Protein 2A2C (pdb70)

B-factor: mean 30.24, std 18.58, range [9.44, 100.0]

Organism: Homo sapiens (NCBI:txid9606)

Solvent-accessible surface area: 18376 Å² total; per-residue (Å²): 112,120,107,37,17,52,79,126,154,16,92,5,82,99,63,111,62,8,57,129,0,44,108,56,0,57,100,99,44,64,42,89,8,141,9,4,0,33,0,2,0,7,0,0,0,0,0,3,8,0,16,9,1,18,16,21,0,0,0,0,0,1,145,30,12,8,9,0,0,0,33,40,41,194,86,119,25,0,75,3,2,18,35,64,126,122,55,92,80,57,74,29,74,55,90,174,64,71,106,109,107,47,85,23,17,3,25,0,29,0,0,6,48,8,0,10,88,89,50,67,52,84,77,8,11,6,0,11,0,0,4,22,43,66,9,30,55,24,3,6,1,11,26,36,3,1,18,0,0,0,0,0,4,0,0,10,44,32,47,68,112,114,4,8,30,30,64,0,0,76,22,0,10,146,3,13,65,77,7,19,19,53,14,14,10,10,30,7,2,0,1,1,22,4,89,116,57,16,0,11,9,0,34,35,103,90,19,96,35,52,80,4,149,22,9,104,44,11,40,8,0,0,0,9,5,72,42,115,31,52,46,22,58,47,46,63,24,5,36,21,3,4,2,4,37,0,0,0,10,12,0,0,82,112,79,101,40,134,43,112,154,0,73,86,0,56,39,0,29,62,91,45,68,43,43,13,106,84,0,43,118,10,0,91,94,19,3,51,80,96,65,10,60,10,83,32,0,9,179,52,4,66,28,48,50,135,70,0,90,98,143,30,11,11,104,72,1,70,111,26,116,109,0,54,0,32,30,8,0,36,0,0,0,27,0,3,23,30,0,86,78,0,45,102,10,9,111,113,55,46,176,59,23,31,100,44,0,0,97,24,0,31,86,0,2,71,14,0,88,76,57,0,68,0,17,20,104,66,0,35,95,0,1,91,23,0,70,154,37,15,9,66,0,0,0,0,0,1,12,2,22,1,2,0,0,0,1,0,0,24,55,127,83,33,95,46,0,51,54,42,0,101,135,49,44,49,132,216,160,28,16,22,48,16,130,19,9,25,11,3,20,13,12,54,59,75

InterPro domains:
  IPR000705 Galactokinase [PR00473] (42-60)
  IPR000705 Galactokinase [PR00473] (107-118)
  IPR000705 Galactokinase [PR00473] (129-147)
  IPR000705 Galactokinase [PR00473] (330-344)
  IPR000705 Galactokinase [TIGR00131] (21-433)
  IPR006203 GHMP kinase, ATP-binding, conserved site [PS00627] (138-149)
  IPR006204 GHMP kinase N-terminal domain [PF00288] (109-196)
  IPR006206 Mevalonate/galactokinase [PIRSF000530] (10-454)
  IPR013750 GHMP kinase, C-terminal domain [PF08544] (357-429)
  IPR014721 Small ribosomal subunit protein uS5 domain 2-type fold, subgroup [G3DSA:3.30.230.10] (24-215)
  IPR019539 Galactokinase, N-terminal domain [PF10509] (25-73)
  IPR019741 Galactokinase, conserved site [PS00106] (42-53)
  IPR020568 Ribosomal protein uS5 domain 2-type superfamily [SSF54211] (16-218)
  IPR036554 GHMP kinase, C-terminal domain superfamily [SSF55060] (221-454)

CATH classification: 3.30.230.10 (+2 more: 3.30.70.3170, 1.20.1440.340)

Structure (mmCIF, N/CA/C/O backbone):
data_2A2C
#
_entry.id   2A2C
#
_cell.length_a   123.800
_cell.length_b   123.800
_cell.length_c   60.100
_cell.angle_alpha   90.00
_cell.angle_beta   90.00
_cell.angle_gamma   120.00
#
_symmetry.space_group_name_H-M   'P 65'
#
loop_
_entity.id
_entity.type
_entity.pdbx_description
1 polymer 'N-acetylgalactosamine kinase'
2 non-polymer 2-acetamido-2-deoxy-1-O-phosphono-alpha-D-galactopyranose
3 non-polymer 'MAGNESIUM ION'
4 non-polymer 'CHLORIDE ION'
5 non-polymer 'SODIUM ION'
6 non-polymer "ADENOSINE-5'-DIPHOSPHATE"
7 water water
#
loop_
_atom_site.group_PDB
_atom_site.id
_atom_site.type_symbol
_atom_site.label_atom_id
_atom_site.label_alt_id
_atom_site.label_comp_id
_atom_site.label_asym_id
_atom_site.label_entity_id
_atom_site.label_seq_id
_atom_site.pdbx_PDB_ins_code
_atom_site.Cartn_x
_atom_site.Cartn_y
_atom_site.Cartn_z
_atom_site.occupancy
_atom_site.B_iso_or_equiv
_atom_site.auth_seq_id
_atom_site.auth_comp_id
_atom_site.auth_asym_id
_atom_site.auth_atom_id
_atom_site.pdbx_PDB_model_num
ATOM 1 N N . ALA A 1 22 ? 38.888 2.181 -7.496 1.00 76.30 2 ALA A N 1
ATOM 2 C CA . ALA A 1 22 ? 38.946 0.754 -7.426 1.00 67.23 2 ALA A CA 1
ATOM 3 C C . ALA A 1 22 ? 39.629 0.397 -6.142 1.00 56.10 2 ALA A C 1
ATOM 4 O O . ALA A 1 22 ? 39.500 0.978 -5.074 1.00 55.32 2 ALA A O 1
ATOM 6 N N . THR A 1 23 ? 40.482 -0.576 -6.310 1.00 42.30 3 THR A N 1
ATOM 7 C CA . THR A 1 23 ? 41.305 -1.013 -5.228 1.00 34.81 3 THR A CA 1
ATOM 8 C C . THR A 1 23 ? 42.744 -0.637 -5.538 1.00 35.23 3 THR A C 1
ATOM 9 O O . THR A 1 23 ? 43.648 -0.973 -4.769 1.00 35.68 3 THR A O 1
ATOM 13 N N . GLU A 1 24 ? 42.961 -0.005 -6.693 1.00 30.72 4 GLU A N 1
ATOM 14 C CA . GLU A 1 24 ? 44.310 0.362 -7.065 1.00 32.26 4 GLU A CA 1
ATOM 15 C C . GLU A 1 24 ? 44.995 1.258 -6.021 1.00 25.22 4 GLU A C 1
ATOM 16 O O . GLU A 1 24 ? 44.353 2.126 -5.430 1.00 22.61 4 GLU A O 1
ATOM 22 N N . SER A 1 25 ? 46.284 0.950 -5.801 1.00 22.13 5 SER A N 1
ATOM 23 C CA . SER A 1 25 ? 47.187 1.588 -4.865 1.00 22.98 5 SER A CA 1
ATOM 24 C C . SER A 1 25 ? 48.077 2.534 -5.609 1.00 27.00 5 SER A C 1
ATOM 25 O O . SER A 1 25 ? 48.160 2.455 -6.835 1.00 23.61 5 SER A O 1
ATOM 28 N N . PRO A 1 26 ? 48.739 3.407 -4.846 1.00 21.01 6 PRO A N 1
ATOM 29 C CA . PRO A 1 26 ? 49.635 4.344 -5.468 1.00 17.59 6 PRO A CA 1
ATOM 30 C C . PRO A 1 26 ? 50.772 3.586 -6.068 1.00 27.07 6 PRO A C 1
ATOM 31 O O . PRO A 1 26 ? 51.308 2.641 -5.486 1.00 26.73 6 PRO A O 1
ATOM 35 N N . ALA A 1 27 ? 51.100 4.010 -7.273 1.00 24.09 7 ALA A N 1
ATOM 36 C CA . ALA A 1 27 ? 52.169 3.389 -8.012 1.00 23.04 7 ALA A CA 1
ATOM 37 C C . ALA A 1 27 ? 53.536 3.682 -7.420 1.00 30.06 7 ALA A C 1
ATOM 38 O O . ALA A 1 27 ? 53.751 4.662 -6.687 1.00 25.02 7 ALA A O 1
ATOM 40 N N . THR A 1 28 ? 54.474 2.796 -7.766 1.00 32.58 8 THR A N 1
ATOM 41 C CA . THR A 1 28 ? 55.853 2.936 -7.372 1.00 35.32 8 THR A CA 1
ATOM 42 C C . THR A 1 28 ? 56.616 3.091 -8.651 1.00 41.09 8 THR A C 1
ATOM 43 O O . THR A 1 28 ? 56.488 2.212 -9.482 1.00 42.66 8 THR A O 1
ATOM 47 N N . ARG A 1 29 ? 57.333 4.205 -8.832 1.00 37.41 9 ARG A N 1
ATOM 48 C CA . ARG A 1 29 ? 58.085 4.480 -10.054 1.00 34.40 9 ARG A CA 1
ATOM 49 C C . ARG A 1 29 ? 59.606 4.721 -9.835 1.00 40.57 9 ARG A C 1
ATOM 50 O O . ARG A 1 29 ? 59.977 5.284 -8.818 1.00 33.28 9 ARG A O 1
ATOM 58 N N . ARG A 1 30 ? 60.460 4.274 -10.797 1.00 41.84 10 ARG A N 1
ATOM 59 C CA . ARG A 1 30 ? 61.940 4.359 -10.854 1.00 39.42 10 ARG A CA 1
ATOM 60 C C . ARG A 1 30 ? 62.340 5.712 -11.436 1.00 49.08 10 ARG A C 1
ATOM 61 O O . ARG A 1 30 ? 61.876 6.094 -12.501 1.00 58.37 10 ARG A O 1
ATOM 69 N N . VAL A 1 31 ? 63.190 6.491 -10.804 1.00 38.05 11 VAL A N 1
ATOM 70 C CA . VAL A 1 31 ? 63.536 7.744 -11.453 1.00 39.28 11 VAL A CA 1
ATOM 71 C C . VAL A 1 31 ? 65.042 7.926 -11.447 1.00 39.41 11 VAL A C 1
ATOM 72 O O . VAL A 1 31 ? 65.784 7.268 -10.723 1.00 37.78 11 VAL A O 1
ATOM 76 N N . GLN A 1 32 ? 65.525 8.817 -12.275 1.00 43.08 12 GLN A N 1
ATOM 77 C CA . GLN A 1 32 ? 66.954 8.991 -12.223 1.00 48.28 12 GLN A CA 1
ATOM 78 C C . GLN A 1 32 ? 67.119 10.325 -11.545 1.00 45.88 12 GLN A C 1
ATOM 79 O O . GLN A 1 32 ? 66.825 11.383 -12.109 1.00 35.78 12 GLN A O 1
ATOM 85 N N . VAL A 1 33 ? 67.523 10.218 -10.287 1.00 45.92 13 VAL A N 1
ATOM 86 C CA . VAL A 1 33 ? 67.714 11.338 -9.391 1.00 45.12 13 VAL A CA 1
ATOM 87 C C . VAL A 1 33 ? 68.398 12.516 -10.074 1.00 43.08 13 VAL A C 1
ATOM 88 O O . VAL A 1 33 ? 67.976 13.694 -9.938 1.00 33.12 13 VAL A O 1
ATOM 92 N N . ALA A 1 34 ? 69.438 12.132 -10.837 1.00 47.06 14 ALA A N 1
ATOM 93 C CA . ALA A 1 34 ? 70.277 13.040 -11.606 1.00 45.56 14 ALA A CA 1
ATOM 94 C C . ALA A 1 34 ? 69.444 13.947 -12.500 1.00 54.99 14 ALA A C 1
ATOM 95 O O . ALA A 1 34 ? 69.828 15.125 -12.665 1.00 44.92 14 ALA A O 1
ATOM 97 N N . GLU A 1 35 ? 68.339 13.384 -13.060 1.00 43.70 15 GLU A N 1
ATOM 98 C CA . GLU A 1 35 ? 67.495 14.155 -13.945 1.00 49.86 15 GLU A CA 1
ATOM 99 C C . GLU A 1 35 ? 66.534 15.075 -13.208 1.00 55.00 15 GLU A C 1
ATOM 100 O O . GLU A 1 35 ? 65.826 15.917 -13.790 1.00 47.40 15 GLU A O 1
ATOM 106 N N . HIS A 1 36 ? 66.507 14.933 -11.905 1.00 39.66 16 HIS A N 1
ATOM 107 C CA . HIS A 1 36 ? 65.586 15.768 -11.244 1.00 38.23 16 HIS A CA 1
ATOM 108 C C . HIS A 1 36 ? 66.257 16.561 -10.219 1.00 39.91 16 HIS A C 1
ATOM 109 O O . HIS A 1 36 ? 66.493 16.134 -9.104 1.00 35.78 16 HIS A O 1
ATOM 116 N N . PRO A 1 37 ? 66.544 17.754 -10.620 1.00 50.12 17 PRO A N 1
ATOM 117 C CA . PRO A 1 37 ? 67.210 18.648 -9.715 1.00 51.39 17 PRO A CA 1
ATOM 118 C C . PRO A 1 37 ? 66.670 18.542 -8.305 1.00 53.58 17 PRO A C 1
ATOM 119 O O . PRO A 1 37 ? 67.421 18.627 -7.319 1.00 46.14 17 PRO A O 1
ATOM 123 N N . ARG A 1 38 ? 65.358 18.366 -8.205 1.00 39.44 18 ARG A N 1
ATOM 124 C CA . ARG A 1 38 ? 64.783 18.332 -6.903 1.00 36.18 18 ARG A CA 1
ATOM 125 C C . ARG A 1 38 ? 65.135 17.153 -6.054 1.00 35.73 18 ARG A C 1
ATOM 126 O O . ARG A 1 38 ? 65.392 17.324 -4.866 1.00 36.96 18 ARG A O 1
ATOM 134 N N . LEU A 1 39 ? 65.122 15.979 -6.643 1.00 29.13 19 LEU A N 1
ATOM 135 C CA . LEU A 1 39 ? 65.418 14.800 -5.871 1.00 26.50 19 LEU A CA 1
ATOM 136 C C . LEU A 1 39 ? 66.865 14.747 -5.569 1.00 33.83 19 LEU A C 1
ATOM 137 O O . LEU A 1 39 ? 67.237 14.219 -4.530 1.00 30.49 19 LEU A O 1
ATOM 142 N N . LEU A 1 40 ? 67.673 15.263 -6.521 1.00 34.31 20 LEU A N 1
ATOM 143 C CA . LEU A 1 40 ? 69.116 15.217 -6.331 1.00 35.72 20 LEU A CA 1
ATOM 144 C C . LEU A 1 40 ? 69.470 15.972 -5.103 1.00 31.88 20 LEU A C 1
ATOM 145 O O . LEU A 1 40 ? 70.163 15.551 -4.192 1.00 37.27 20 LEU A O 1
ATOM 150 N N . LYS A 1 41 ? 68.909 17.146 -5.114 1.00 28.12 21 LYS A N 1
ATOM 151 C CA . LYS A 1 41 ? 69.047 18.071 -4.042 1.00 28.20 21 LYS A CA 1
ATOM 152 C C . LYS A 1 41 ? 68.565 17.441 -2.744 1.00 34.58 21 LYS A C 1
ATOM 153 O O . LYS A 1 41 ? 69.231 17.487 -1.698 1.00 32.96 21 LYS A O 1
ATOM 159 N N . LEU A 1 42 ? 67.383 16.829 -2.820 1.00 26.97 22 LEU A N 1
ATOM 160 C CA . LEU A 1 42 ? 66.822 16.160 -1.659 1.00 26.93 22 LEU A CA 1
ATOM 161 C C . LEU A 1 42 ? 67.811 15.095 -1.136 1.00 25.93 22 LEU A C 1
ATOM 162 O O . LEU A 1 42 ? 68.133 14.991 0.057 1.00 20.81 22 LEU A O 1
ATOM 167 N N . LYS A 1 43 ? 68.307 14.296 -2.081 1.00 22.87 23 LYS A N 1
ATOM 168 C CA . LYS A 1 43 ? 69.236 13.218 -1.802 1.00 25.50 23 LYS A CA 1
ATOM 169 C C . LYS A 1 43 ? 70.484 13.688 -1.071 1.00 31.68 23 LYS A C 1
ATOM 170 O O . LYS A 1 43 ? 70.896 13.209 0.004 1.00 27.60 23 LYS A O 1
ATOM 176 N N . GLU A 1 44 ? 71.081 14.686 -1.655 1.00 25.27 24 GLU A N 1
ATOM 177 C CA . GLU A 1 44 ? 72.271 15.227 -1.065 1.00 25.20 24 GLU A CA 1
ATOM 178 C C . GLU A 1 44 ? 72.052 15.890 0.262 1.00 26.19 24 GLU A C 1
ATOM 179 O O . GLU A 1 44 ? 72.818 15.649 1.173 1.00 26.63 24 GLU A O 1
ATOM 185 N N . MET A 1 45 ? 70.993 16.687 0.394 1.00 21.24 25 MET A N 1
ATOM 186 C CA . MET A 1 45 ? 70.711 17.315 1.678 1.00 20.63 25 MET A CA 1
ATOM 187 C C . MET A 1 45 ? 70.355 16.285 2.744 1.00 24.98 25 MET A C 1
ATOM 188 O O . MET A 1 45 ? 70.639 16.458 3.918 1.00 26.37 25 MET A O 1
ATOM 197 N N . PHE A 1 46 ? 69.696 15.189 2.349 1.00 24.92 26 PHE A N 1
ATOM 198 C CA . PHE A 1 46 ? 69.318 14.139 3.286 1.00 22.39 26 PHE A CA 1
ATOM 199 C C . PHE A 1 46 ? 70.533 13.435 3.862 1.00 26.20 26 PHE A C 1
ATOM 200 O O . PHE A 1 46 ? 70.670 13.141 5.051 1.00 25.49 26 PHE A O 1
ATOM 208 N N . ASN A 1 47 ? 71.447 13.161 2.980 1.00 25.40 27 ASN A N 1
ATOM 209 C CA . ASN A 1 47 ? 72.644 12.507 3.410 1.00 31.27 27 ASN A CA 1
ATOM 210 C C . ASN A 1 47 ? 73.415 13.378 4.388 1.00 34.31 27 ASN A C 1
ATOM 211 O O . ASN A 1 47 ? 73.921 12.935 5.434 1.00 31.40 27 ASN A O 1
ATOM 216 N N . SER A 1 48 ? 73.507 14.645 4.046 1.00 26.65 28 SER A N 1
ATOM 217 C CA . SER A 1 48 ? 74.211 15.559 4.933 1.00 31.14 28 SER A CA 1
ATOM 218 C C . SER A 1 48 ? 73.517 15.739 6.292 1.00 42.95 28 SER A C 1
ATOM 219 O O . SER A 1 48 ? 74.117 16.007 7.347 1.00 41.59 28 SER A O 1
ATOM 222 N N . LYS A 1 49 ? 72.196 15.635 6.231 1.00 38.29 29 LYS A N 1
ATOM 223 C CA . LYS A 1 49 ? 71.360 15.801 7.384 1.00 33.95 29 LYS A CA 1
ATOM 224 C C . LYS A 1 49 ? 71.318 14.540 8.207 1.00 34.81 29 LYS A C 1
ATOM 225 O O . LYS A 1 49 ? 71.351 14.613 9.421 1.00 38.72 29 LYS A O 1
ATOM 231 N N . PHE A 1 50 ? 71.249 13.380 7.573 1.00 24.16 30 PHE A N 1
ATOM 232 C CA . PHE A 1 50 ? 71.163 12.196 8.359 1.00 27.01 30 PHE A CA 1
ATOM 233 C C . PHE A 1 50 ? 72.363 11.289 8.225 1.00 46.21 30 PHE A C 1
ATOM 234 O O . PHE A 1 50 ? 72.443 10.287 8.924 1.00 53.08 30 PHE A O 1
ATOM 242 N N . GLY A 1 51 ? 73.287 11.565 7.327 1.00 35.71 31 GLY A N 1
ATOM 243 C CA . GLY A 1 51 ? 74.406 10.632 7.274 1.00 33.62 31 GLY A CA 1
ATOM 244 C C . GLY A 1 51 ? 74.181 9.400 6.434 1.00 38.15 31 GLY A C 1
ATOM 245 O O . GLY A 1 51 ? 75.038 8.536 6.310 1.00 41.89 31 GLY A O 1
ATOM 246 N N . SER A 1 52 ? 73.019 9.312 5.826 1.00 34.28 32 SER A N 1
ATOM 247 C CA . SER A 1 52 ? 72.778 8.179 4.986 1.00 32.05 32 SER A CA 1
ATOM 248 C C . SER A 1 52 ? 71.894 8.591 3.844 1.00 38.11 32 SER A C 1
ATOM 249 O O . SER A 1 52 ? 71.179 9.598 3.960 1.00 33.75 32 SER A O 1
ATOM 252 N N . ILE A 1 53 ? 71.956 7.846 2.734 1.00 32.74 33 ILE A N 1
ATOM 253 C CA . ILE A 1 53 ? 71.082 8.247 1.642 1.00 35.42 33 ILE A CA 1
ATOM 254 C C . ILE A 1 53 ? 69.644 7.748 1.877 1.00 32.29 33 ILE A C 1
ATOM 255 O O . ILE A 1 53 ? 69.407 6.778 2.583 1.00 27.29 33 ILE A O 1
ATOM 260 N N . PRO A 1 54 ? 68.652 8.417 1.293 1.00 30.02 34 PRO A N 1
ATOM 261 C CA . PRO A 1 54 ? 67.269 7.967 1.501 1.00 26.74 34 PRO A CA 1
ATOM 262 C C . PRO A 1 54 ? 67.023 6.602 0.858 1.00 28.71 34 PRO A C 1
ATOM 263 O O . PRO A 1 54 ? 67.619 6.221 -0.151 1.00 30.90 34 PRO A O 1
ATOM 267 N N . LYS A 1 55 ? 66.100 5.870 1.404 1.00 24.17 35 LYS A N 1
ATOM 268 C CA . LYS A 1 55 ? 65.775 4.566 0.863 1.00 24.33 35 LYS A CA 1
ATOM 269 C C . LYS A 1 55 ? 64.748 4.749 -0.256 1.00 27.95 35 LYS A C 1
ATOM 270 O O . LYS A 1 55 ? 64.710 4.054 -1.287 1.00 23.32 35 LYS A O 1
ATOM 276 N N . PHE A 1 56 ? 63.910 5.766 -0.091 1.00 20.33 36 PHE A N 1
ATOM 277 C CA . PHE A 1 56 ? 62.880 6.008 -1.097 1.00 23.60 36 PHE A CA 1
ATOM 278 C C . PHE A 1 56 ? 62.329 7.408 -0.890 1.00 19.96 36 PHE A C 1
ATOM 279 O O . PHE A 1 56 ? 62.635 8.052 0.121 1.00 18.25 36 PHE A O 1
ATOM 287 N N . TYR A 1 57 ? 61.506 7.809 -1.848 1.00 19.10 37 TYR A N 1
ATOM 288 C CA . TYR A 1 57 ? 60.883 9.117 -1.812 1.00 18.22 37 TYR A CA 1
ATOM 289 C C . TYR A 1 57 ? 59.418 8.967 -2.118 1.00 24.76 37 TYR A C 1
ATOM 290 O O . TYR A 1 57 ? 58.977 7.972 -2.740 1.00 18.91 37 TYR A O 1
ATOM 299 N N . VAL A 1 58 ? 58.660 9.991 -1.698 1.00 19.89 38 VAL A N 1
ATOM 300 C CA . VAL A 1 58 ? 57.224 10.002 -1.951 1.00 16.22 38 VAL A CA 1
ATOM 301 C C . VAL A 1 58 ? 56.846 11.399 -2.400 1.00 17.92 38 VAL A C 1
ATOM 302 O O . VAL A 1 58 ? 57.389 12.367 -1.865 1.00 14.38 38 VAL A O 1
ATOM 306 N N . ARG A 1 59 ? 55.946 11.468 -3.383 1.00 18.83 39 ARG A N 1
ATOM 307 C CA . ARG A 1 59 ? 55.447 12.752 -3.848 1.00 17.93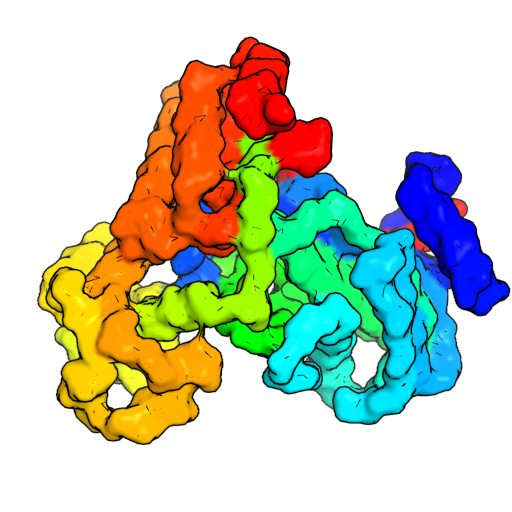 39 ARG A CA 1
ATOM 308 C C . ARG A 1 59 ? 53.904 12.778 -3.780 1.00 23.78 39 ARG A C 1
ATOM 309 O O . ARG A 1 59 ? 53.250 11.773 -4.079 1.00 18.04 39 ARG A O 1
ATOM 317 N N . ALA A 1 60 ? 53.315 13.913 -3.366 1.00 15.98 40 ALA A N 1
ATOM 318 C CA . ALA A 1 60 ? 51.866 14.071 -3.338 1.00 16.45 40 ALA A CA 1
ATOM 319 C C . ALA A 1 60 ? 51.626 15.492 -3.866 1.00 18.96 40 ALA A C 1
ATOM 320 O O . ALA A 1 60 ? 52.164 16.424 -3.302 1.00 15.30 40 ALA A O 1
ATOM 322 N N . PRO A 1 61 ? 50.854 15.660 -4.957 1.00 17.07 41 PRO A N 1
ATOM 323 C CA . PRO A 1 61 ? 50.679 17.004 -5.508 1.00 18.32 41 PRO A CA 1
ATOM 324 C C . PRO A 1 61 ? 49.610 17.845 -4.817 1.00 16.14 41 PRO A C 1
ATOM 325 O O . PRO A 1 61 ? 48.717 17.364 -4.086 1.00 13.49 41 PRO A O 1
ATOM 329 N N . GLY A 1 62 ? 49.718 19.141 -5.090 1.00 12.71 42 GLY A N 1
ATOM 330 C CA . GLY A 1 62 ? 48.712 20.112 -4.666 1.00 12.66 42 GLY A CA 1
ATOM 331 C C . GLY A 1 62 ? 47.663 20.115 -5.823 1.00 16.14 42 GLY A C 1
ATOM 332 O O . GLY A 1 62 ? 47.700 19.279 -6.730 1.00 13.08 42 GLY A O 1
ATOM 333 N N . ARG A 1 63 ? 46.729 21.033 -5.841 1.00 12.89 43 ARG A N 1
ATOM 334 C CA . ARG A 1 63 ? 45.699 20.998 -6.859 1.00 12.32 43 ARG A CA 1
ATOM 335 C C . ARG A 1 63 ? 45.016 22.357 -7.029 1.00 15.28 43 ARG A C 1
ATOM 336 O O . ARG A 1 63 ? 45.052 23.239 -6.154 1.00 13.09 43 ARG A O 1
ATOM 344 N N . VAL A 1 64 ? 44.379 22.519 -8.184 1.00 12.28 44 VAL A N 1
ATOM 345 C CA . VAL A 1 64 ? 43.601 23.702 -8.447 1.00 9.97 44 VAL A CA 1
ATOM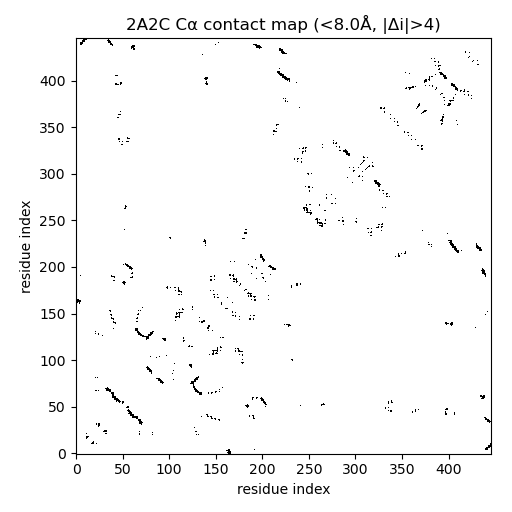 346 C C . VAL A 1 64 ? 42.139 23.218 -8.627 1.00 16.40 44 VAL A C 1
ATOM 347 O O . VAL A 1 64 ? 41.873 22.215 -9.326 1.00 17.64 44 VAL A O 1
ATOM 351 N N . ASN A 1 65 ? 41.196 23.868 -7.937 1.00 12.61 45 ASN A N 1
ATOM 352 C CA . ASN A 1 65 ? 39.825 23.477 -8.060 1.00 15.61 45 ASN A CA 1
ATOM 353 C C . ASN A 1 65 ? 39.256 24.304 -9.213 1.00 15.59 45 ASN A C 1
ATOM 354 O O . ASN A 1 65 ? 39.210 25.516 -9.121 1.00 14.67 45 ASN A O 1
ATOM 359 N N . ILE A 1 66 ? 38.830 23.661 -10.287 1.00 13.60 46 ILE A N 1
ATOM 360 C CA . ILE A 1 66 ? 38.288 24.405 -11.414 1.00 14.99 46 ILE A CA 1
ATOM 361 C C . ILE A 1 66 ? 36.972 25.107 -11.056 1.00 19.52 46 ILE A C 1
ATOM 362 O O . ILE A 1 66 ? 36.749 26.290 -11.366 1.00 18.91 46 ILE A O 1
ATOM 371 N N . ILE A 1 67 ? 36.092 24.381 -10.392 1.00 14.13 47 ILE A N 1
ATOM 372 C CA . ILE A 1 67 ? 34.825 24.956 -9.991 1.00 14.10 47 ILE A CA 1
ATOM 373 C C . ILE A 1 67 ? 34.202 24.037 -8.948 1.00 13.15 47 ILE A C 1
ATOM 374 O O . ILE A 1 67 ? 34.474 22.837 -8.964 1.00 15.49 47 ILE A O 1
ATOM 379 N N . GLY A 1 68 ? 33.428 24.623 -8.021 1.00 13.50 48 GLY A N 1
ATOM 380 C CA . GLY A 1 68 ? 32.788 23.841 -6.973 1.00 13.86 48 GLY A CA 1
ATOM 381 C C . GLY A 1 68 ? 33.405 24.157 -5.640 1.00 14.14 48 GLY A C 1
ATOM 382 O O . GLY A 1 68 ? 33.913 23.269 -4.958 1.00 15.49 48 GLY A O 1
ATOM 383 N N . GLU A 1 69 ? 33.356 25.439 -5.292 1.00 15.47 49 GLU A N 1
ATOM 384 C CA . GLU A 1 69 ? 33.976 25.886 -4.065 1.00 11.57 49 GLU A CA 1
ATOM 385 C C . GLU A 1 69 ? 33.116 25.823 -2.842 1.00 16.09 49 GLU A C 1
ATOM 386 O O . GLU A 1 69 ? 31.991 26.240 -2.902 1.00 18.53 49 GLU A O 1
ATOM 392 N N . HIS A 1 70 ? 33.700 25.351 -1.726 1.00 13.89 50 HIS A N 1
ATOM 393 C CA . HIS A 1 70 ? 33.053 25.292 -0.417 1.00 11.98 50 HIS A CA 1
ATOM 394 C C . HIS A 1 70 ? 31.846 24.359 -0.400 1.00 17.41 50 HIS A C 1
ATOM 395 O O . HIS A 1 70 ? 30.863 24.591 0.292 1.00 16.97 50 HIS A O 1
ATOM 402 N N . ILE A 1 71 ? 31.914 23.308 -1.186 1.00 13.64 51 ILE A N 1
ATOM 403 C CA . ILE A 1 71 ? 30.787 22.368 -1.214 1.00 15.19 51 ILE A CA 1
ATOM 404 C C . ILE A 1 71 ? 31.172 20.911 -0.895 1.00 18.75 51 ILE A C 1
ATOM 405 O O . ILE A 1 71 ? 30.298 20.057 -0.622 1.00 17.47 51 ILE A O 1
ATOM 410 N N . ASP A 1 72 ? 32.464 20.589 -0.962 1.00 13.83 52 ASP A N 1
ATOM 411 C CA . ASP A 1 72 ? 32.817 19.215 -0.670 1.00 13.12 52 ASP A CA 1
ATOM 412 C C . ASP A 1 72 ? 32.359 18.827 0.730 1.00 18.65 52 ASP A C 1
ATOM 413 O O . ASP A 1 72 ? 31.787 17.749 0.904 1.00 18.89 52 ASP A O 1
ATOM 418 N N . TYR A 1 73 ? 32.618 19.684 1.736 1.00 13.18 53 TYR A N 1
ATOM 419 C CA . TYR A 1 73 ? 32.203 19.381 3.088 1.00 12.09 53 TYR A CA 1
ATOM 420 C C . TYR A 1 73 ? 30.687 19.367 3.242 1.00 21.80 53 TYR A C 1
ATOM 421 O O . TYR A 1 73 ? 30.152 18.891 4.267 1.00 18.25 53 TYR A O 1
ATOM 430 N N . CYS A 1 74 ? 29.991 19.866 2.187 1.00 20.18 54 CYS A N 1
ATOM 431 C CA . CYS A 1 74 ? 28.511 19.874 2.176 1.00 17.70 54 CYS A CA 1
ATOM 432 C C . CYS A 1 74 ? 27.993 18.598 1.543 1.00 22.42 54 CYS A C 1
ATOM 433 O O . CYS A 1 74 ? 26.777 18.367 1.486 1.00 24.30 54 CYS A O 1
ATOM 436 N N . GLY A 1 75 ? 28.958 17.808 1.066 1.00 15.04 55 GLY A N 1
ATOM 437 C CA . GLY A 1 75 ? 28.720 16.544 0.422 1.00 17.33 55 GLY A CA 1
ATOM 438 C C . GLY A 1 75 ? 28.583 16.640 -1.099 1.00 22.12 55 GLY A C 1
ATOM 439 O O . GLY A 1 75 ? 28.235 15.665 -1.752 1.00 24.38 55 GLY A O 1
ATOM 440 N N . TYR A 1 76 ? 28.850 17.777 -1.699 1.00 18.55 56 TYR A N 1
ATOM 441 C CA . TYR A 1 76 ? 28.674 17.841 -3.144 1.00 17.55 56 TYR A CA 1
ATOM 442 C C . TYR A 1 76 ? 29.953 17.615 -3.964 1.00 20.67 56 TYR A C 1
ATOM 443 O O . TYR A 1 76 ? 31.070 17.850 -3.486 1.00 17.47 56 TYR A O 1
ATOM 452 N N . SER A 1 77 ? 29.752 17.162 -5.211 1.00 15.52 57 SER A N 1
ATOM 453 C CA . SER A 1 77 ? 30.811 16.877 -6.156 1.00 18.12 57 SER A CA 1
ATOM 454 C C . SER A 1 77 ? 31.520 18.144 -6.591 1.00 19.97 57 SER A C 1
ATOM 455 O O . SER A 1 77 ? 30.899 19.204 -6.736 1.00 18.68 57 SER A O 1
ATOM 458 N N . VAL A 1 78 ? 32.828 18.002 -6.780 1.00 17.45 58 VAL A N 1
ATOM 459 C CA . VAL A 1 78 ? 33.739 19.077 -7.146 1.00 15.26 58 VAL A CA 1
ATOM 460 C C . VAL A 1 78 ? 34.582 18.695 -8.362 1.00 17.58 58 VAL A C 1
ATOM 461 O O . VAL A 1 78 ? 34.664 17.527 -8.769 1.00 16.46 58 VAL A O 1
ATOM 465 N N . LEU A 1 79 ? 35.232 19.712 -8.922 1.00 14.95 59 LEU A N 1
ATOM 466 C CA . LEU A 1 79 ? 35.984 19.512 -10.123 1.00 15.46 59 LEU A CA 1
ATOM 467 C C . LEU A 1 79 ? 37.406 20.095 -10.145 1.00 17.13 59 LEU A C 1
ATOM 468 O O . LEU A 1 79 ? 37.707 21.093 -10.789 1.00 16.93 59 LEU A O 1
ATOM 477 N N . PRO A 1 80 ? 38.298 19.445 -9.427 1.00 18.52 60 PRO A N 1
ATOM 478 C CA . PRO A 1 80 ? 39.701 19.874 -9.359 1.00 16.04 60 PRO A CA 1
ATOM 479 C C . PRO A 1 80 ? 40.593 19.060 -10.312 1.00 18.57 60 PRO A C 1
ATOM 480 O O . PRO A 1 80 ? 40.217 18.043 -10.944 1.00 15.41 60 PRO A O 1
ATOM 484 N N . MET A 1 81 ? 41.838 19.488 -10.375 1.00 14.64 61 MET A N 1
ATOM 485 C CA . MET A 1 81 ? 42.851 18.743 -11.105 1.00 14.28 61 MET A CA 1
ATOM 486 C C . MET A 1 81 ? 44.177 18.942 -10.352 1.00 18.04 61 MET A C 1
ATOM 487 O O . MET A 1 81 ? 44.375 20.011 -9.719 1.00 15.86 61 MET A O 1
ATOM 492 N N . ALA A 1 82 ? 45.068 17.933 -10.402 1.00 14.32 62 ALA A N 1
ATOM 493 C CA . ALA A 1 82 ? 46.310 18.115 -9.694 1.00 12.58 62 ALA A CA 1
ATOM 494 C C . ALA A 1 82 ? 47.193 19.065 -10.468 1.00 18.57 62 ALA A C 1
ATOM 495 O O . ALA A 1 82 ? 47.173 19.136 -11.699 1.00 17.93 62 ALA A O 1
ATOM 497 N N . VAL A 1 83 ? 47.983 19.818 -9.735 1.00 16.30 63 VAL A N 1
ATOM 498 C CA . VAL A 1 83 ? 48.938 20.707 -10.376 1.00 19.92 63 VAL A CA 1
ATOM 499 C C . VAL A 1 83 ? 50.277 19.995 -10.315 1.00 23.17 63 VAL A C 1
ATOM 500 O O . VAL A 1 83 ? 50.383 18.940 -9.667 1.00 17.73 63 VAL A O 1
ATOM 504 N N . GLU A 1 84 ? 51.283 20.583 -10.961 1.00 16.74 64 GLU A N 1
ATOM 505 C CA . GLU A 1 84 ? 52.615 19.953 -10.967 1.00 20.79 64 GLU A CA 1
ATOM 506 C C . GLU A 1 84 ? 53.361 20.071 -9.624 1.00 22.89 64 GLU A C 1
ATOM 507 O O . GLU A 1 84 ? 54.155 19.216 -9.190 1.00 21.42 64 GLU A O 1
ATOM 513 N N . GLN A 1 85 ? 53.116 21.183 -8.975 1.00 16.74 65 GLN A N 1
ATOM 514 C CA . GLN A 1 85 ? 53.760 21.463 -7.689 1.00 19.72 65 GLN A CA 1
ATOM 515 C C . GLN A 1 85 ? 53.295 20.409 -6.667 1.00 20.06 65 GLN A C 1
ATOM 516 O O . GLN A 1 85 ? 52.126 19.967 -6.689 1.00 17.21 65 GLN A O 1
ATOM 522 N N . ASP A 1 86 ? 54.226 20.025 -5.786 1.00 16.15 66 ASP A N 1
ATOM 523 C CA . ASP A 1 86 ? 53.891 19.006 -4.851 1.00 15.49 66 ASP A CA 1
ATOM 524 C C . ASP A 1 86 ? 54.743 19.078 -3.593 1.00 15.47 66 ASP A C 1
ATOM 525 O O . ASP A 1 86 ? 55.620 19.950 -3.437 1.00 18.82 66 ASP A O 1
ATOM 530 N N . VAL A 1 87 ? 54.506 18.076 -2.752 1.00 14.17 67 VAL A N 1
ATOM 531 C CA . VAL A 1 87 ? 55.307 17.877 -1.549 1.00 15.16 67 VAL A CA 1
ATOM 532 C C . VAL A 1 87 ? 56.105 16.604 -1.824 1.00 17.54 67 VAL A C 1
ATOM 533 O O . VAL A 1 87 ? 55.545 15.540 -2.143 1.00 15.44 67 VAL A O 1
ATOM 537 N N . LEU A 1 88 ? 57.425 16.732 -1.759 1.00 16.32 68 LEU A N 1
ATOM 538 C CA . LEU A 1 88 ? 58.281 15.592 -1.997 1.00 15.93 68 LEU A CA 1
ATOM 539 C C . LEU A 1 88 ? 58.997 15.255 -0.690 1.00 17.84 68 LEU A C 1
ATOM 540 O O . LEU A 1 88 ? 59.487 16.160 -0.047 1.00 17.82 68 LEU A O 1
ATOM 545 N N . ILE A 1 89 ? 59.004 13.982 -0.253 1.00 14.72 69 ILE A N 1
ATOM 546 C CA . ILE A 1 89 ? 59.659 13.577 0.998 1.00 16.37 69 ILE A CA 1
ATOM 547 C C . ILE A 1 89 ? 60.666 12.415 0.771 1.00 17.26 69 ILE A C 1
ATOM 548 O O . ILE A 1 89 ? 60.328 11.366 0.214 1.00 16.94 69 ILE A O 1
ATOM 553 N N . ALA A 1 90 ? 61.921 12.645 1.184 1.00 16.48 70 ALA A N 1
ATOM 554 C CA . ALA A 1 90 ? 62.980 11.634 1.133 1.00 15.89 70 ALA A CA 1
ATOM 555 C C . ALA A 1 90 ? 62.878 10.864 2.464 1.00 18.55 70 ALA A C 1
ATOM 556 O O . ALA A 1 90 ? 62.754 11.486 3.535 1.00 19.42 70 ALA A O 1
ATOM 558 N N . VAL A 1 91 ? 62.890 9.524 2.406 1.00 15.62 71 VAL A N 1
ATOM 559 C CA . VAL A 1 91 ? 62.701 8.745 3.612 1.00 14.17 71 VAL A CA 1
ATOM 560 C C . VAL A 1 91 ? 63.717 7.625 3.800 1.00 17.09 71 VAL A C 1
ATOM 561 O O . VAL A 1 91 ? 64.231 7.036 2.848 1.00 20.83 71 VAL A O 1
ATOM 565 N N . GLU A 1 92 ? 63.953 7.351 5.059 1.00 17.77 72 GLU A N 1
ATOM 566 C CA . GLU A 1 92 ? 64.832 6.276 5.515 1.00 21.65 72 GLU A CA 1
ATOM 567 C C . GLU A 1 92 ? 64.221 5.699 6.798 1.00 24.64 72 GLU A C 1
ATOM 568 O O . GLU A 1 92 ? 64.087 6.374 7.836 1.00 23.46 72 GLU A O 1
ATOM 574 N N . PRO A 1 93 ? 63.790 4.452 6.705 1.00 22.19 73 PRO A N 1
ATOM 575 C CA . PRO A 1 93 ? 63.203 3.790 7.859 1.00 23.32 73 PRO A CA 1
ATOM 576 C C . PRO A 1 93 ? 64.278 3.570 8.878 1.00 27.56 73 PRO A C 1
ATOM 577 O O . PRO A 1 93 ? 65.426 3.429 8.530 1.00 28.24 73 PRO A O 1
ATOM 581 N N . VAL A 1 94 ? 63.935 3.582 10.131 1.00 27.01 74 VAL A N 1
ATOM 582 C CA . VAL A 1 94 ? 64.933 3.355 11.156 1.00 30.02 74 VAL A CA 1
ATOM 583 C C . VAL A 1 94 ? 64.316 2.398 12.150 1.00 37.09 74 VAL A C 1
ATOM 584 O O . VAL A 1 94 ? 63.077 2.278 12.219 1.00 33.27 74 VAL A O 1
ATOM 588 N N . LYS A 1 95 ? 65.189 1.750 12.915 1.00 38.91 75 LYS A N 1
ATOM 589 C CA . LYS A 1 95 ? 64.821 0.775 13.956 1.00 46.64 75 LYS A CA 1
ATOM 590 C C . LYS A 1 95 ? 64.281 1.363 15.267 1.00 46.77 75 LYS A C 1
ATOM 591 O O . LYS A 1 95 ? 63.486 0.743 15.967 1.00 47.23 75 LYS A O 1
ATOM 597 N N . THR A 1 96 ? 64.743 2.560 15.614 1.00 44.26 76 THR A N 1
ATOM 598 C CA . THR A 1 96 ? 64.281 3.232 16.810 1.00 42.23 76 THR A CA 1
ATOM 599 C C . THR A 1 96 ? 62.845 3.575 16.566 1.00 44.51 76 THR A C 1
ATOM 600 O O . THR A 1 96 ? 62.322 3.479 15.457 1.00 56.66 76 THR A O 1
ATOM 604 N N . TYR A 1 97 ? 62.200 4.020 17.585 1.00 37.14 77 TYR A N 1
ATOM 605 C CA . TYR A 1 97 ? 60.838 4.408 17.347 1.00 37.20 77 TYR A CA 1
ATOM 606 C C . TYR A 1 97 ? 60.829 5.884 17.418 1.00 32.20 77 TYR A C 1
ATOM 607 O O . TYR A 1 97 ? 60.094 6.446 18.212 1.00 41.17 77 TYR A O 1
ATOM 616 N N . ALA A 1 98 ? 61.717 6.464 16.646 1.00 25.88 78 ALA A N 1
ATOM 617 C CA . ALA A 1 98 ? 61.841 7.873 16.675 1.00 21.08 78 ALA A CA 1
ATOM 618 C C . ALA A 1 98 ? 61.591 8.378 15.294 1.00 27.38 78 ALA A C 1
ATOM 619 O O . ALA A 1 98 ? 61.958 7.735 14.317 1.00 22.55 78 ALA A O 1
ATOM 621 N N . LEU A 1 99 ? 60.952 9.533 15.265 1.00 25.71 79 LEU A N 1
ATOM 622 C CA . LEU A 1 99 ? 60.668 10.214 14.023 1.00 20.97 79 LEU A CA 1
ATOM 623 C C . LEU A 1 99 ? 61.488 11.504 14.028 1.00 19.00 79 LEU A C 1
ATOM 624 O O . LEU A 1 99 ? 61.358 12.343 14.920 1.00 22.39 79 LEU A O 1
ATOM 629 N N . GLN A 1 100 ? 62.356 11.634 13.044 1.00 16.57 80 GLN A N 1
ATOM 630 C CA . GLN A 1 100 ? 63.117 12.842 12.860 1.00 17.50 80 GLN A CA 1
ATOM 631 C C . GLN A 1 100 ? 62.681 13.450 11.518 1.00 18.89 80 GLN A C 1
ATOM 632 O O . GLN A 1 100 ? 62.785 12.801 10.457 1.00 18.78 80 GLN A O 1
ATOM 638 N N . LEU A 1 101 ? 62.185 14.687 11.597 1.00 18.34 81 LEU A N 1
ATOM 639 C CA . LEU A 1 101 ? 61.690 15.422 10.444 1.00 16.72 81 LEU A CA 1
ATOM 640 C C . LEU A 1 101 ? 62.510 16.648 10.171 1.00 20.99 81 LEU A C 1
ATOM 641 O O . LEU A 1 101 ? 62.858 17.397 11.075 1.00 23.00 81 LEU A O 1
ATOM 646 N N . ALA A 1 102 ? 62.794 16.883 8.917 1.00 17.75 82 ALA A N 1
ATOM 647 C CA . ALA A 1 102 ? 63.509 18.094 8.536 1.00 16.38 82 ALA A CA 1
ATOM 648 C C . ALA A 1 102 ? 62.876 18.646 7.264 1.00 19.80 82 ALA A C 1
ATOM 649 O O . ALA A 1 102 ? 62.141 17.935 6.565 1.00 16.16 82 ALA A O 1
ATOM 651 N N . ASN A 1 103 ? 63.205 19.896 6.941 1.00 18.70 83 ASN A N 1
ATOM 652 C CA . ASN A 1 103 ? 62.678 20.567 5.749 1.00 17.98 83 ASN A CA 1
ATOM 653 C C . ASN A 1 103 ? 63.790 21.246 4.973 1.00 23.45 83 ASN A C 1
ATOM 654 O O . ASN A 1 103 ? 64.768 21.726 5.564 1.00 20.48 83 ASN A O 1
ATOM 659 N N . THR A 1 104 ? 63.672 21.302 3.653 1.00 16.45 84 THR A N 1
ATOM 660 C CA . THR A 1 104 ? 64.699 21.977 2.889 1.00 19.52 84 THR A CA 1
ATOM 661 C C . THR A 1 104 ? 64.616 23.490 3.077 1.00 24.92 84 THR A C 1
ATOM 662 O O . THR A 1 104 ? 65.559 24.208 2.757 1.00 26.05 84 THR A O 1
ATOM 666 N N . ASN A 1 105 ? 63.475 23.975 3.566 1.00 19.22 85 ASN A N 1
ATOM 667 C CA . ASN A 1 105 ? 63.226 25.388 3.788 1.00 17.30 85 ASN A CA 1
ATOM 668 C C . ASN A 1 105 ? 63.331 25.692 5.275 1.00 19.33 85 ASN A C 1
ATOM 669 O O . ASN A 1 105 ? 62.547 25.252 6.072 1.00 22.63 85 ASN A O 1
ATOM 674 N N . PRO A 1 106 ? 64.319 26.482 5.625 1.00 27.19 86 PRO A N 1
ATOM 675 C CA . PRO A 1 106 ? 64.621 26.841 6.992 1.00 27.07 86 PRO A CA 1
ATOM 676 C C . PRO A 1 106 ? 63.478 27.481 7.708 1.00 26.92 86 PRO A C 1
ATOM 677 O O . PRO A 1 106 ? 63.434 27.527 8.926 1.00 26.99 86 PRO A O 1
ATOM 681 N N . LEU A 1 107 ? 62.522 27.956 6.942 1.00 24.20 87 LEU A N 1
ATOM 682 C CA . LEU A 1 107 ? 61.347 28.544 7.546 1.00 19.90 87 LEU A CA 1
ATOM 683 C C . LEU A 1 107 ? 60.631 27.520 8.423 1.00 20.04 87 LEU A C 1
ATOM 684 O O . LEU A 1 107 ? 59.888 27.879 9.338 1.00 18.25 87 LEU A O 1
ATOM 689 N N . TYR A 1 108 ? 60.883 26.228 8.116 1.00 17.37 88 TYR A N 1
ATOM 690 C CA . TYR A 1 108 ? 60.236 25.121 8.808 1.00 19.19 88 TYR A CA 1
ATOM 691 C C . TYR A 1 108 ? 61.243 24.309 9.624 1.00 20.96 88 TYR A C 1
ATOM 692 O O . TYR A 1 108 ? 61.949 23.459 9.085 1.00 24.56 88 TYR A O 1
ATOM 701 N N . PRO A 1 109 ? 61.305 24.605 10.922 1.00 22.77 89 PRO A N 1
ATOM 702 C CA . PRO A 1 109 ? 62.259 23.965 11.825 1.00 23.69 89 PRO A CA 1
ATOM 703 C C . PRO A 1 109 ? 62.173 22.461 11.988 1.00 23.08 89 PRO A C 1
ATOM 704 O O . PRO A 1 109 ? 61.110 21.853 11.953 1.00 20.51 89 PRO A O 1
ATOM 708 N N . ASP A 1 110 ? 63.348 21.886 12.217 1.00 19.23 90 ASP A N 1
ATOM 709 C CA . ASP A 1 110 ? 63.444 20.482 12.436 1.00 17.39 90 ASP A CA 1
ATOM 710 C C . ASP A 1 110 ? 62.614 20.142 13.647 1.00 19.70 90 ASP A C 1
ATOM 711 O O . ASP A 1 110 ? 62.434 20.932 14.538 1.00 22.81 90 ASP A O 1
ATOM 716 N N . PHE A 1 111 ? 62.170 18.925 13.692 1.00 17.43 91 PHE A N 1
ATOM 717 C CA . PHE A 1 111 ? 61.390 18.443 14.777 1.00 20.09 91 PHE A CA 1
ATOM 718 C C . PHE A 1 111 ? 61.623 16.931 14.927 1.00 21.90 91 PHE A C 1
ATOM 719 O O . PHE A 1 111 ? 61.863 16.193 13.961 1.00 20.79 91 PHE A O 1
ATOM 727 N N . SER A 1 112 ? 61.546 16.460 16.181 1.00 22.27 92 SER A N 1
ATOM 728 C CA . SER A 1 112 ? 61.727 15.051 16.537 1.00 20.22 92 SER A CA 1
ATOM 729 C C . SER A 1 112 ? 60.725 14.669 17.580 1.00 18.80 92 SER A C 1
ATOM 730 O O . SER A 1 112 ? 60.388 15.445 18.442 1.00 23.55 92 SER A O 1
ATOM 733 N N . THR A 1 113 ? 60.300 13.448 17.501 1.00 19.64 93 THR A N 1
ATOM 734 C CA . THR A 1 113 ? 59.387 12.894 18.454 1.00 22.44 93 THR A CA 1
ATOM 735 C C . THR A 1 113 ? 59.572 11.354 18.507 1.00 29.82 93 THR A C 1
ATOM 736 O O . THR A 1 113 ? 60.045 10.686 17.562 1.00 24.79 93 THR A O 1
ATOM 740 N N . SER A 1 114 ? 59.187 10.806 19.657 1.00 29.44 94 SER A N 1
ATOM 741 C CA . SER A 1 114 ? 59.247 9.390 19.955 1.00 31.88 94 SER A CA 1
ATOM 742 C C . SER A 1 114 ? 57.929 9.007 20.581 1.00 35.44 94 SER A C 1
ATOM 743 O O . SER A 1 114 ? 57.747 7.918 21.080 1.00 34.46 94 SER A O 1
ATOM 746 N N . ALA A 1 115 ? 56.998 9.928 20.560 1.00 32.72 95 ALA A N 1
ATOM 747 C CA . ALA A 1 115 ? 55.673 9.742 21.167 1.00 39.93 95 ALA A CA 1
ATOM 748 C C . ALA A 1 115 ? 54.871 8.519 20.747 1.00 46.77 95 ALA A C 1
ATOM 749 O O . ALA A 1 115 ? 54.736 8.205 19.576 1.00 51.86 95 ALA A O 1
ATOM 751 N N . ASN A 1 116 ? 54.283 7.840 21.722 1.00 41.79 96 ASN A N 1
ATOM 752 C CA . ASN A 1 116 ? 53.495 6.647 21.464 1.00 36.95 96 ASN A CA 1
ATOM 753 C C . ASN A 1 116 ? 52.127 6.982 20.977 1.00 53.21 96 ASN A C 1
ATOM 754 O O . ASN A 1 116 ? 51.586 6.291 20.109 1.00 62.37 96 ASN A O 1
ATOM 759 N N . ASN A 1 117 ? 51.552 8.024 21.555 1.00 43.72 97 ASN A N 1
ATOM 760 C CA . ASN A 1 117 ? 50.212 8.381 21.137 1.00 86.26 97 ASN A CA 1
ATOM 761 C C . ASN A 1 117 ? 50.189 8.922 19.717 1.00 73.73 97 ASN A C 1
ATOM 762 O O . ASN A 1 117 ? 50.652 10.035 19.440 1.00 100.00 97 ASN A O 1
ATOM 767 N N . ILE A 1 120 ? 47.747 15.778 18.296 1.00 54.61 100 ILE A N 1
ATOM 768 C CA . ILE A 1 120 ? 48.008 17.070 17.686 1.00 47.85 100 ILE A CA 1
ATOM 769 C C . ILE A 1 120 ? 47.560 18.220 18.580 1.00 57.01 100 ILE A C 1
ATOM 770 O O . ILE A 1 120 ? 46.372 18.348 18.952 1.00 52.75 100 ILE A O 1
ATOM 775 N N . ASP A 1 121 ? 48.557 19.055 18.909 1.00 62.39 101 ASP A N 1
ATOM 776 C CA . ASP A 1 121 ? 48.402 20.221 19.772 1.00 70.51 101 ASP A CA 1
ATOM 777 C C . ASP A 1 121 ? 47.150 21.000 19.535 1.00 80.74 101 ASP A C 1
ATOM 778 O O . ASP A 1 121 ? 46.348 21.188 20.458 1.00 89.25 101 ASP A O 1
ATOM 783 N N . LYS A 1 122 ? 47.022 21.463 18.291 1.00 70.41 102 LYS A N 1
ATOM 784 C CA . LYS A 1 122 ? 45.864 22.224 17.921 1.00 65.10 102 LYS A CA 1
ATOM 785 C C . LYS A 1 122 ? 45.521 23.105 19.090 1.00 93.04 102 LYS A C 1
ATOM 786 O O . LYS A 1 122 ? 44.512 22.953 19.803 1.00 100.00 102 LYS A O 1
ATOM 792 N N . THR A 1 123 ? 46.481 24.000 19.229 1.00 91.70 103 THR A N 1
ATOM 793 C CA . THR A 1 123 ? 46.558 25.081 20.176 1.00 95.10 103 THR A CA 1
ATOM 794 C C . THR A 1 123 ? 47.283 26.149 19.328 1.00 97.01 103 THR A C 1
ATOM 795 O O . THR A 1 123 ? 47.076 27.361 19.466 1.00 100.00 103 THR A O 1
ATOM 799 N N . LYS A 1 124 ? 48.096 25.608 18.372 1.00 77.52 104 LYS A N 1
ATOM 800 C CA . LYS A 1 124 ? 48.985 26.312 17.422 1.00 68.52 104 LYS A CA 1
ATOM 801 C C . LYS A 1 124 ? 49.406 25.462 16.196 1.00 51.35 104 LYS A C 1
ATOM 802 O O . LYS A 1 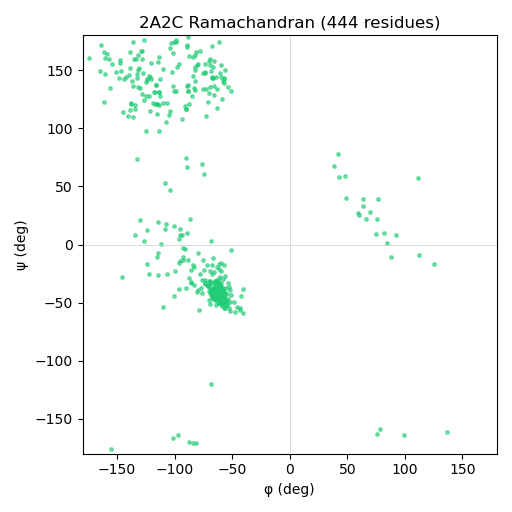124 ? 50.017 24.400 16.396 1.00 35.17 104 LYS A O 1
ATOM 808 N N . PRO A 1 125 ? 49.147 25.904 14.925 1.00 48.61 105 PRO A N 1
ATOM 809 C CA . PRO A 1 125 ? 49.494 25.077 13.739 1.00 51.91 105 PRO A CA 1
ATOM 810 C C . PRO A 1 125 ? 50.930 24.951 13.235 1.00 52.02 105 PRO A C 1
ATOM 811 O O . PRO A 1 125 ? 51.177 25.438 12.124 1.00 61.03 105 PRO A O 1
ATOM 815 N N . LEU A 1 126 ? 51.840 24.277 13.979 1.00 27.23 106 LEU A N 1
ATOM 816 C CA . LEU A 1 126 ? 53.228 24.089 13.521 1.00 23.23 106 LEU A CA 1
ATOM 817 C C . LEU A 1 126 ? 53.286 23.189 12.293 1.00 20.86 106 LEU A C 1
ATOM 818 O O . LEU A 1 126 ? 52.508 22.236 12.186 1.00 21.61 106 LEU A O 1
ATOM 823 N N . TRP A 1 127 ? 54.193 23.474 11.355 1.00 17.52 107 TRP A N 1
ATOM 824 C CA . TRP A 1 127 ? 54.235 22.646 10.157 1.00 16.11 107 TRP A CA 1
ATOM 825 C C . TRP A 1 127 ? 54.309 21.137 10.379 1.00 18.22 107 TRP A C 1
ATOM 826 O O . TRP A 1 127 ? 53.628 20.385 9.693 1.00 15.86 107 TRP A O 1
ATOM 837 N N . HIS A 1 128 ? 55.133 20.659 11.316 1.00 14.33 108 HIS A N 1
ATOM 838 C CA . HIS A 1 128 ? 55.233 19.226 11.467 1.00 12.34 108 HIS A CA 1
ATOM 839 C C . HIS A 1 128 ? 53.960 18.562 11.892 1.00 17.13 108 HIS A C 1
ATOM 840 O O . HIS A 1 128 ? 53.817 17.358 11.738 1.00 18.53 108 HIS A O 1
ATOM 847 N N . ASN A 1 129 ? 53.010 19.302 12.452 1.00 16.45 109 ASN A N 1
ATOM 848 C CA . ASN A 1 129 ? 51.766 18.636 12.866 1.00 16.86 109 ASN A CA 1
ATOM 849 C C . ASN A 1 129 ? 50.984 18.153 11.644 1.00 18.15 109 ASN A C 1
ATOM 850 O O . ASN A 1 129 ? 50.174 17.238 11.747 1.00 18.91 109 ASN A O 1
ATOM 855 N N . TYR A 1 130 ? 51.184 18.787 10.487 1.00 12.30 110 TYR A N 1
ATOM 856 C CA . TYR A 1 130 ? 50.468 18.290 9.319 1.00 12.93 110 TYR A CA 1
ATOM 857 C C . TYR A 1 130 ? 51.044 16.922 8.955 1.00 14.70 110 TYR A C 1
ATOM 858 O O . TYR A 1 130 ? 50.328 15.986 8.567 1.00 16.47 110 TYR A O 1
ATOM 867 N N . PHE A 1 131 ? 52.366 16.792 9.093 1.00 12.80 111 PHE A N 1
ATOM 868 C CA . PHE A 1 131 ? 53.032 15.509 8.816 1.00 13.22 111 PHE A CA 1
ATOM 869 C C . PHE A 1 131 ? 52.484 14.462 9.785 1.00 19.32 111 PHE A C 1
ATOM 870 O O . PHE A 1 131 ? 52.135 13.343 9.368 1.00 18.03 111 PHE A O 1
ATOM 878 N N . LEU A 1 132 ? 52.365 14.850 11.074 1.00 15.58 112 LEU A N 1
ATOM 879 C CA . LEU A 1 132 ? 51.835 13.971 12.113 1.00 12.84 112 LEU A CA 1
ATOM 880 C C . LEU A 1 132 ? 50.398 13.608 11.857 1.00 17.75 112 LEU A C 1
ATOM 881 O O . LEU A 1 132 ? 50.005 12.493 12.153 1.00 20.23 112 LEU A O 1
ATOM 886 N N . CYS A 1 133 ? 49.590 14.512 11.294 1.00 15.02 113 CYS A N 1
ATOM 887 C CA . CYS A 1 133 ? 48.217 14.120 11.014 1.00 14.29 113 CYS A CA 1
ATOM 888 C C . CYS A 1 133 ? 48.234 12.943 10.072 1.00 15.64 113 CYS A C 1
ATOM 889 O O . CYS A 1 133 ? 47.502 11.950 10.256 1.00 20.53 113 CYS A O 1
ATOM 892 N N . GLY A 1 134 ? 49.050 13.068 9.048 1.00 14.12 114 GLY A N 1
ATOM 893 C CA . GLY A 1 134 ? 49.147 12.021 8.035 1.00 15.98 114 GLY A CA 1
ATOM 894 C C . GLY A 1 134 ? 49.629 10.684 8.640 1.00 19.46 114 GLY A C 1
ATOM 895 O O . GLY A 1 134 ? 49.047 9.605 8.398 1.00 19.30 114 GLY A O 1
ATOM 896 N N . LEU A 1 135 ? 50.705 10.763 9.425 1.00 16.54 115 LEU A N 1
ATOM 897 C CA . LEU A 1 135 ? 51.255 9.561 10.084 1.00 16.92 115 LEU A CA 1
ATOM 898 C C . LEU A 1 135 ? 50.214 8.935 11.021 1.00 19.49 115 LEU A C 1
ATOM 899 O O . LEU A 1 135 ? 49.971 7.743 11.030 1.00 18.64 115 LEU A O 1
ATOM 904 N N . LYS A 1 136 ? 49.558 9.776 11.787 1.00 13.90 116 LYS A N 1
ATOM 905 C CA . LYS A 1 136 ? 48.566 9.344 12.754 1.00 13.91 116 LYS A CA 1
ATOM 906 C C . LYS A 1 136 ? 47.394 8.605 12.121 1.00 21.19 116 LYS A C 1
ATOM 907 O O . LYS A 1 136 ? 46.949 7.554 12.621 1.00 20.10 116 LYS A O 1
ATOM 913 N N . GLY A 1 137 ? 46.902 9.133 10.995 1.00 18.20 117 GLY A N 1
ATOM 914 C CA . GLY A 1 137 ? 45.783 8.504 10.302 1.00 16.58 117 GLY A CA 1
ATOM 915 C C . GLY A 1 137 ? 46.090 7.065 9.901 1.00 17.38 117 GLY A C 1
ATOM 916 O O . GLY A 1 137 ? 45.279 6.160 10.022 1.00 17.41 117 GLY A O 1
ATOM 917 N N . ILE A 1 138 ? 47.285 6.888 9.402 1.00 13.56 118 ILE A N 1
ATOM 918 C CA . ILE A 1 138 ? 47.710 5.590 8.950 1.00 14.25 118 ILE A CA 1
ATOM 919 C C . ILE A 1 138 ? 47.899 4.622 10.107 1.00 17.75 118 ILE A C 1
ATOM 920 O O . ILE A 1 138 ? 47.364 3.508 10.090 1.00 16.65 118 ILE A O 1
ATOM 925 N N . GLN A 1 139 ? 48.678 5.062 11.118 1.00 18.49 119 GLN A N 1
ATOM 926 C CA . GLN A 1 139 ? 48.922 4.199 12.276 1.00 18.45 119 GLN A CA 1
ATOM 927 C C . GLN A 1 139 ? 47.604 3.787 12.904 1.00 24.28 119 GLN A C 1
ATOM 928 O O . GLN A 1 139 ? 47.377 2.611 13.169 1.00 22.27 119 GLN A O 1
ATOM 934 N N . GLU A 1 140 ? 46.704 4.752 13.140 1.00 18.89 120 GLU A N 1
ATOM 935 C CA . GLU A 1 140 ? 45.420 4.414 13.732 1.00 15.67 120 GLU A CA 1
ATOM 936 C C . GLU A 1 140 ? 44.563 3.497 12.906 1.00 18.19 120 GLU A C 1
ATOM 937 O O . GLU A 1 140 ? 43.836 2.670 13.460 1.00 19.96 120 GLU A O 1
ATOM 943 N N . HIS A 1 141 ? 44.651 3.659 11.590 1.00 16.94 121 HIS A N 1
ATOM 944 C CA . HIS A 1 141 ? 43.869 2.842 10.672 1.00 17.43 121 HIS A CA 1
ATOM 945 C C . HIS A 1 141 ? 44.217 1.394 10.922 1.00 21.83 121 HIS A C 1
ATOM 946 O O . HIS A 1 141 ? 43.361 0.541 10.845 1.00 18.53 121 HIS A O 1
ATOM 953 N N . PHE A 1 142 ? 45.484 1.145 11.207 1.00 18.79 122 PHE A N 1
ATOM 954 C CA . PHE A 1 142 ? 45.909 -0.217 11.469 1.00 17.67 122 PHE A CA 1
ATOM 955 C C . PHE A 1 142 ? 45.931 -0.537 12.970 1.00 24.16 122 PHE A C 1
ATOM 956 O O . PHE A 1 142 ? 46.458 -1.575 13.385 1.00 25.17 122 PHE A O 1
ATOM 964 N N . GLY A 1 143 ? 45.330 0.319 13.805 1.00 18.50 123 GLY A N 1
ATOM 965 C CA . GLY A 1 143 ? 45.296 0.069 15.248 1.00 15.94 123 GLY A CA 1
ATOM 966 C C . GLY A 1 143 ? 46.682 -0.030 15.918 1.00 21.60 123 GLY A C 1
ATOM 967 O O . GLY A 1 143 ? 46.842 -0.663 16.990 1.00 20.09 123 GLY A O 1
ATOM 968 N N . LEU A 1 144 ? 47.698 0.607 15.306 1.00 18.58 124 LEU A N 1
ATOM 969 C CA . LEU A 1 144 ? 49.067 0.620 15.799 1.00 17.18 124 LEU A CA 1
ATOM 970 C C . LEU A 1 144 ? 49.233 1.693 16.862 1.00 28.37 124 LEU A C 1
ATOM 971 O O . LEU A 1 144 ? 48.751 2.832 16.683 1.00 24.78 124 LEU A O 1
ATOM 976 N N . SER A 1 145 ? 49.909 1.328 17.969 1.00 24.79 125 SER A N 1
ATOM 977 C CA . SER A 1 145 ? 50.130 2.282 19.057 1.00 29.51 125 SER A CA 1
ATOM 978 C C . SER A 1 145 ? 51.485 2.961 18.984 1.00 39.60 125 SER A C 1
ATOM 979 O O . SER A 1 145 ? 51.588 4.163 19.256 1.00 47.41 125 SER A O 1
ATOM 984 N N . ASN A 1 146 ? 52.490 2.173 18.586 1.00 22.44 126 ASN A N 1
ATOM 985 C CA . ASN A 1 146 ? 53.863 2.592 18.486 1.00 23.83 126 ASN A CA 1
ATOM 986 C C . ASN A 1 146 ? 54.178 3.507 17.310 1.00 26.05 126 ASN A C 1
ATOM 987 O O . ASN A 1 146 ? 53.588 3.353 16.261 1.00 29.26 126 ASN A O 1
ATOM 992 N N . LEU A 1 147 ? 55.141 4.411 17.489 1.00 22.71 127 LEU A N 1
ATOM 993 C CA . LEU A 1 147 ? 55.565 5.332 16.447 1.00 22.88 127 LEU A CA 1
ATOM 994 C C . LEU A 1 147 ? 56.371 4.612 15.381 1.00 32.94 127 LEU A C 1
ATOM 995 O O . LEU A 1 147 ? 57.274 3.826 15.702 1.00 28.10 127 LEU A O 1
ATOM 1000 N N . THR A 1 148 ? 56.041 4.892 14.102 1.00 24.34 128 THR A N 1
ATOM 1001 C CA . THR A 1 148 ? 56.730 4.343 12.930 1.00 24.99 128 THR A CA 1
ATOM 1002 C C . THR A 1 148 ? 58.079 5.040 12.841 1.00 26.52 128 THR A C 1
ATOM 1003 O O . THR A 1 148 ? 58.122 6.249 12.604 1.00 24.67 128 THR A O 1
ATOM 1007 N N . GLY A 1 149 ? 59.164 4.335 13.089 1.00 19.93 129 GLY A N 1
ATOM 1008 C CA . GLY A 1 149 ? 60.465 4.982 13.078 1.00 22.40 129 GLY A CA 1
ATOM 1009 C C . GLY A 1 149 ? 60.991 5.302 11.678 1.00 24.17 129 GLY A C 1
ATOM 1010 O O . GLY A 1 149 ? 60.947 4.484 10.751 1.00 21.57 129 GLY A O 1
ATOM 1011 N N . MET A 1 150 ? 61.487 6.540 11.535 1.00 19.87 130 MET A N 1
ATOM 1012 C CA . MET A 1 150 ? 62.010 6.989 10.254 1.00 19.65 130 MET A CA 1
ATOM 1013 C C . MET A 1 150 ? 62.657 8.356 10.286 1.00 20.25 130 MET A C 1
ATOM 1014 O O . MET A 1 150 ? 62.417 9.166 11.186 1.00 21.01 130 MET A O 1
ATOM 1019 N N . ASN A 1 151 ? 63.489 8.629 9.261 1.00 19.63 131 ASN A N 1
ATOM 1020 C CA . ASN A 1 151 ? 64.091 9.940 9.076 1.00 19.02 131 ASN A CA 1
ATOM 1021 C C . ASN A 1 151 ? 63.465 10.495 7.777 1.00 19.85 131 ASN A C 1
ATOM 1022 O O . ASN A 1 151 ? 63.386 9.753 6.775 1.00 21.81 131 ASN A O 1
ATOM 1027 N N . CYS A 1 152 ? 62.981 11.742 7.813 1.00 15.59 132 CYS A N 1
ATOM 1028 C CA . CYS A 1 152 ? 62.343 12.320 6.650 1.00 15.28 132 CYS A CA 1
ATOM 1029 C C . CYS A 1 152 ? 62.784 13.734 6.391 1.00 15.27 132 CYS A C 1
ATOM 1030 O O . CYS A 1 152 ? 62.865 14.545 7.305 1.00 18.03 132 CYS A O 1
ATOM 1033 N N . LEU A 1 153 ? 63.037 14.020 5.113 1.00 16.25 133 LEU A N 1
ATOM 1034 C CA . LEU A 1 153 ? 63.408 15.380 4.678 1.00 16.58 133 LEU A CA 1
ATOM 1035 C C . LEU A 1 153 ? 62.314 15.840 3.696 1.00 16.40 133 LEU A C 1
ATOM 1036 O O . LEU A 1 153 ? 62.027 15.172 2.671 1.00 16.42 133 LEU A O 1
ATOM 1041 N N . VAL A 1 154 ? 61.689 16.948 4.058 1.00 16.71 134 VAL A N 1
ATOM 1042 C CA . VAL A 1 154 ? 60.556 17.510 3.329 1.00 20.21 134 VAL A CA 1
ATOM 1043 C C . VAL A 1 154 ? 60.897 18.681 2.398 1.00 22.28 134 VAL A C 1
ATOM 1044 O O . VAL A 1 154 ? 61.574 19.626 2.791 1.00 20.64 134 VAL A O 1
ATOM 1048 N N . ASP A 1 155 ? 60.389 18.600 1.159 1.00 17.16 135 ASP A N 1
ATOM 1049 C CA . ASP A 1 155 ? 60.561 19.662 0.190 1.00 15.40 135 ASP A CA 1
ATOM 1050 C C . ASP A 1 155 ? 59.243 19.897 -0.522 1.00 14.88 135 ASP A C 1
ATOM 1051 O O . ASP A 1 155 ? 58.824 19.052 -1.291 1.00 16.16 135 ASP A O 1
ATOM 1056 N N . GLY A 1 156 ? 58.576 21.030 -0.267 1.00 12.76 136 GLY A N 1
ATOM 1057 C CA . GLY A 1 156 ? 57.311 21.262 -0.978 1.00 12.31 136 GLY A CA 1
ATOM 1058 C C . GLY A 1 156 ? 57.489 22.481 -1.852 1.00 24.36 136 GLY A C 1
ATOM 1059 O O . GLY A 1 156 ? 58.106 23.456 -1.421 1.00 23.05 136 GLY A O 1
ATOM 1060 N N . ASN A 1 157 ? 57.012 22.474 -3.085 1.00 17.98 137 ASN A N 1
ATOM 1061 C CA . ASN A 1 157 ? 57.153 23.675 -3.900 1.00 15.57 137 ASN A CA 1
ATOM 1062 C C . ASN A 1 157 ? 55.779 24.310 -4.231 1.00 22.11 137 ASN A C 1
ATOM 1063 O O . ASN A 1 157 ? 55.649 25.091 -5.154 1.00 19.72 137 ASN A O 1
ATOM 1068 N N . ILE A 1 158 ? 54.720 23.989 -3.474 1.00 16.03 138 ILE A N 1
ATOM 1069 C CA . ILE A 1 158 ? 53.411 24.606 -3.700 1.00 12.83 138 ILE A CA 1
ATOM 1070 C C . ILE A 1 158 ? 53.405 25.868 -2.862 1.00 17.66 138 ILE A C 1
ATOM 1071 O O . ILE A 1 158 ? 53.766 25.811 -1.690 1.00 18.24 138 ILE A O 1
ATOM 1076 N N . PRO A 1 159 ? 53.022 27.024 -3.368 1.00 16.92 139 PRO A N 1
ATOM 1077 C CA . PRO A 1 159 ? 53.015 28.234 -2.525 1.00 14.27 139 PRO A CA 1
ATOM 1078 C C . PRO A 1 159 ? 52.106 27.971 -1.348 1.00 17.80 139 PRO A C 1
ATOM 1079 O O . PRO A 1 159 ? 50.956 27.591 -1.549 1.00 19.20 139 PRO A O 1
ATOM 1083 N N . PRO A 1 160 ? 52.580 28.137 -0.112 1.00 15.94 140 PRO A N 1
ATOM 1084 C CA . PRO A 1 160 ? 51.740 27.799 1.049 1.00 15.58 140 PRO A CA 1
ATOM 1085 C C . PRO A 1 160 ? 50.622 28.801 1.315 1.00 16.02 140 PRO A C 1
ATOM 1086 O O . PRO A 1 160 ? 50.753 29.980 0.919 1.00 15.79 140 PRO A O 1
ATOM 1090 N N . SER A 1 161 ? 49.551 28.307 1.997 1.00 13.57 141 SER A N 1
ATOM 1091 C CA . SER A 1 161 ? 48.399 29.110 2.411 1.00 14.68 141 SER A CA 1
ATOM 1092 C C . SER A 1 161 ? 47.851 29.947 1.263 1.00 18.93 141 SER A C 1
ATOM 1093 O O . SER A 1 161 ? 47.504 31.136 1.457 1.00 16.94 141 SER A O 1
ATOM 1096 N N . SER A 1 162 ? 47.815 29.332 0.065 1.00 16.80 142 SER A N 1
ATOM 1097 C CA . SER A 1 162 ? 47.384 30.018 -1.157 1.00 15.11 142 SER A CA 1
ATOM 1098 C C . SER A 1 162 ? 46.225 29.350 -1.928 1.00 15.74 142 SER A C 1
ATOM 1099 O O . SER A 1 162 ? 45.940 29.712 -3.064 1.00 15.67 142 SER A O 1
ATOM 1102 N N . GLY A 1 163 ? 45.561 28.375 -1.286 1.00 15.29 143 GLY A N 1
ATOM 1103 C CA . GLY A 1 163 ? 44.396 27.719 -1.843 1.00 14.61 143 GLY A CA 1
ATOM 1104 C C . GLY A 1 163 ? 44.723 26.616 -2.817 1.00 13.79 143 GLY A C 1
ATOM 1105 O O . GLY A 1 163 ? 43.817 26.126 -3.500 1.00 13.65 143 GLY A O 1
ATOM 1106 N N . LEU A 1 164 ? 46.020 26.254 -2.882 1.00 13.33 144 LEU A N 1
ATOM 1107 C CA . LEU A 1 164 ? 46.441 25.170 -3.762 1.00 12.62 144 LEU A CA 1
ATOM 1108 C C . LEU A 1 164 ? 46.648 23.868 -2.992 1.00 13.17 144 LEU A C 1
ATOM 1109 O O . LEU A 1 164 ? 47.287 22.959 -3.534 1.00 13.44 144 LEU A O 1
ATOM 1114 N N . SER A 1 165 ? 46.129 23.783 -1.751 1.00 13.87 145 SER A N 1
ATOM 1115 C CA . SER A 1 165 ? 46.189 22.571 -0.908 1.00 14.12 145 SER A CA 1
ATOM 1116 C C . SER A 1 165 ? 47.584 22.097 -0.489 1.00 17.06 145 SER A C 1
ATOM 1117 O O . SER A 1 165 ? 47.862 20.891 -0.463 1.00 16.17 145 SER A O 1
ATOM 1120 N N . SER A 1 166 ? 48.475 23.043 -0.171 1.00 12.70 146 SER A N 1
ATOM 1121 C CA . SER A 1 166 ? 49.779 22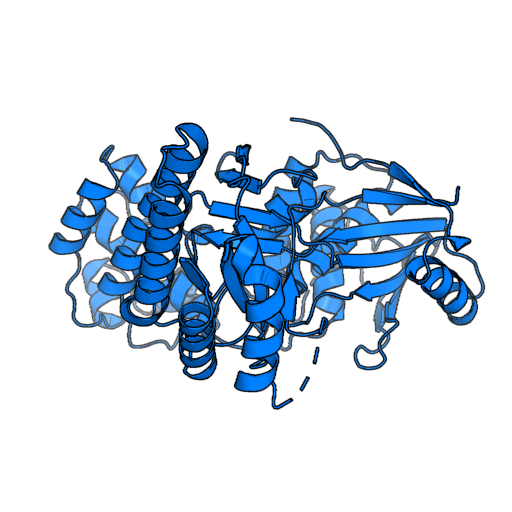.653 0.300 1.00 13.61 146 SER A CA 1
ATOM 1122 C C . SER A 1 166 ? 49.631 21.836 1.605 1.00 17.05 146 SER A C 1
ATOM 1123 O O . SER A 1 166 ? 50.391 20.889 1.880 1.00 15.69 146 SER A O 1
ATOM 1126 N N . SER A 1 167 ? 48.658 22.191 2.444 1.00 14.98 147 SER A N 1
ATOM 1127 C CA . SER A 1 167 ? 48.478 21.457 3.674 1.00 12.62 147 SER A CA 1
ATOM 1128 C C . SER A 1 167 ? 48.136 19.989 3.373 1.00 17.86 147 SER A C 1
ATOM 1129 O O . SER A 1 167 ? 48.660 19.045 4.017 1.00 16.57 147 SER A O 1
ATOM 1132 N N . SER A 1 168 ? 47.259 19.766 2.391 1.00 14.22 148 SER A N 1
ATOM 1133 C CA . SER A 1 168 ? 46.834 18.390 2.062 1.00 14.34 148 SER A CA 1
ATOM 1134 C C . SER A 1 168 ? 47.919 17.589 1.372 1.00 16.82 148 SER A C 1
ATOM 1135 O O . SER A 1 168 ? 48.085 16.373 1.567 1.00 16.59 148 SER A O 1
ATOM 1138 N N . ALA A 1 169 ? 48.692 18.279 0.563 1.00 14.19 149 ALA A N 1
ATOM 1139 C CA . ALA A 1 169 ? 49.771 17.599 -0.107 1.00 13.89 149 ALA A CA 1
ATOM 1140 C C . ALA A 1 169 ? 50.695 17.048 0.964 1.00 17.22 149 ALA A C 1
ATOM 1141 O O . ALA A 1 169 ? 51.214 15.942 0.805 1.00 14.96 149 ALA A O 1
ATOM 1143 N N . LEU A 1 170 ? 50.903 17.829 2.037 1.00 12.53 150 LEU A N 1
ATOM 1144 C CA . LEU A 1 170 ? 51.798 17.399 3.106 1.00 13.01 150 LEU A CA 1
ATOM 1145 C C . LEU A 1 170 ? 51.179 16.258 3.879 1.00 14.18 150 LEU A C 1
ATOM 1146 O O . LEU A 1 170 ? 51.836 15.253 4.134 1.00 14.27 150 LEU A O 1
ATOM 1151 N N . VAL A 1 171 ? 49.916 16.409 4.257 1.00 12.73 151 VAL A N 1
ATOM 1152 C CA . VAL A 1 171 ? 49.245 15.327 4.988 1.00 12.36 151 VAL A CA 1
ATOM 1153 C C . VAL A 1 171 ? 49.273 14.050 4.173 1.00 15.87 151 VAL A C 1
ATOM 1154 O O . VAL A 1 171 ? 49.614 12.992 4.676 1.00 16.57 151 VAL A O 1
ATOM 1158 N N . CYS A 1 172 ? 48.903 14.152 2.889 1.00 14.12 152 CYS A N 1
ATOM 1159 C CA . CYS A 1 172 ? 48.840 12.971 2.032 1.00 14.51 152 CYS A CA 1
ATOM 1160 C C . CYS A 1 172 ? 50.190 12.346 1.825 1.00 14.89 152 CYS A C 1
ATOM 1161 O O . CYS A 1 172 ? 50.311 11.137 1.857 1.00 15.99 152 CYS A O 1
ATOM 1164 N N . CYS A 1 173 ? 51.205 13.163 1.570 1.00 13.32 153 CYS A N 1
ATOM 1165 C CA . CYS A 1 173 ? 52.549 12.640 1.365 1.00 13.00 153 CYS A CA 1
ATOM 1166 C C . CYS A 1 173 ? 53.019 11.920 2.619 1.00 19.99 153 CYS A C 1
ATOM 1167 O O . CYS A 1 173 ? 53.591 10.826 2.536 1.00 17.75 153 CYS A O 1
ATOM 1170 N N . ALA A 1 174 ? 52.751 12.516 3.784 1.00 14.14 154 ALA A N 1
ATOM 1171 C CA . ALA A 1 174 ? 53.124 11.910 5.082 1.00 14.29 154 ALA A CA 1
ATOM 1172 C C . ALA A 1 174 ? 52.419 10.570 5.297 1.00 18.84 154 ALA A C 1
ATOM 1173 O O . ALA A 1 174 ? 53.005 9.622 5.807 1.00 15.82 154 ALA A O 1
ATOM 1175 N N . GLY A 1 175 ? 51.127 10.500 4.915 1.00 15.22 155 GLY A N 1
ATOM 1176 C CA . GLY A 1 175 ? 50.364 9.258 5.075 1.00 16.41 155 GLY A CA 1
ATOM 1177 C C . GLY A 1 175 ? 50.996 8.161 4.181 1.00 20.22 155 GLY A C 1
ATOM 1178 O O . GLY A 1 175 ? 51.223 7.042 4.607 1.00 17.01 155 GLY A O 1
ATOM 1179 N N . LEU A 1 176 ? 51.292 8.490 2.925 1.00 14.10 156 LEU A N 1
ATOM 1180 C CA . LEU A 1 176 ? 51.866 7.555 1.976 1.00 17.45 156 LEU A CA 1
ATOM 1181 C C . LEU A 1 176 ? 53.227 7.054 2.438 1.00 17.38 156 LEU A C 1
ATOM 1182 O O . LEU A 1 176 ? 53.563 5.880 2.269 1.00 17.59 156 LEU A O 1
ATOM 1187 N N . VAL A 1 177 ? 53.997 7.990 2.983 1.00 15.43 157 VAL A N 1
ATOM 1188 C CA . VAL A 1 177 ? 55.329 7.698 3.526 1.00 15.10 157 VAL A CA 1
ATOM 1189 C C . VAL A 1 177 ? 55.142 6.647 4.632 1.00 16.95 157 VAL A C 1
ATOM 1190 O O . VAL A 1 177 ? 55.791 5.597 4.679 1.00 17.45 157 VAL A O 1
ATOM 1194 N N . THR A 1 178 ? 54.251 6.966 5.564 1.00 15.85 158 THR A N 1
ATOM 1195 C CA . THR A 1 178 ? 54.020 6.077 6.691 1.00 14.34 158 THR A CA 1
ATOM 1196 C C . THR A 1 178 ? 53.629 4.680 6.239 1.00 21.38 158 THR A C 1
ATOM 1197 O O . THR A 1 178 ? 54.156 3.679 6.741 1.00 19.70 158 THR A O 1
ATOM 1201 N N . LEU A 1 179 ? 52.684 4.619 5.298 1.00 15.79 159 LEU A N 1
ATOM 1202 C CA . LEU A 1 179 ? 52.180 3.339 4.771 1.00 16.96 159 LEU A CA 1
ATOM 1203 C C . LEU A 1 179 ? 53.298 2.526 4.197 1.00 21.39 159 LEU A C 1
ATOM 1204 O O . LEU A 1 179 ? 53.433 1.310 4.433 1.00 19.18 159 LEU A O 1
ATOM 1209 N N . THR A 1 180 ? 54.085 3.230 3.411 1.00 16.32 160 THR A N 1
ATOM 1210 C CA . THR A 1 180 ? 55.181 2.576 2.748 1.00 15.78 160 THR A CA 1
ATOM 1211 C C . THR A 1 180 ? 56.216 2.066 3.739 1.00 26.60 160 THR A C 1
ATOM 1212 O O . THR A 1 180 ? 56.723 0.957 3.568 1.00 22.21 160 THR A O 1
ATOM 1216 N N . VAL A 1 181 ? 56.555 2.879 4.764 1.00 18.63 161 VAL A N 1
ATOM 1217 C CA . VAL A 1 181 ? 57.493 2.450 5.796 1.00 16.95 161 VAL A CA 1
ATOM 1218 C C . VAL A 1 181 ? 56.897 1.215 6.534 1.00 19.98 161 VAL A C 1
ATOM 1219 O O . VAL A 1 181 ? 57.589 0.238 6.802 1.00 20.19 161 VAL A O 1
ATOM 1223 N N . LEU A 1 182 ? 55.594 1.220 6.830 1.00 17.79 162 LEU A N 1
ATOM 1224 C CA . LEU A 1 182 ? 54.932 0.093 7.482 1.00 18.53 162 LEU A CA 1
ATOM 1225 C C . LEU A 1 182 ? 54.889 -1.166 6.615 1.00 24.57 162 LEU A C 1
ATOM 1226 O O . LEU A 1 182 ? 54.757 -2.269 7.117 1.00 24.94 162 LEU A O 1
ATOM 1231 N N . GLY A 1 183 ? 54.972 -1.019 5.300 1.00 19.77 163 GLY A N 1
ATOM 1232 C CA . GLY A 1 183 ? 54.930 -2.187 4.453 1.00 20.65 163 GLY A CA 1
ATOM 1233 C C . GLY A 1 183 ? 53.507 -2.717 4.344 1.00 25.67 163 GLY A C 1
ATOM 1234 O O . GLY A 1 183 ? 53.300 -3.879 4.009 1.00 24.47 163 GLY A O 1
ATOM 1235 N N . ARG A 1 184 ? 52.508 -1.866 4.615 1.00 18.44 164 ARG A N 1
ATOM 1236 C CA . ARG A 1 184 ? 51.128 -2.320 4.497 1.00 20.04 164 ARG A CA 1
ATOM 1237 C C . ARG A 1 184 ? 50.472 -1.797 3.236 1.00 20.83 164 ARG A C 1
ATOM 1238 O O . ARG A 1 184 ? 51.037 -0.926 2.578 1.00 19.20 164 ARG A O 1
ATOM 1246 N N . ASN A 1 185 ? 49.302 -2.329 2.911 1.00 19.64 165 ASN A N 1
ATOM 1247 C CA . ASN A 1 185 ? 48.611 -1.905 1.709 1.00 22.01 165 ASN A CA 1
ATOM 1248 C C . ASN A 1 185 ? 47.319 -1.145 1.944 1.00 18.91 165 ASN A C 1
ATOM 1249 O O . ASN A 1 185 ? 46.533 -1.469 2.841 1.00 17.68 165 ASN A O 1
ATOM 1254 N N . LEU A 1 186 ? 47.105 -0.143 1.081 1.00 16.90 166 LEU A N 1
ATOM 1255 C CA . LEU A 1 186 ? 45.868 0.655 1.056 1.00 15.73 166 LEU A CA 1
ATOM 1256 C C . LEU A 1 186 ? 45.561 1.115 -0.390 1.00 22.64 166 LEU A C 1
ATOM 1257 O O . LEU A 1 186 ? 46.504 1.427 -1.142 1.00 19.89 166 LEU A O 1
ATOM 1262 N N . SER A 1 187 ? 44.281 1.160 -0.806 1.00 13.80 167 SER A N 1
ATOM 1263 C CA . SER A 1 187 ? 44.019 1.626 -2.141 1.00 13.96 167 SER A CA 1
ATOM 1264 C C . SER A 1 187 ? 44.111 3.155 -2.163 1.00 17.50 167 SER A C 1
ATOM 1265 O O . SER A 1 187 ? 44.103 3.785 -1.105 1.00 17.69 167 SER A O 1
ATOM 1268 N N . LYS A 1 188 ? 44.177 3.741 -3.339 1.00 14.76 168 LYS A N 1
ATOM 1269 C CA . LYS A 1 188 ? 44.222 5.202 -3.417 1.00 15.39 168 LYS A CA 1
ATOM 1270 C C . LYS A 1 188 ? 42.974 5.771 -2.794 1.00 20.56 168 LYS A C 1
ATOM 1271 O O . LYS A 1 188 ? 43.002 6.819 -2.120 1.00 19.34 168 LYS A O 1
ATOM 1277 N N . VAL A 1 189 ? 41.840 5.093 -2.984 1.00 16.51 169 VAL A N 1
ATOM 1278 C CA . VAL A 1 189 ? 40.605 5.574 -2.364 1.00 18.55 169 VAL A CA 1
ATOM 1279 C C . VAL A 1 189 ? 40.656 5.608 -0.810 1.00 22.14 169 VAL A C 1
ATOM 1280 O O . VAL A 1 189 ? 40.287 6.596 -0.138 1.00 17.52 169 VAL A O 1
ATOM 1284 N N . GLU A 1 190 ? 41.105 4.508 -0.212 1.00 15.37 170 GLU A N 1
ATOM 1285 C CA . GLU A 1 190 ? 41.153 4.502 1.243 1.00 17.09 170 GLU A CA 1
ATOM 1286 C C . GLU A 1 190 ? 42.124 5.544 1.772 1.00 18.45 170 GLU A C 1
ATOM 1287 O O . GLU A 1 190 ? 41.878 6.138 2.816 1.00 16.85 170 GLU A O 1
ATOM 1293 N N . LEU A 1 191 ? 43.262 5.718 1.051 1.00 17.08 171 LEU A N 1
ATOM 1294 C CA . LEU A 1 191 ? 44.269 6.714 1.454 1.00 16.45 171 LEU A CA 1
ATOM 1295 C C . LEU A 1 191 ? 43.622 8.088 1.529 1.00 17.06 171 LEU A C 1
ATOM 1296 O O . LEU A 1 191 ? 43.797 8.877 2.476 1.00 16.47 171 LEU A O 1
ATOM 1301 N N . ALA A 1 192 ? 42.856 8.349 0.490 1.00 16.01 172 ALA A N 1
ATOM 1302 C CA . ALA A 1 192 ? 42.121 9.627 0.386 1.00 18.40 172 ALA A CA 1
ATOM 1303 C C . ALA A 1 192 ? 41.137 9.789 1.532 1.00 18.09 172 ALA A C 1
ATOM 1304 O O . ALA A 1 192 ? 41.051 10.856 2.157 1.00 17.41 172 ALA A O 1
ATOM 1306 N N . GLU A 1 193 ? 40.379 8.707 1.774 1.00 16.24 173 GLU A N 1
ATOM 1307 C CA . GLU A 1 193 ? 39.411 8.758 2.841 1.00 17.48 173 GLU A CA 1
ATOM 1308 C C . GLU A 1 193 ? 40.083 8.964 4.196 1.00 24.02 173 GLU A C 1
ATOM 1309 O O . GLU A 1 193 ? 39.663 9.801 5.017 1.00 18.51 173 GLU A O 1
ATOM 1315 N N . ILE A 1 194 ? 41.144 8.196 4.429 1.00 14.21 174 ILE A N 1
ATOM 1316 C CA . ILE A 1 194 ? 41.803 8.342 5.706 1.00 17.07 174 ILE A CA 1
ATOM 1317 C C . ILE A 1 194 ? 42.421 9.733 5.899 1.00 21.19 174 ILE A C 1
ATOM 1318 O O . ILE A 1 194 ? 42.313 10.331 6.958 1.00 16.96 174 ILE A O 1
ATOM 1323 N N . CYS A 1 195 ? 43.098 10.234 4.869 1.00 16.72 175 CYS A N 1
ATOM 1324 C CA . CYS A 1 195 ? 43.741 11.548 4.949 1.00 16.22 175 CYS A CA 1
ATOM 1325 C C . CYS A 1 195 ? 42.750 12.699 5.099 1.00 14.95 175 CYS A C 1
ATOM 1326 O O . CYS A 1 195 ? 42.998 13.687 5.785 1.00 15.67 175 CYS A O 1
ATOM 1329 N N . ALA A 1 196 ? 41.613 12.587 4.460 1.00 14.79 176 ALA A N 1
ATOM 1330 C CA . ALA A 1 196 ? 40.634 13.619 4.604 1.00 15.05 176 ALA A CA 1
ATOM 1331 C C . ALA A 1 196 ? 40.212 13.681 6.090 1.00 18.38 176 ALA A C 1
ATOM 1332 O O . ALA A 1 196 ? 39.984 14.755 6.650 1.00 15.83 176 ALA A O 1
ATOM 1334 N N . LYS A 1 197 ? 40.067 12.528 6.777 1.00 15.82 177 LYS A N 1
ATOM 1335 C CA . LYS A 1 197 ? 39.670 12.617 8.182 1.00 17.04 177 LYS A CA 1
ATOM 1336 C C . LYS A 1 197 ? 40.847 13.035 9.084 1.00 13.17 177 LYS A C 1
ATOM 1337 O O . LYS A 1 197 ? 40.712 13.762 10.062 1.00 15.56 177 LYS A O 1
ATOM 1343 N N . SER A 1 198 ? 42.037 12.552 8.768 1.00 13.78 178 SER A N 1
ATOM 1344 C CA . SER A 1 198 ? 43.156 12.853 9.635 1.00 16.30 178 SER A CA 1
ATOM 1345 C C . SER A 1 198 ? 43.604 14.302 9.618 1.00 20.62 178 SER A C 1
ATOM 1346 O O . SER A 1 198 ? 44.081 14.821 10.622 1.00 15.50 178 SER A O 1
ATOM 1349 N N . GLU A 1 199 ? 43.441 14.949 8.461 1.00 15.62 179 GLU A N 1
ATOM 1350 C CA . GLU A 1 199 ? 43.836 16.349 8.381 1.00 12.85 179 GLU A CA 1
ATOM 1351 C C . GLU A 1 199 ? 43.041 17.172 9.364 1.00 14.68 179 GLU A C 1
ATOM 1352 O O . GLU A 1 199 ? 43.501 18.215 9.849 1.00 15.30 179 GLU A O 1
ATOM 1358 N N . ARG A 1 200 ? 41.836 16.684 9.654 1.00 14.43 180 ARG A N 1
ATOM 1359 C CA . ARG A 1 200 ? 40.972 17.377 10.606 1.00 15.60 180 ARG A CA 1
ATOM 1360 C C . ARG A 1 200 ? 41.588 17.461 12.005 1.00 15.58 180 ARG A C 1
ATOM 1361 O O . ARG A 1 200 ? 41.179 18.252 12.812 1.00 16.51 180 ARG A O 1
ATOM 1369 N N . TYR A 1 201 ? 42.588 16.675 12.326 1.00 15.01 181 TYR A N 1
ATOM 1370 C CA . TYR A 1 201 ? 43.220 16.780 13.633 1.00 14.32 181 TYR A CA 1
ATOM 1371 C C . TYR A 1 201 ? 43.935 18.087 13.743 1.00 19.93 181 TYR A C 1
ATOM 1372 O O . TYR A 1 201 ? 44.268 18.494 14.844 1.00 19.36 181 TYR A O 1
ATOM 1381 N N . ILE A 1 202 ? 44.203 18.749 12.608 1.00 16.78 182 ILE A N 1
ATOM 1382 C CA . ILE A 1 202 ? 44.874 20.070 12.675 1.00 13.72 182 ILE A CA 1
ATOM 1383 C C . ILE A 1 202 ? 43.858 21.132 13.133 1.00 16.60 182 ILE A C 1
ATOM 1384 O O . ILE A 1 202 ? 44.205 22.248 13.500 1.00 17.21 182 ILE A O 1
ATOM 1389 N N . GLY A 1 203 ? 42.575 20.779 13.106 1.00 14.51 183 GLY A N 1
ATOM 1390 C CA . GLY A 1 203 ? 41.517 21.661 13.573 1.00 17.90 183 GLY A CA 1
ATOM 1391 C C . GLY A 1 203 ? 40.562 22.205 12.501 1.00 23.00 183 GLY A C 1
ATOM 1392 O O . GLY A 1 203 ? 39.543 22.830 12.819 1.00 19.06 183 GLY A O 1
ATOM 1393 N N . THR A 1 204 ? 40.887 21.977 11.231 1.00 17.56 184 THR A N 1
ATOM 1394 C CA . THR A 1 204 ? 39.997 22.426 10.156 1.00 16.20 184 THR A CA 1
ATOM 1395 C C . THR A 1 204 ? 38.896 21.378 9.988 1.00 18.28 184 THR A C 1
ATOM 1396 O O . THR A 1 204 ? 39.216 20.196 10.070 1.00 15.49 184 THR A O 1
ATOM 1400 N N . GLU A 1 205 ? 37.636 21.788 9.752 1.00 15.49 185 GLU A N 1
ATOM 1401 C CA . GLU A 1 205 ? 36.555 20.823 9.541 1.00 13.06 185 GLU A CA 1
ATOM 1402 C C . GLU A 1 205 ? 36.212 20.742 8.061 1.00 18.95 185 GLU A C 1
ATOM 1403 O O . GLU A 1 205 ? 35.042 20.820 7.694 1.00 17.69 185 GLU A O 1
ATOM 1409 N N . GLY A 1 206 ? 37.218 20.630 7.193 1.00 15.60 186 GLY A N 1
ATOM 1410 C CA . GLY A 1 206 ? 36.934 20.625 5.756 1.00 14.60 186 GLY A CA 1
ATOM 1411 C C . GLY A 1 206 ? 36.478 19.292 5.186 1.00 15.87 186 GLY A C 1
ATOM 1412 O O . GLY A 1 206 ? 36.188 18.332 5.894 1.00 16.57 186 GLY A O 1
ATOM 1413 N N . GLY A 1 207 ? 36.408 19.261 3.860 1.00 13.79 187 GLY A N 1
ATOM 1414 C CA . GLY A 1 207 ? 35.948 18.107 3.118 1.00 15.62 187 GLY A CA 1
ATOM 1415 C C . GLY A 1 207 ? 37.078 17.247 2.611 1.00 16.40 187 GLY A C 1
ATOM 1416 O O . GLY A 1 207 ? 38.211 17.345 3.077 1.00 16.31 187 GLY A O 1
ATOM 1417 N N . GLY A 1 208 ? 36.765 16.375 1.654 1.00 16.71 188 GLY A N 1
ATOM 1418 C CA . GLY A 1 208 ? 37.798 15.473 1.143 1.00 13.73 188 GLY A CA 1
ATOM 1419 C C . GLY A 1 208 ? 38.258 15.804 -0.253 1.00 14.79 188 GLY A C 1
ATOM 1420 O O . GLY A 1 208 ? 38.897 15.009 -0.912 1.00 16.98 188 GLY A O 1
ATOM 1421 N N . MET A 1 209 ? 37.921 16.967 -0.755 1.00 13.10 189 MET A N 1
ATOM 1422 C CA . MET A 1 209 ? 38.388 17.220 -2.091 1.00 15.95 189 MET A CA 1
ATOM 1423 C C . MET A 1 209 ? 39.897 17.145 -2.305 1.00 17.21 189 MET A C 1
ATOM 1424 O O . MET A 1 209 ? 40.415 16.555 -3.270 1.00 15.47 189 MET A O 1
ATOM 1429 N N . ASP A 1 210 ? 40.605 17.841 -1.438 1.00 14.24 190 ASP A N 1
ATOM 1430 C CA . ASP A 1 210 ? 42.016 17.994 -1.625 1.00 11.18 190 ASP A CA 1
ATOM 1431 C C . ASP A 1 210 ? 42.804 16.728 -1.595 1.00 13.70 190 ASP A C 1
ATOM 1432 O O . ASP A 1 210 ? 43.739 16.559 -2.417 1.00 14.55 190 ASP A O 1
ATOM 1437 N N . GLN A 1 211 ? 42.436 15.910 -0.605 1.00 13.89 191 GLN A N 1
ATOM 1438 C CA . GLN A 1 211 ? 43.094 14.615 -0.415 1.00 15.35 191 GLN A CA 1
ATOM 1439 C C . GLN A 1 211 ? 42.736 13.630 -1.542 1.00 17.78 191 GLN A C 1
ATOM 1440 O O . GLN A 1 211 ? 43.596 12.834 -1.999 1.00 15.71 191 GLN A O 1
ATOM 1446 N N . SER A 1 212 ? 41.463 13.728 -1.980 1.00 14.97 192 SER A N 1
ATOM 1447 C CA . SER A 1 212 ? 40.962 12.847 -3.027 1.00 15.49 192 SER A CA 1
ATOM 1448 C C . SER A 1 212 ? 41.709 13.089 -4.310 1.00 18.38 192 SER A C 1
ATOM 1449 O O . SER A 1 212 ? 42.222 12.176 -4.960 1.00 17.04 192 SER A O 1
ATOM 1452 N N . ILE A 1 213 ? 41.760 14.359 -4.700 1.00 16.74 193 ILE A N 1
ATOM 1453 C CA . ILE A 1 213 ? 42.460 14.636 -5.958 1.00 17.03 193 ILE A CA 1
ATOM 1454 C C . ILE A 1 213 ? 43.944 14.323 -5.815 1.00 17.83 193 ILE A C 1
ATOM 1455 O O . ILE A 1 213 ? 44.614 13.852 -6.755 1.00 15.94 193 ILE A O 1
ATOM 1460 N N . SER A 1 214 ? 44.516 14.602 -4.634 1.00 15.90 194 SER A N 1
ATOM 1461 C CA . SER A 1 214 ? 45.968 14.303 -4.514 1.00 18.08 194 SER A CA 1
ATOM 1462 C C . SER A 1 214 ? 46.280 12.816 -4.822 1.00 16.12 194 SER A C 1
ATOM 1463 O O . SER A 1 214 ? 47.280 12.492 -5.492 1.00 17.24 194 SER A O 1
ATOM 1466 N N . PHE A 1 215 ? 45.430 11.891 -4.304 1.00 16.83 195 PHE A N 1
ATOM 1467 C CA . PHE A 1 215 ? 45.676 10.467 -4.575 1.00 17.53 195 PHE A CA 1
ATOM 1468 C C . PHE A 1 215 ? 45.141 9.959 -5.911 1.00 17.75 195 PHE A C 1
ATOM 1469 O O . PHE A 1 215 ? 45.757 9.067 -6.514 1.00 18.69 195 PHE A O 1
ATOM 1477 N N . LEU A 1 216 ? 43.998 10.518 -6.315 1.00 16.94 196 LEU A N 1
ATOM 1478 C CA . LEU A 1 216 ? 43.284 10.051 -7.488 1.00 17.13 196 LEU A CA 1
ATOM 1479 C C . LEU A 1 216 ? 43.541 10.683 -8.836 1.00 23.31 196 LEU A C 1
ATOM 1480 O O . LEU A 1 216 ? 43.123 10.151 -9.866 1.00 20.15 196 LEU A O 1
ATOM 1485 N N . ALA A 1 217 ? 44.207 11.809 -8.846 1.00 16.57 197 ALA A N 1
ATOM 1486 C CA . ALA A 1 217 ? 44.472 12.483 -10.101 1.00 17.31 197 ALA A CA 1
ATOM 1487 C C . ALA A 1 217 ? 45.204 11.623 -11.110 1.00 22.02 197 ALA A C 1
ATOM 1488 O O . ALA A 1 217 ? 46.019 10.766 -10.722 1.00 21.62 197 ALA A O 1
ATOM 1490 N N . GLU A 1 218 ? 44.924 11.920 -12.391 1.00 22.21 198 GLU A N 1
ATOM 1491 C CA . GLU A 1 218 ? 45.570 11.259 -13.499 1.00 25.40 198 GLU A CA 1
ATOM 1492 C C . GLU A 1 218 ? 46.073 12.285 -14.453 1.00 26.13 198 GLU A C 1
ATOM 1493 O O . GLU A 1 218 ? 45.350 13.210 -14.758 1.00 26.91 198 GLU A O 1
ATOM 1499 N N . GLU A 1 219 ? 47.283 12.145 -14.925 1.00 22.14 199 GLU A N 1
ATOM 1500 C CA . GLU A 1 219 ? 47.706 13.150 -15.847 1.00 22.09 199 GLU A CA 1
ATOM 1501 C C . GLU A 1 219 ? 46.843 13.257 -17.101 1.00 25.86 199 GLU A C 1
ATOM 1502 O O . GLU A 1 219 ? 46.323 12.262 -17.596 1.00 23.78 199 GLU A O 1
ATOM 1508 N N . GLY A 1 220 ? 46.658 14.495 -17.609 1.00 25.73 200 GLY A N 1
ATOM 1509 C CA . GLY A 1 220 ? 45.864 14.779 -18.815 1.00 20.38 200 GLY A CA 1
ATOM 1510 C C . GLY A 1 220 ? 44.378 15.005 -18.611 1.00 27.26 200 GLY A C 1
ATOM 1511 O O . GLY A 1 220 ? 43.697 15.413 -19.518 1.00 26.78 200 GLY A O 1
ATOM 1512 N N . THR A 1 221 ? 43.834 14.735 -17.423 1.00 23.00 201 THR A N 1
ATOM 1513 C CA . THR A 1 221 ? 42.422 14.932 -17.194 1.00 23.80 201 THR A CA 1
ATOM 1514 C C . THR A 1 221 ? 42.095 15.545 -15.821 1.00 25.56 201 THR A C 1
ATOM 1515 O O . THR A 1 221 ? 42.821 15.348 -14.844 1.00 22.71 201 THR A O 1
ATOM 1519 N N . ALA A 1 222 ? 40.970 16.270 -15.749 1.00 20.09 202 ALA A N 1
ATOM 1520 C CA . ALA A 1 222 ? 40.498 16.769 -14.472 1.00 20.32 202 ALA A CA 1
ATOM 1521 C C . ALA A 1 222 ? 39.592 15.635 -13.953 1.00 24.07 202 ALA A C 1
ATOM 1522 O O . ALA A 1 222 ? 39.312 14.664 -14.675 1.00 21.17 202 ALA A O 1
ATOM 1524 N N . LYS A 1 223 ? 39.132 15.728 -12.713 1.00 19.07 203 LYS A N 1
ATOM 1525 C CA . LYS A 1 223 ? 38.247 14.712 -12.201 1.00 18.21 203 LYS A CA 1
ATOM 1526 C C . LYS A 1 223 ? 37.083 15.349 -11.535 1.00 21.30 203 LYS A C 1
ATOM 1527 O O . LYS A 1 223 ? 37.180 16.361 -10.862 1.00 20.54 203 LYS A O 1
ATOM 1533 N N . LEU A 1 224 ? 35.961 14.708 -11.703 1.00 19.87 204 LEU A N 1
ATOM 1534 C CA . LEU A 1 224 ? 34.753 15.112 -11.014 1.00 21.73 204 LEU A CA 1
ATOM 1535 C C . LEU A 1 224 ? 34.897 14.252 -9.778 1.00 25.47 204 LEU A C 1
ATOM 1536 O O . LEU A 1 224 ? 35.018 13.024 -9.907 1.00 23.51 204 LEU A O 1
ATOM 1541 N N . ILE A 1 225 ? 34.973 14.854 -8.613 1.00 20.08 205 ILE A N 1
ATOM 1542 C CA . ILE A 1 225 ? 35.131 14.026 -7.427 1.00 16.70 205 ILE A CA 1
ATOM 1543 C C . ILE A 1 225 ? 33.803 14.024 -6.682 1.00 21.27 205 ILE A C 1
ATOM 1544 O O . ILE A 1 225 ? 33.273 15.078 -6.329 1.00 17.61 205 ILE A O 1
ATOM 1553 N N . GLU A 1 226 ? 33.247 12.821 -6.491 1.00 20.25 206 GLU A N 1
ATOM 1554 C CA . GLU A 1 226 ? 31.957 12.661 -5.786 1.00 20.97 206 GLU A CA 1
ATOM 1555 C C . GLU A 1 226 ? 32.225 12.000 -4.461 1.00 17.77 206 GLU A C 1
ATOM 1556 O O . GLU A 1 226 ? 33.170 11.221 -4.351 1.00 21.10 206 GLU A O 1
ATOM 1562 N N . PHE A 1 227 ? 31.382 12.297 -3.503 1.00 19.23 207 PHE A N 1
ATOM 1563 C CA . PHE A 1 227 ? 31.612 11.761 -2.181 1.00 22.96 207 PHE A CA 1
ATOM 1564 C C . PHE A 1 227 ? 30.549 10.787 -1.723 1.00 25.48 207 PHE A C 1
ATOM 1565 O O . PHE A 1 227 ? 29.412 10.847 -2.163 1.00 24.44 207 PHE A O 1
ATOM 1573 N N . SER A 1 228 ? 30.977 9.956 -0.781 1.00 26.11 208 SER A N 1
ATOM 1574 C CA . SER A 1 228 ? 30.134 9.005 -0.131 1.00 28.03 208 SER A CA 1
ATOM 1575 C C . SER A 1 228 ? 29.162 8.273 -1.059 1.00 29.21 208 SER A C 1
ATOM 1576 O O . SER A 1 228 ? 27.989 8.559 -1.139 1.00 34.41 208 SER A O 1
ATOM 1579 N N . PRO A 1 229 ? 29.661 7.304 -1.789 1.00 22.90 209 PRO A N 1
ATOM 1580 C CA . PRO A 1 229 ? 31.043 6.909 -1.729 1.00 24.53 209 PRO A CA 1
ATOM 1581 C C . PRO A 1 229 ? 31.945 7.755 -2.599 1.00 26.82 209 PRO A C 1
ATOM 1582 O O . PRO A 1 229 ? 31.517 8.398 -3.537 1.00 22.53 209 PRO A O 1
ATOM 1586 N N . LEU A 1 230 ? 33.231 7.694 -2.283 1.00 28.56 210 LEU A N 1
ATOM 1587 C CA . LEU A 1 230 ? 34.253 8.432 -3.016 1.00 25.84 210 LEU A CA 1
ATOM 1588 C C . LEU A 1 230 ? 34.454 7.837 -4.383 1.00 30.91 210 LEU A C 1
ATOM 1589 O O . LEU A 1 230 ? 34.746 6.660 -4.477 1.00 27.18 210 LEU A O 1
ATOM 1594 N N . ARG A 1 231 ? 34.283 8.647 -5.429 1.00 27.75 211 ARG A N 1
ATOM 1595 C CA . ARG A 1 231 ? 34.488 8.233 -6.812 1.00 28.92 211 ARG A CA 1
ATOM 1596 C C . ARG A 1 231 ? 35.113 9.395 -7.552 1.00 29.87 211 ARG A C 1
ATOM 1597 O O . ARG A 1 231 ? 34.739 10.541 -7.243 1.00 28.01 211 ARG A O 1
ATOM 1605 N N . ALA A 1 232 ? 36.015 9.069 -8.491 1.00 21.84 212 ALA A N 1
ATOM 1606 C CA . ALA A 1 232 ? 36.675 10.046 -9.352 1.00 20.13 212 ALA A CA 1
ATOM 1607 C C . ALA A 1 232 ? 36.380 9.689 -10.779 1.00 25.37 212 ALA A C 1
ATOM 1608 O O . ALA A 1 232 ? 36.547 8.551 -11.199 1.00 29.99 212 ALA A O 1
ATOM 1610 N N . THR A 1 233 ? 35.902 10.662 -11.517 1.00 25.85 213 THR A N 1
ATOM 1611 C CA . THR A 1 233 ? 35.532 10.480 -12.926 1.00 26.86 213 THR A CA 1
ATOM 1612 C C . THR A 1 233 ? 36.247 11.473 -13.862 1.00 32.75 213 THR A C 1
ATOM 1613 O O . THR A 1 233 ? 36.242 12.690 -13.647 1.00 25.29 213 THR A O 1
ATOM 1617 N N . ASP A 1 234 ? 36.890 10.960 -14.912 1.00 21.63 214 ASP A N 1
ATOM 1618 C CA . ASP A 1 234 ? 37.600 11.856 -15.811 1.00 25.12 214 ASP A CA 1
ATOM 1619 C C . ASP A 1 234 ? 36.734 12.933 -16.426 1.00 28.73 214 ASP A C 1
ATOM 1620 O O . ASP A 1 234 ? 35.588 12.705 -16.779 1.00 24.31 214 ASP A O 1
ATOM 1625 N N . VAL A 1 235 ? 37.306 14.117 -16.575 1.00 24.56 215 VAL A N 1
ATOM 1626 C CA . VAL A 1 235 ? 36.640 15.213 -17.209 1.00 21.51 215 VAL A CA 1
ATOM 1627 C C . VAL A 1 235 ? 37.652 15.811 -18.152 1.00 26.45 215 VAL A C 1
ATOM 1628 O O . VAL A 1 235 ? 38.723 16.233 -17.785 1.00 25.35 215 VAL A O 1
ATOM 1632 N N . LYS A 1 236 ? 37.304 15.810 -19.409 1.00 25.53 216 LYS A N 1
ATOM 1633 C CA . LYS A 1 236 ? 38.158 16.327 -20.416 1.00 22.41 216 LYS A CA 1
ATOM 1634 C C . LYS A 1 236 ? 37.923 17.816 -20.572 1.00 23.88 216 LYS A C 1
ATOM 1635 O O . LYS A 1 236 ? 36.794 18.267 -20.864 1.00 25.91 216 LYS A O 1
ATOM 1641 N N . LEU A 1 237 ? 39.009 18.560 -20.361 1.00 21.90 217 LEU A N 1
ATOM 1642 C CA . LEU A 1 237 ? 38.984 19.999 -20.452 1.00 20.46 217 LEU A CA 1
ATOM 1643 C C . LEU A 1 237 ? 39.111 20.449 -21.887 1.00 27.74 217 LEU A C 1
ATOM 1644 O O . LEU A 1 237 ? 39.692 19.746 -22.711 1.00 26.01 217 LEU A O 1
ATOM 1649 N N . PRO A 1 238 ? 38.560 21.626 -22.144 1.00 29.78 218 PRO A N 1
ATOM 1650 C CA . PRO A 1 238 ? 38.552 22.221 -23.463 1.00 30.89 218 PRO A CA 1
ATOM 1651 C C . PRO A 1 238 ? 39.915 22.231 -24.037 1.00 37.03 218 PRO A C 1
ATOM 1652 O O . PRO A 1 238 ? 40.872 22.645 -23.387 1.00 33.38 218 PRO A O 1
ATOM 1656 N N . SER A 1 239 ? 39.972 21.787 -25.276 1.00 39.24 219 SER A N 1
ATOM 1657 C CA . SER A 1 239 ? 41.197 21.709 -26.045 1.00 34.36 219 SER A CA 1
ATOM 1658 C C . SER A 1 239 ? 41.745 23.095 -26.434 1.00 31.17 219 SER A C 1
ATOM 1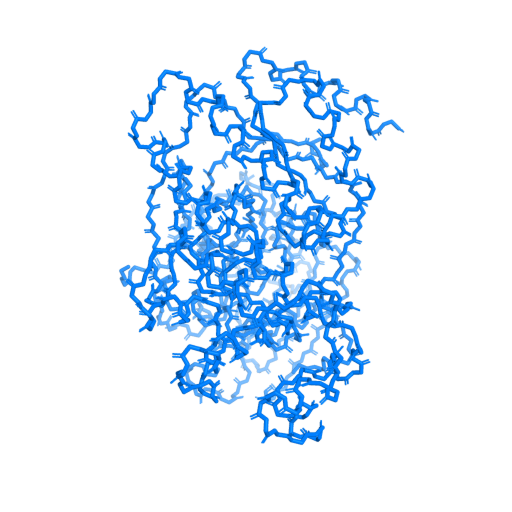659 O O . SER A 1 239 ? 42.956 23.263 -26.558 1.00 34.74 219 SER A O 1
ATOM 1662 N N . GLY A 1 240 ? 40.897 24.099 -26.642 1.00 24.86 220 GLY A N 1
ATOM 1663 C CA . GLY A 1 240 ? 41.497 25.363 -27.057 1.00 35.41 220 GLY A CA 1
ATOM 1664 C C . GLY A 1 240 ? 41.837 26.388 -25.983 1.00 46.15 220 GLY A C 1
ATOM 1665 O O . GLY A 1 240 ? 42.209 27.516 -26.320 1.00 42.62 220 GLY A O 1
ATOM 1666 N N . ALA A 1 241 ? 41.718 26.015 -24.711 1.00 30.73 221 ALA A N 1
ATOM 1667 C CA . ALA A 1 241 ? 41.994 26.992 -23.687 1.00 26.57 221 ALA A CA 1
ATOM 1668 C C . ALA A 1 241 ? 42.965 26.424 -22.716 1.00 27.46 221 ALA A C 1
ATOM 1669 O O . ALA A 1 241 ? 43.082 25.203 -22.626 1.00 25.43 221 ALA A O 1
ATOM 1671 N N . VAL A 1 242 ? 43.614 27.315 -21.996 1.00 22.96 222 VAL A N 1
ATOM 1672 C CA . VAL A 1 242 ? 44.591 26.935 -20.997 1.00 24.16 222 VAL A CA 1
ATOM 1673 C C . VAL A 1 242 ? 44.218 27.520 -19.658 1.00 21.84 222 VAL A C 1
ATOM 1674 O O . VAL A 1 242 ? 43.813 28.675 -19.583 1.00 18.75 222 VAL A O 1
ATOM 1678 N N . PHE A 1 243 ? 44.444 26.711 -18.616 1.00 21.20 223 PHE A N 1
ATOM 1679 C CA . PHE A 1 243 ? 44.226 27.180 -17.247 1.00 20.99 223 PHE A CA 1
ATOM 1680 C C . PHE A 1 243 ? 45.519 27.844 -16.679 1.00 21.38 223 PHE A C 1
ATOM 1681 O O . PHE A 1 243 ? 46.662 27.343 -16.851 1.00 19.34 223 PHE A O 1
ATOM 1689 N N . VAL A 1 244 ? 45.324 29.001 -16.010 1.00 16.67 224 VAL A N 1
ATOM 1690 C CA . VAL A 1 244 ? 46.455 29.714 -15.459 1.00 17.02 224 VAL A CA 1
ATOM 1691 C C . VAL A 1 244 ? 46.141 30.065 -14.043 1.00 18.89 224 VAL A C 1
ATOM 1692 O O . VAL A 1 244 ? 45.046 30.516 -13.702 1.00 17.94 224 VAL A O 1
ATOM 1696 N N . ILE A 1 245 ? 47.121 29.840 -13.205 1.00 17.08 225 ILE A N 1
ATOM 1697 C CA . ILE A 1 245 ? 46.966 30.169 -11.807 1.00 15.15 225 ILE A CA 1
ATOM 1698 C C . ILE A 1 245 ? 47.697 31.486 -11.583 1.00 18.94 225 ILE A C 1
ATOM 1699 O O . ILE A 1 245 ? 48.814 31.730 -12.081 1.00 18.04 225 ILE A O 1
ATOM 1705 N N . ALA A 1 246 ? 47.062 32.363 -10.833 1.00 18.30 226 ALA A N 1
ATOM 1706 C CA . ALA A 1 246 ? 47.655 33.651 -10.495 1.00 18.68 226 ALA A CA 1
ATOM 1707 C C . ALA A 1 246 ? 47.430 33.853 -9.007 1.00 19.38 226 ALA A C 1
ATOM 1708 O O . ALA A 1 246 ? 46.293 33.934 -8.543 1.00 15.83 226 ALA A O 1
ATOM 1710 N N . ASN A 1 247 ? 48.515 33.917 -8.244 1.00 14.74 227 ASN A N 1
ATOM 1711 C CA . ASN A 1 247 ? 48.344 34.083 -6.804 1.00 16.44 227 ASN A CA 1
ATOM 1712 C C . ASN A 1 247 ? 48.125 35.517 -6.396 1.00 17.21 227 ASN A C 1
ATOM 1713 O O . ASN A 1 247 ? 48.872 36.409 -6.834 1.00 19.70 227 ASN A O 1
ATOM 1718 N N . SER A 1 248 ? 47.137 35.757 -5.545 1.00 14.12 228 SER A N 1
ATOM 1719 C CA . SER A 1 248 ? 46.886 37.142 -5.051 1.00 14.84 228 SER A CA 1
ATOM 1720 C C . SER A 1 248 ? 48.030 37.564 -4.124 1.00 21.31 228 SER A C 1
ATOM 1721 O O . SER A 1 248 ? 48.254 38.774 -3.912 1.00 20.81 228 SER A O 1
ATOM 1724 N N . CYS A 1 249 ? 48.722 36.534 -3.566 1.00 19.14 229 CYS A N 1
ATOM 1725 C CA . CYS A 1 249 ? 49.820 36.712 -2.651 1.00 19.05 229 CYS A CA 1
ATOM 1726 C C . CYS A 1 249 ? 49.387 37.130 -1.254 1.00 19.15 229 CYS A C 1
ATOM 1727 O O . CYS A 1 249 ? 50.232 37.473 -0.422 1.00 24.49 229 CYS A O 1
ATOM 1730 N N . VAL A 1 250 ? 48.077 37.097 -0.988 1.00 15.18 230 VAL A N 1
ATOM 1731 C CA . VAL A 1 250 ? 47.539 37.364 0.326 1.00 14.61 230 VAL A CA 1
ATOM 1732 C C . VAL A 1 250 ? 47.535 35.978 0.931 1.00 17.92 230 VAL A C 1
ATOM 1733 O O . VAL A 1 250 ? 46.888 35.085 0.428 1.00 19.03 230 VAL A O 1
ATOM 1737 N N . GLU A 1 251 ? 48.283 35.749 1.973 1.00 17.26 231 GLU A N 1
ATOM 1738 C CA . GLU A 1 251 ? 48.295 34.422 2.541 1.00 23.57 231 GLU A CA 1
ATOM 1739 C C . GLU A 1 251 ? 47.137 34.252 3.491 1.00 19.78 231 GLU A C 1
ATOM 1740 O O . GLU A 1 251 ? 46.731 35.195 4.167 1.00 19.16 231 GLU A O 1
ATOM 1746 N N . MET A 1 252 ? 46.600 33.035 3.514 1.00 14.56 232 MET A N 1
ATOM 1747 C CA . MET A 1 252 ? 45.500 32.718 4.396 1.00 17.65 232 MET A CA 1
ATOM 1748 C C . MET A 1 252 ? 45.734 31.295 4.960 1.00 21.64 232 MET A C 1
ATOM 1749 O O . MET A 1 252 ? 45.666 30.306 4.205 1.00 18.12 232 MET A O 1
ATOM 1758 N N . ASN A 1 253 ? 46.045 31.195 6.281 1.00 14.66 233 ASN A N 1
ATOM 1759 C CA . ASN A 1 253 ? 46.313 29.882 6.881 1.00 17.34 233 ASN A CA 1
ATOM 1760 C C . ASN A 1 253 ? 45.024 29.383 7.471 1.00 17.85 233 ASN A C 1
ATOM 1761 O O . ASN A 1 253 ? 44.558 29.894 8.490 1.00 19.44 233 ASN A O 1
ATOM 1766 N N . LYS A 1 254 ? 44.446 28.380 6.812 1.00 15.56 234 LYS A N 1
ATOM 1767 C CA . LYS A 1 254 ? 43.146 27.881 7.237 1.00 14.47 234 LYS A CA 1
ATOM 1768 C C . LYS A 1 254 ? 43.078 27.424 8.667 1.00 16.67 234 LYS A C 1
ATOM 1769 O O . LYS A 1 254 ? 42.096 27.663 9.353 1.00 19.52 234 LYS A O 1
ATOM 1775 N N . ALA A 1 255 ? 44.108 26.736 9.107 1.00 15.06 235 ALA A N 1
ATOM 1776 C CA . ALA A 1 255 ? 44.123 26.219 10.480 1.00 17.89 235 ALA A CA 1
ATOM 1777 C C . ALA A 1 255 ? 44.367 27.304 11.548 1.00 27.56 235 ALA A C 1
ATOM 1778 O O . ALA A 1 255 ? 4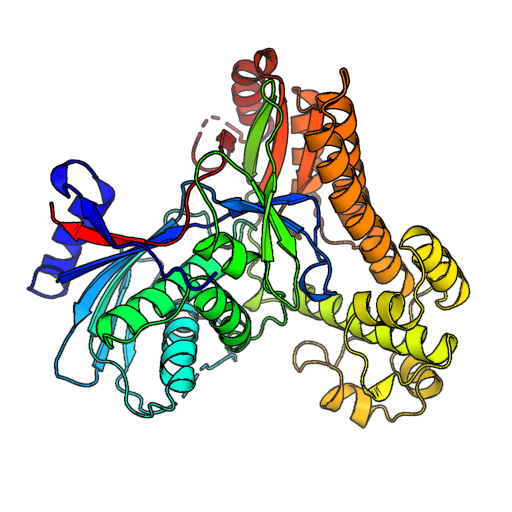4.026 27.144 12.728 1.00 26.72 235 ALA A O 1
ATOM 1780 N N . ALA A 1 256 ? 44.966 28.416 11.158 1.00 19.25 236 ALA A N 1
ATOM 1781 C CA . ALA A 1 256 ? 45.222 29.410 12.162 1.00 19.11 236 ALA A CA 1
ATOM 1782 C C . ALA A 1 256 ? 44.145 30.450 12.319 1.00 27.59 236 ALA A C 1
ATOM 1783 O O . ALA A 1 256 ? 44.262 31.313 13.179 1.00 30.83 236 ALA A O 1
ATOM 1785 N N . THR A 1 257 ? 43.100 30.401 11.505 1.00 21.54 237 THR A N 1
ATOM 1786 C CA . THR A 1 257 ? 42.004 31.363 11.579 1.00 21.39 237 THR A CA 1
ATOM 1787 C C . THR A 1 257 ? 40.636 30.664 11.645 1.00 22.38 237 THR A C 1
ATOM 1788 O O . THR A 1 257 ? 40.452 29.480 11.410 1.00 20.77 237 THR A O 1
ATOM 1792 N N . SER A 1 258 ? 39.634 31.425 11.983 1.00 22.26 238 SER A N 1
ATOM 1793 C CA . SER A 1 258 ? 38.340 30.833 12.141 1.00 21.50 238 SER A CA 1
ATOM 17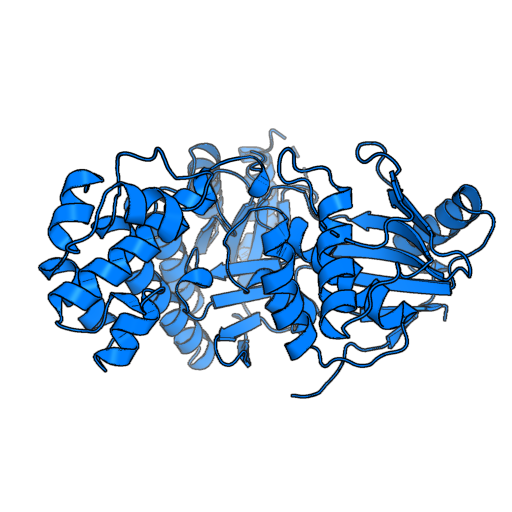94 C C . SER A 1 258 ? 37.440 30.906 10.938 1.00 19.22 238 SER A C 1
ATOM 1795 O O . SER A 1 258 ? 36.395 30.239 10.907 1.00 18.41 238 SER A O 1
ATOM 1798 N N . HIS A 1 259 ? 37.816 31.740 9.977 1.00 18.58 239 HIS A N 1
ATOM 1799 C CA . HIS A 1 259 ? 36.952 31.886 8.825 1.00 18.79 239 HIS A CA 1
ATOM 1800 C C . HIS A 1 259 ? 36.392 30.564 8.283 1.00 21.48 239 HIS A C 1
ATOM 1801 O O . HIS A 1 259 ? 35.201 30.398 8.038 1.00 19.18 239 HIS A O 1
ATOM 1808 N N . PHE A 1 260 ? 37.306 29.642 7.949 1.00 16.56 240 PHE A N 1
ATOM 1809 C CA . PHE A 1 260 ? 36.895 28.412 7.347 1.00 15.02 240 PHE A CA 1
ATOM 1810 C C . PHE A 1 260 ? 35.805 27.687 8.129 1.00 17.01 240 PHE A C 1
ATOM 1811 O O . PHE A 1 260 ? 34.722 27.365 7.609 1.00 16.19 240 PHE A O 1
ATOM 1819 N N . ASN A 1 261 ? 36.110 27.386 9.405 1.00 15.96 241 ASN A N 1
ATOM 1820 C CA . ASN A 1 261 ? 35.136 26.666 10.198 1.00 15.48 241 ASN A CA 1
ATOM 1821 C C . ASN A 1 261 ? 33.826 27.388 10.407 1.00 17.12 241 ASN A C 1
ATOM 1822 O O . ASN A 1 261 ? 32.817 26.738 10.581 1.00 17.48 241 ASN A O 1
ATOM 1827 N N . ILE A 1 262 ? 33.814 28.718 10.421 1.00 16.43 242 ILE A N 1
ATOM 1828 C CA . ILE A 1 262 ? 32.533 29.415 10.590 1.00 15.89 242 ILE A CA 1
ATOM 1829 C C . ILE A 1 262 ? 31.604 29.056 9.401 1.00 18.37 242 ILE A C 1
ATOM 1830 O O . ILE A 1 262 ? 30.402 28.812 9.558 1.00 18.87 242 ILE A O 1
ATOM 1835 N N . ARG A 1 263 ? 32.189 29.011 8.184 1.00 14.56 243 ARG A N 1
ATOM 1836 C CA . ARG A 1 263 ? 31.424 28.666 7.016 1.00 13.84 243 ARG A CA 1
ATOM 1837 C C . ARG A 1 263 ? 30.905 27.231 7.174 1.00 20.17 243 ARG A C 1
ATOM 1838 O O . ARG A 1 263 ? 29.756 26.945 6.848 1.00 15.17 243 ARG A O 1
ATOM 1846 N N . VAL A 1 264 ? 31.753 26.297 7.641 1.00 15.20 244 VAL A N 1
ATOM 1847 C CA . VAL A 1 264 ? 31.305 24.928 7.803 1.00 16.15 244 VAL A CA 1
ATOM 1848 C C . VAL A 1 264 ? 30.061 24.848 8.732 1.00 19.99 244 VAL A C 1
ATOM 1849 O O . VAL A 1 264 ? 29.012 24.170 8.496 1.00 16.69 244 VAL A O 1
ATOM 1853 N N . MET A 1 265 ? 30.194 25.568 9.835 1.00 18.63 245 MET A N 1
ATOM 1854 C CA . MET A 1 265 ? 29.119 25.624 10.833 1.00 20.72 245 MET A CA 1
ATOM 1855 C C . MET A 1 265 ? 27.833 26.256 10.307 1.00 22.93 245 MET A C 1
ATOM 1856 O O . MET A 1 265 ? 26.707 25.802 10.593 1.00 17.96 245 MET A O 1
ATOM 1861 N N . GLU A 1 266 ? 28.013 27.326 9.539 1.00 19.27 246 GLU A N 1
ATOM 1862 C CA . GLU A 1 266 ? 26.836 27.987 8.944 1.00 15.71 246 GLU A CA 1
ATOM 1863 C C . GLU A 1 266 ? 26.098 27.000 8.061 1.00 16.90 246 GLU A C 1
ATOM 1864 O O . GLU A 1 266 ? 24.895 26.929 8.096 1.00 18.36 246 GLU A O 1
ATOM 1870 N N . CYS A 1 267 ? 26.839 26.225 7.289 1.00 14.70 247 CYS A N 1
ATOM 1871 C CA . CYS A 1 267 ? 26.265 25.221 6.432 1.00 17.29 247 CYS A CA 1
ATOM 1872 C C . CYS A 1 267 ? 25.635 24.108 7.256 1.00 26.50 247 CYS A C 1
ATOM 1873 O O . CYS A 1 267 ? 24.566 23.600 6.889 1.00 21.09 247 CYS A O 1
ATOM 1876 N N . ARG A 1 268 ? 26.326 23.707 8.325 1.00 19.16 248 ARG A N 1
ATOM 1877 C CA . ARG A 1 268 ? 25.799 22.638 9.138 1.00 17.12 248 ARG A CA 1
ATOM 1878 C C . ARG A 1 268 ? 24.483 23.056 9.724 1.00 20.39 248 ARG A C 1
ATOM 1879 O O . ARG A 1 268 ? 23.509 22.282 9.720 1.00 22.22 248 ARG A O 1
ATOM 1894 N N . LEU A 1 269 ? 24.466 24.268 10.257 1.00 16.83 249 LEU A N 1
ATOM 1895 C CA . LEU A 1 269 ? 23.255 24.791 10.877 1.00 19.39 249 LEU A CA 1
ATOM 1896 C C . LEU A 1 269 ? 22.143 24.993 9.849 1.00 27.25 249 LEU A C 1
ATOM 1897 O O . LEU A 1 269 ? 20.962 24.710 10.092 1.00 22.46 249 LEU A O 1
ATOM 1902 N N . ALA A 1 270 ? 22.515 25.493 8.672 1.00 19.58 250 ALA A N 1
ATOM 1903 C CA . ALA A 1 270 ? 21.505 25.670 7.619 1.00 17.40 250 ALA A CA 1
ATOM 1904 C C . ALA A 1 270 ? 20.856 24.306 7.308 1.00 21.81 250 ALA A C 1
ATOM 1905 O O . ALA A 1 270 ? 19.633 24.210 7.174 1.00 21.38 250 ALA A O 1
ATOM 1907 N N . ALA A 1 271 ? 21.687 23.249 7.179 1.00 15.78 251 ALA A N 1
ATOM 1908 C CA . ALA A 1 271 ? 21.192 21.936 6.863 1.00 18.62 251 ALA A CA 1
ATOM 1909 C C . ALA A 1 271 ? 20.173 21.449 7.903 1.00 24.97 251 ALA A C 1
ATOM 1910 O O . ALA A 1 271 ? 19.109 20.871 7.576 1.00 20.31 251 ALA A O 1
ATOM 1912 N N . LYS A 1 272 ? 20.539 21.674 9.180 1.00 23.04 252 LYS A N 1
ATOM 1913 C CA . LYS A 1 272 ? 19.689 21.254 10.291 1.00 22.49 252 LYS A CA 1
ATOM 1914 C C . LYS A 1 272 ? 18.340 21.956 10.244 1.00 31.02 252 LYS A C 1
ATOM 1915 O O . LYS A 1 272 ? 17.298 21.295 10.336 1.00 27.04 252 LYS A O 1
ATOM 1921 N N . LEU A 1 273 ? 18.354 23.296 10.075 1.00 25.41 253 LEU A N 1
ATO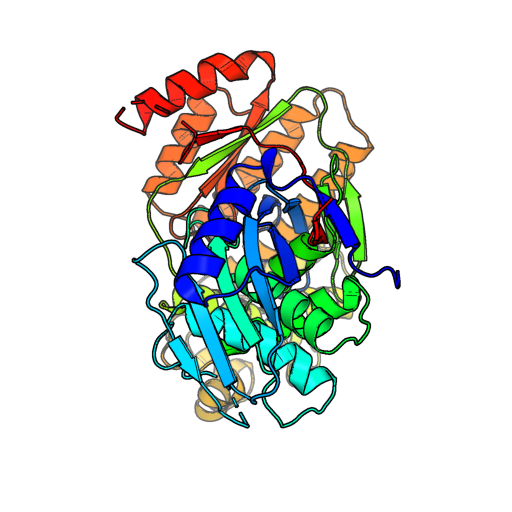M 1922 C CA . LEU A 1 273 ? 17.122 24.091 9.978 1.00 21.46 253 LEU A CA 1
ATOM 1923 C C . LEU A 1 273 ? 16.273 23.700 8.775 1.00 25.79 253 LEU A C 1
ATOM 1924 O O . LEU A 1 273 ? 15.043 23.643 8.854 1.00 26.58 253 LEU A O 1
ATOM 1929 N N . LEU A 1 274 ? 16.926 23.405 7.654 1.00 18.67 254 LEU A N 1
ATOM 1930 C CA . LEU A 1 274 ? 16.213 22.997 6.461 1.00 22.93 254 LEU A CA 1
ATOM 1931 C C . LEU A 1 274 ? 15.468 21.676 6.695 1.00 28.73 254 LEU A C 1
ATOM 1932 O O . LEU A 1 274 ? 14.318 21.480 6.309 1.00 25.01 254 LEU A O 1
ATOM 1937 N N . ALA A 1 275 ? 16.195 20.747 7.309 1.00 28.27 255 ALA A N 1
ATOM 1938 C CA . ALA A 1 275 ? 15.675 19.419 7.609 1.00 30.15 255 ALA A CA 1
ATOM 1939 C C . ALA A 1 275 ? 14.435 19.544 8.479 1.00 34.78 255 ALA A C 1
ATOM 1940 O O . ALA A 1 275 ? 13.388 18.953 8.251 1.00 34.24 255 ALA A O 1
ATOM 1942 N N . LYS A 1 276 ? 14.587 20.341 9.499 1.00 28.43 256 LYS A N 1
ATOM 1943 C CA . LYS A 1 276 ? 13.513 20.572 10.432 1.00 33.54 256 LYS A CA 1
ATOM 1944 C C . LYS A 1 276 ? 12.306 21.153 9.725 1.00 35.42 256 LYS A C 1
ATOM 1945 O O . LYS A 1 276 ? 11.203 20.650 9.866 1.00 33.80 256 LYS A O 1
ATOM 1951 N N . TYR A 1 277 ? 12.528 22.217 8.957 1.00 30.04 257 TYR A N 1
ATOM 1952 C CA . TYR A 1 277 ? 11.450 22.840 8.216 1.00 29.30 257 TYR A CA 1
ATOM 1953 C C . TYR A 1 277 ? 10.764 21.863 7.256 1.00 40.09 257 TYR A C 1
ATOM 1954 O O . TYR A 1 277 ? 9.594 22.037 6.966 1.00 48.10 257 TYR A O 1
ATOM 1963 N N . LYS A 1 278 ? 11.485 20.867 6.737 1.00 33.14 258 LYS A N 1
ATOM 1964 C CA . LYS A 1 278 ? 10.903 19.915 5.786 1.00 35.13 258 LYS A CA 1
ATOM 1965 C C . LYS A 1 278 ? 10.403 18.622 6.484 1.00 45.69 258 LYS A C 1
ATOM 1966 O O . LYS A 1 278 ? 10.003 17.608 5.889 1.00 45.34 258 LYS A O 1
ATOM 1972 N N . SER A 1 279 ? 10.440 18.721 7.806 1.00 37.98 259 SER A N 1
ATOM 1973 C CA . SER A 1 279 ? 10.017 17.709 8.731 1.00 40.37 259 SER A CA 1
ATOM 1974 C C . SER A 1 279 ? 10.872 16.478 8.806 1.00 46.94 259 SER A C 1
ATOM 1975 O O . SER A 1 279 ? 10.378 15.406 9.133 1.00 48.20 259 SER A O 1
ATOM 1978 N N . LEU A 1 280 ? 12.153 16.629 8.510 1.00 40.86 260 LEU A N 1
ATOM 1979 C CA . LEU A 1 280 ? 13.049 15.509 8.564 1.00 34.91 260 LEU A CA 1
ATOM 1980 C C . LEU A 1 280 ? 13.611 15.375 9.965 1.00 32.67 260 LEU A C 1
ATOM 1981 O O . LEU A 1 280 ? 13.360 16.198 10.826 1.00 33.86 260 LEU A O 1
ATOM 1986 N N . GLN A 1 281 ? 14.426 14.347 10.135 1.00 39.14 261 GLN A N 1
ATOM 1987 C CA . GLN A 1 281 ? 15.150 14.041 11.363 1.00 47.30 261 GLN A CA 1
ATOM 1988 C C . GLN A 1 281 ? 16.526 14.730 11.364 1.00 50.12 261 GLN A C 1
ATOM 1989 O O . GLN A 1 281 ? 17.602 14.106 11.188 1.00 51.90 261 GLN A O 1
ATOM 1995 N N . TRP A 1 282 ? 16.422 16.038 11.579 1.00 44.26 262 TRP A N 1
ATOM 1996 C CA . TRP A 1 282 ? 17.502 17.024 11.614 1.00 43.15 262 TRP A CA 1
ATOM 1997 C C . TRP A 1 282 ? 18.627 16.769 12.607 1.00 43.96 262 TRP A C 1
ATOM 1998 O O . TRP A 1 282 ? 19.765 17.212 12.454 1.00 35.27 262 TRP A O 1
ATOM 2009 N N . ASP A 1 283 ? 18.304 16.072 13.673 1.00 46.53 263 ASP A N 1
ATOM 2010 C CA . ASP A 1 283 ? 19.290 15.776 14.680 1.00 45.75 263 ASP A CA 1
ATOM 2011 C C . ASP A 1 283 ? 20.477 14.979 14.124 1.00 46.19 263 ASP A C 1
ATOM 2012 O O . ASP A 1 283 ? 21.603 15.162 14.576 1.00 45.52 263 ASP A O 1
ATOM 2017 N N . LYS A 1 284 ? 20.221 14.117 13.133 1.00 39.88 264 LYS A N 1
ATOM 2018 C CA . LYS A 1 284 ? 21.209 13.279 12.462 1.00 46.23 264 LYS A CA 1
ATOM 2019 C C . LYS A 1 284 ? 21.917 14.034 11.289 1.00 45.49 264 LYS A C 1
ATOM 2020 O O . LYS A 1 284 ? 23.015 13.716 10.827 1.00 44.66 264 LYS A O 1
ATOM 2026 N N . VAL A 1 285 ? 21.269 15.065 10.780 1.00 34.69 265 VAL A N 1
ATOM 2027 C CA . VAL A 1 285 ? 21.772 15.811 9.663 1.00 30.89 265 VAL A CA 1
ATOM 2028 C C . VAL A 1 285 ? 22.990 16.653 9.926 1.00 32.68 265 VAL A C 1
ATOM 2029 O O . VAL A 1 285 ? 23.041 17.478 10.833 1.00 26.71 265 VAL A O 1
ATOM 2033 N N . LEU A 1 286 ? 23.949 16.474 9.051 1.00 22.34 266 LEU A N 1
ATOM 2034 C CA . LEU A 1 286 ? 25.136 17.257 9.160 1.00 27.52 266 LEU A CA 1
ATOM 2035 C C . LEU A 1 286 ? 25.462 18.095 7.919 1.00 26.93 266 LEU A C 1
ATOM 2036 O O . LEU A 1 286 ? 26.158 19.099 7.998 1.00 26.83 266 LEU A O 1
ATOM 2041 N N . ARG A 1 287 ? 24.979 17.656 6.764 1.00 21.98 267 ARG A N 1
ATOM 2042 C CA . ARG A 1 287 ? 25.287 18.270 5.474 1.00 23.62 267 ARG A CA 1
ATOM 2043 C C . ARG A 1 287 ? 24.099 18.663 4.596 1.00 32.60 267 ARG A C 1
ATOM 2044 O O . ARG A 1 287 ? 23.046 18.008 4.571 1.00 28.67 267 ARG A O 1
ATOM 2052 N N . LEU A 1 288 ? 24.338 19.750 3.842 1.00 24.31 268 LEU A N 1
ATOM 2053 C CA . LEU A 1 288 ? 23.361 20.312 2.921 1.00 21.83 268 LEU A CA 1
ATOM 2054 C C . LEU A 1 288 ? 22.917 19.296 1.885 1.00 22.90 268 LEU A C 1
ATOM 2055 O O . LEU A 1 288 ? 21.743 19.269 1.536 1.00 21.13 268 LEU A O 1
ATOM 2060 N N . GLU A 1 289 ? 23.838 18.468 1.390 1.00 18.84 269 GLU A N 1
ATOM 2061 C CA . GLU A 1 289 ? 23.450 17.496 0.393 1.00 18.98 269 GLU A CA 1
ATOM 2062 C C . GLU A 1 289 ? 22.456 16.442 0.943 1.00 23.44 269 GLU A C 1
ATOM 2063 O O . GLU A 1 289 ? 21.609 15.896 0.245 1.00 24.04 269 GLU A O 1
ATOM 2069 N N . GLU A 1 290 ? 22.574 16.128 2.211 1.00 22.44 270 GLU A N 1
ATOM 2070 C CA . GLU A 1 290 ? 21.713 15.132 2.849 1.00 26.83 270 GLU A CA 1
ATOM 2071 C C . GLU A 1 290 ? 20.245 15.536 2.748 1.00 31.88 270 GLU A C 1
ATOM 2072 O O . GLU A 1 290 ? 19.315 14.711 2.589 1.00 29.31 270 GLU A O 1
ATOM 2078 N N . VAL A 1 291 ? 20.044 16.833 2.934 1.00 24.81 271 VAL A N 1
ATOM 2079 C CA . VAL A 1 291 ? 18.688 17.345 2.880 1.00 28.32 271 VAL A CA 1
ATOM 2080 C C . VAL A 1 291 ? 18.093 17.103 1.505 1.00 32.54 271 VAL A C 1
ATOM 2081 O O . VAL A 1 291 ? 16.981 16.575 1.375 1.00 29.14 271 VAL A O 1
ATOM 2085 N N . GLN A 1 292 ? 18.865 17.480 0.488 1.00 21.47 272 GLN A N 1
ATOM 2086 C CA . GLN A 1 292 ? 18.385 17.305 -0.842 1.00 23.40 272 GLN A CA 1
ATOM 2087 C C . GLN A 1 292 ? 18.075 15.845 -1.121 1.00 33.68 272 GLN A C 1
ATOM 2088 O O . GLN A 1 292 ? 17.038 15.540 -1.746 1.00 29.26 272 GLN A O 1
ATOM 2094 N N . ALA A 1 293 ? 19.014 14.975 -0.668 1.00 33.19 273 ALA A N 1
ATOM 2095 C CA . ALA A 1 293 ? 18.945 13.526 -0.849 1.00 28.16 273 ALA A CA 1
ATOM 2096 C C . ALA A 1 293 ? 17.729 12.931 -0.210 1.00 29.56 273 ALA A C 1
ATOM 2097 O O . ALA A 1 293 ? 17.018 12.161 -0.842 1.00 30.44 273 ALA A O 1
ATOM 2099 N N . LYS A 1 294 ? 17.518 13.311 1.025 1.00 26.07 274 LYS A N 1
ATOM 2100 C CA . LYS A 1 294 ? 16.382 12.865 1.770 1.00 26.97 274 LYS A CA 1
ATOM 2101 C C . LYS A 1 294 ? 15.035 13.296 1.166 1.00 37.04 274 LYS A C 1
ATOM 2102 O O . LYS A 1 294 ? 14.046 12.566 1.280 1.00 36.82 274 LYS A O 1
ATOM 2108 N N . LEU A 1 295 ? 14.983 14.483 0.542 1.00 27.97 275 LEU A N 1
ATOM 2109 C CA . LEU A 1 295 ? 13.782 15.030 -0.074 1.00 26.91 275 LEU A CA 1
ATOM 2110 C C . LEU A 1 295 ? 13.546 14.535 -1.483 1.00 37.67 275 LEU A C 1
ATOM 2111 O O . LEU A 1 295 ? 12.450 14.677 -2.008 1.00 41.21 275 LEU A O 1
ATOM 2116 N N . GLY A 1 296 ? 14.571 13.993 -2.102 1.00 32.86 276 GLY A N 1
ATOM 2117 C CA . GLY A 1 296 ? 14.462 13.495 -3.452 1.00 30.29 276 GLY A CA 1
ATOM 2118 C C . GLY A 1 296 ? 14.209 14.556 -4.506 1.00 34.65 276 GLY A C 1
ATOM 2119 O O . GLY A 1 296 ? 13.728 14.284 -5.592 1.00 38.06 276 GLY A O 1
ATOM 2120 N N . ILE A 1 297 ? 14.547 15.782 -4.208 1.00 32.11 277 ILE A N 1
ATOM 2121 C CA . ILE A 1 297 ? 14.349 16.792 -5.202 1.00 29.03 277 ILE A CA 1
ATOM 2122 C C . ILE A 1 297 ? 15.662 17.218 -5.904 1.00 32.61 277 ILE A C 1
ATOM 2123 O O . ILE A 1 297 ? 16.773 16.813 -5.584 1.00 30.24 277 ILE A O 1
ATOM 2128 N N . SER A 1 298 ? 15.525 18.043 -6.921 1.00 26.50 278 SER A N 1
ATOM 2129 C CA . SER A 1 298 ? 16.648 18.558 -7.686 1.00 29.56 278 SER A CA 1
ATOM 2130 C C . SER A 1 298 ? 17.288 19.740 -6.958 1.00 31.51 278 SER A C 1
ATOM 2131 O O . SER A 1 298 ? 16.720 20.377 -6.063 1.00 22.63 278 SER A O 1
ATOM 2134 N N . LEU A 1 299 ? 18.476 20.068 -7.425 1.00 29.77 279 LEU A N 1
ATOM 2135 C CA . LEU A 1 299 ? 19.175 21.199 -6.882 1.00 27.58 279 LEU A CA 1
ATOM 2136 C C . LEU A 1 299 ? 18.352 22.456 -7.122 1.00 28.30 279 LEU A C 1
ATOM 2137 O O . LEU A 1 299 ? 18.228 23.324 -6.264 1.00 28.88 279 LEU A O 1
ATOM 2142 N N . GLU A 1 300 ? 17.759 22.566 -8.304 1.00 24.53 280 GLU A N 1
ATOM 2143 C CA . GLU A 1 300 ? 16.949 23.740 -8.544 1.00 26.55 280 GLU A CA 1
ATOM 2144 C C . GLU A 1 300 ? 15.867 23.855 -7.497 1.00 28.01 280 GLU A C 1
ATOM 2145 O O . GLU A 1 300 ? 15.552 24.930 -6.992 1.00 28.01 280 GLU A O 1
ATOM 2151 N N . GLU A 1 301 ? 15.282 22.706 -7.166 1.00 32.66 281 GLU A N 1
ATOM 2152 C CA . GLU A 1 301 ? 14.233 22.701 -6.166 1.00 32.14 281 GLU A CA 1
ATOM 2153 C C . GLU A 1 301 ? 14.723 23.017 -4.755 1.00 34.97 281 GLU A C 1
ATOM 2154 O O . GLU A 1 301 ? 13.983 23.606 -3.945 1.00 31.31 281 GLU A O 1
ATOM 2160 N N . MET A 1 302 ? 15.962 22.595 -4.462 1.00 28.34 282 MET A N 1
ATOM 2161 C CA . MET A 1 302 ? 16.541 22.840 -3.151 1.00 27.00 282 MET A CA 1
ATOM 2162 C C . MET A 1 302 ? 16.697 24.344 -2.924 1.00 25.96 282 MET A C 1
ATOM 2163 O O . MET A 1 302 ? 16.594 24.839 -1.793 1.00 27.95 282 MET A O 1
ATOM 2168 N N . LEU A 1 303 ? 16.934 25.099 -4.009 1.00 24.07 283 LEU A N 1
ATOM 2169 C CA . LEU A 1 303 ? 17.067 26.565 -3.886 1.00 23.45 283 LEU A CA 1
ATOM 2170 C C . LEU A 1 303 ? 15.752 27.215 -3.431 1.00 25.92 283 LEU A C 1
ATOM 2171 O O . LEU A 1 303 ? 15.710 28.144 -2.603 1.00 22.96 283 LEU A O 1
ATOM 2176 N N . LEU A 1 304 ? 14.641 26.646 -3.938 1.00 24.63 284 LEU A N 1
ATOM 2177 C CA . LEU A 1 304 ? 13.304 27.110 -3.569 1.00 27.18 284 LEU A CA 1
ATOM 2178 C C . LEU A 1 304 ? 12.989 26.764 -2.125 1.00 25.21 284 LEU A C 1
ATOM 2179 O O . LEU A 1 304 ? 12.460 27.572 -1.358 1.00 25.33 284 LEU A O 1
ATOM 2184 N N . VAL A 1 305 ? 13.361 25.543 -1.724 1.00 24.52 285 VAL A N 1
ATOM 2185 C CA . VAL A 1 305 ? 13.156 25.147 -0.337 1.00 21.68 285 VAL A CA 1
ATOM 2186 C C . VAL A 1 305 ? 13.932 26.146 0.501 1.00 28.50 285 VAL A C 1
ATOM 2187 O O . VAL A 1 305 ? 13.448 26.715 1.497 1.00 28.88 285 VAL A O 1
ATOM 2191 N N . THR A 1 306 ? 15.189 26.370 0.081 1.00 21.99 286 THR A N 1
ATOM 2192 C CA . THR A 1 306 ? 16.000 27.283 0.847 1.00 19.14 286 THR A CA 1
ATOM 2193 C C . THR A 1 306 ? 15.315 28.616 0.969 1.00 24.62 286 THR A C 1
ATOM 2194 O O . THR A 1 306 ? 15.220 29.193 2.050 1.00 23.31 286 THR A O 1
ATOM 2198 N N . GLU A 1 307 ? 14.869 29.115 -0.177 1.00 28.06 287 GLU A N 1
ATOM 2199 C CA . GLU A 1 307 ? 14.188 30.393 -0.166 1.00 27.99 287 GLU A CA 1
ATOM 2200 C C . GLU A 1 307 ? 13.016 30.434 0.828 1.00 35.91 287 GLU A C 1
ATOM 2201 O O . GLU A 1 307 ? 12.694 31.490 1.447 1.00 27.49 287 GLU A O 1
ATOM 2207 N N . ASP A 1 308 ? 12.351 29.264 0.989 1.00 30.09 288 ASP A N 1
ATOM 2208 C CA . ASP A 1 308 ? 11.208 29.255 1.901 1.00 31.15 288 ASP A CA 1
ATOM 2209 C C . ASP A 1 308 ? 11.526 29.018 3.339 1.00 33.88 288 ASP A C 1
ATOM 2210 O O . ASP A 1 308 ? 10.832 29.479 4.240 1.00 33.64 288 ASP A O 1
ATOM 2215 N N . ALA A 1 309 ? 12.540 28.225 3.571 1.00 26.84 289 ALA A N 1
ATOM 2216 C CA . ALA A 1 309 ? 12.820 27.861 4.920 1.00 20.22 289 ALA A CA 1
ATOM 2217 C C . ALA A 1 309 ? 13.703 28.745 5.754 1.00 28.98 289 ALA A C 1
ATOM 2218 O O . ALA A 1 309 ? 13.569 28.715 7.001 1.00 25.21 289 ALA A O 1
ATOM 2220 N N . LEU A 1 310 ? 14.638 29.451 5.083 1.00 22.32 290 LEU A N 1
ATOM 2221 C CA . LEU A 1 310 ? 15.615 30.294 5.751 1.00 17.52 290 LEU A CA 1
ATOM 2222 C C . LEU A 1 310 ? 15.476 31.768 5.449 1.00 22.52 290 LEU A C 1
ATOM 2223 O O . LEU A 1 310 ? 15.564 32.199 4.313 1.00 26.00 290 LEU A O 1
ATOM 2228 N N . HIS A 1 311 ? 15.272 32.553 6.495 1.00 20.62 291 HIS A N 1
ATOM 2229 C CA . HIS A 1 311 ? 15.189 34.005 6.342 1.00 23.02 291 HIS A CA 1
ATOM 2230 C C . HIS A 1 311 ? 16.534 34.612 5.941 1.00 24.10 291 HIS A C 1
ATOM 2231 O O . HIS A 1 311 ? 17.587 34.133 6.386 1.00 25.51 291 HIS A O 1
ATOM 2238 N N . PRO A 1 312 ? 16.505 35.650 5.107 1.00 20.55 292 PRO A N 1
ATOM 2239 C CA . PRO A 1 312 ? 17.747 36.224 4.621 1.00 19.15 292 PRO A CA 1
ATOM 2240 C C . PRO A 1 312 ? 18.586 36.953 5.642 1.00 26.60 292 PRO A C 1
ATOM 2241 O O . PRO A 1 312 ? 19.814 36.945 5.548 1.00 25.18 292 PRO A O 1
ATOM 2245 N N . GLU A 1 313 ? 17.931 37.593 6.595 1.00 21.27 293 GLU A N 1
ATOM 2246 C CA . GLU A 1 313 ? 18.642 38.328 7.621 1.00 20.13 293 GLU A CA 1
ATOM 2247 C C . GLU A 1 313 ? 19.320 37.268 8.462 1.00 25.44 293 GLU A C 1
ATOM 2248 O O . GLU A 1 313 ? 18.873 36.132 8.469 1.00 20.60 293 GLU A O 1
ATOM 2254 N N . PRO A 1 314 ? 20.419 37.611 9.122 1.00 26.20 294 PRO A N 1
ATOM 2255 C CA . PRO A 1 314 ? 21.138 36.588 9.881 1.00 22.56 294 PRO A CA 1
ATOM 2256 C C . PRO A 1 314 ? 20.395 35.989 11.084 1.00 24.56 294 PRO A C 1
ATOM 2257 O O . PRO A 1 314 ? 19.438 36.562 11.634 1.00 22.25 294 PRO A O 1
ATOM 2261 N N . TYR A 1 315 ? 20.864 34.782 11.453 1.00 21.48 295 TYR A N 1
ATOM 2262 C CA . TYR A 1 315 ? 20.317 34.064 12.572 1.00 20.00 295 TYR A CA 1
ATOM 2263 C C . TYR A 1 315 ? 21.292 34.241 13.731 1.00 24.17 295 TYR A C 1
ATOM 2264 O O . TYR A 1 315 ? 22.517 34.378 13.541 1.00 21.47 295 TYR A O 1
ATOM 2273 N N . ASN A 1 316 ? 20.723 34.260 14.939 1.00 25.88 296 ASN A N 1
ATOM 2274 C CA . ASN A 1 316 ? 21.508 34.343 16.150 1.00 25.71 296 ASN A CA 1
ATOM 2275 C C . ASN A 1 316 ? 21.335 33.015 16.902 1.00 26.30 296 ASN A C 1
ATOM 2276 O O . ASN A 1 316 ? 20.392 32.263 16.649 1.00 25.98 296 ASN A O 1
ATOM 2281 N N . PRO A 1 317 ? 22.264 32.736 17.824 1.00 26.40 297 PRO A N 1
ATOM 2282 C CA . PRO A 1 317 ? 22.311 31.519 18.611 1.00 29.31 297 PRO A CA 1
ATOM 2283 C C . PRO A 1 317 ? 21.022 31.167 19.329 1.00 30.50 297 PRO A C 1
ATOM 2284 O O . PRO A 1 317 ? 20.550 30.020 19.227 1.00 35.19 297 PRO A O 1
ATOM 2288 N N . GLU A 1 318 ? 20.474 32.157 20.028 1.00 26.43 298 GLU A N 1
ATOM 2289 C CA . GLU A 1 318 ? 19.225 31.930 20.738 1.00 29.04 298 GLU A CA 1
ATOM 2290 C C . GLU A 1 318 ? 18.112 31.528 19.789 1.00 34.63 298 GLU A C 1
ATOM 2291 O O . GLU A 1 318 ? 17.342 30.626 20.099 1.00 31.82 298 GLU A O 1
ATOM 2297 N N . GLU A 1 319 ? 18.048 32.189 18.618 1.00 29.76 299 GLU A N 1
ATOM 2298 C CA . GLU A 1 319 ? 17.031 31.892 17.615 1.00 25.41 299 GLU A CA 1
ATOM 2299 C C . GLU A 1 319 ? 17.199 30.492 17.051 1.00 26.08 299 GLU A C 1
ATOM 2300 O O . GLU A 1 319 ? 16.275 29.729 16.874 1.00 26.87 299 GLU A O 1
ATOM 2306 N N . ILE A 1 320 ? 18.422 30.115 16.781 1.00 30.72 300 ILE A N 1
ATOM 2307 C CA . ILE A 1 320 ? 18.705 28.791 16.268 1.00 28.74 300 ILE A CA 1
ATOM 2308 C C . ILE A 1 320 ? 18.266 27.722 17.277 1.00 30.36 300 ILE A C 1
ATOM 2309 O O . ILE A 1 320 ? 17.668 26.688 16.938 1.00 25.89 300 ILE A O 1
ATOM 2314 N N . CYS A 1 321 ? 18.605 28.013 18.541 1.00 27.29 301 CYS A N 1
ATOM 2315 C CA . CYS A 1 321 ? 18.292 27.160 19.677 1.00 30.72 301 CYS A CA 1
ATOM 2316 C C . CYS A 1 321 ? 16.782 26.961 19.823 1.00 34.80 301 CYS A C 1
ATOM 2317 O O . CYS A 1 321 ? 16.320 25.840 20.010 1.00 33.21 301 CYS A O 1
ATOM 2320 N N . ARG A 1 322 ? 16.009 28.051 19.682 1.00 37.77 302 ARG A N 1
ATOM 2321 C CA . ARG A 1 322 ? 14.529 28.012 19.723 1.00 36.38 302 ARG A CA 1
ATOM 2322 C C . ARG A 1 322 ? 13.998 27.224 18.526 1.00 42.21 302 ARG A C 1
ATOM 2323 O O . ARG A 1 322 ? 13.025 26.497 18.662 1.00 39.36 302 ARG A O 1
ATOM 2338 N N . CYS A 1 323 ? 14.616 27.413 17.337 1.00 41.95 303 CYS A N 1
ATOM 2339 C CA . CYS A 1 323 ? 14.172 26.724 16.141 1.00 39.09 303 CYS A CA 1
ATOM 2340 C C . CYS A 1 323 ? 14.374 25.236 16.262 1.00 40.39 303 CYS A C 1
ATOM 2341 O O . CYS A 1 323 ? 13.518 24.447 15.907 1.00 43.67 303 CYS A O 1
ATOM 2344 N N . LEU A 1 324 ? 15.536 24.837 16.751 1.00 33.35 304 LEU A N 1
ATOM 2345 C CA . LEU A 1 324 ? 15.830 23.413 16.837 1.00 34.30 304 LEU A CA 1
ATOM 2346 C C . LEU A 1 324 ? 15.279 22.708 18.061 1.00 40.52 304 LEU A C 1
ATOM 2347 O O . LEU A 1 324 ? 15.203 21.482 18.091 1.00 36.53 304 LEU A O 1
ATOM 2352 N N . GLY A 1 325 ? 14.951 23.502 19.076 1.00 41.93 305 GLY A N 1
ATOM 2353 C CA . GLY A 1 325 ? 14.441 22.974 20.321 1.00 38.93 305 GLY A CA 1
ATOM 2354 C C . GLY A 1 325 ? 15.556 22.393 21.148 1.00 41.07 305 GLY A C 1
ATOM 2355 O O . GLY A 1 325 ? 15.436 21.352 21.796 1.00 49.60 305 GLY A O 1
ATOM 2356 N N . ILE A 1 326 ? 16.671 23.091 21.107 1.00 34.99 306 ILE A N 1
ATOM 2357 C CA . ILE A 1 326 ? 17.810 22.670 21.869 1.00 33.63 306 ILE A CA 1
ATOM 2358 C C . ILE A 1 326 ? 18.270 23.830 22.717 1.00 37.80 306 ILE A C 1
ATOM 2359 O O . ILE A 1 326 ? 17.716 24.935 22.621 1.00 38.14 306 ILE A O 1
ATOM 2364 N N . SER A 1 327 ? 19.286 23.545 23.545 1.00 43.80 307 SER A N 1
ATOM 2365 C CA . SER A 1 327 ? 19.891 24.490 24.473 1.00 40.24 307 SER A CA 1
ATOM 2366 C C . SER A 1 327 ? 21.158 25.113 23.931 1.00 37.82 307 SER A C 1
ATOM 2367 O O . SER A 1 327 ? 21.866 24.510 23.117 1.00 32.27 307 SER A O 1
ATOM 2370 N N . LEU A 1 328 ? 21.419 26.318 24.427 1.00 31.42 308 LEU A N 1
ATOM 2371 C CA . LEU A 1 328 ? 22.589 27.064 24.055 1.00 34.32 308 LEU A CA 1
ATOM 2372 C C . LEU A 1 328 ? 23.824 26.244 24.308 1.00 34.84 308 LEU A C 1
ATOM 2373 O O . LEU A 1 328 ? 24.783 26.284 23.551 1.00 34.56 308 LEU A O 1
ATOM 2378 N N . GLU A 1 329 ? 23.797 25.487 25.388 1.00 33.62 309 GLU A N 1
ATOM 2379 C CA . GLU A 1 329 ? 24.913 24.628 25.744 1.00 39.22 309 GLU A CA 1
ATOM 2380 C C . GLU A 1 329 ? 25.078 23.488 24.727 1.00 35.91 309 GLU A C 1
ATOM 2381 O O . GLU A 1 329 ? 26.202 23.182 24.311 1.00 38.65 309 GLU A O 1
ATOM 2387 N N . GLU A 1 330 ? 23.962 22.839 24.340 1.00 27.99 310 GLU A N 1
ATOM 2388 C CA . GLU A 1 330 ? 23.946 21.766 23.354 1.00 28.79 310 GLU A CA 1
ATOM 2389 C C . GLU A 1 330 ? 24.624 22.298 22.067 1.00 36.56 310 GLU A C 1
ATOM 2390 O O . GLU A 1 330 ? 25.565 21.711 21.509 1.00 29.63 310 GLU A O 1
ATOM 2396 N N . LEU A 1 331 ? 24.134 23.468 21.616 1.00 35.56 311 LEU A N 1
ATOM 2397 C CA . LEU A 1 331 ? 24.621 24.155 20.419 1.00 32.31 311 LEU A CA 1
ATOM 2398 C C . LEU A 1 331 ? 26.127 24.367 20.441 1.00 33.28 311 LEU A C 1
ATOM 2399 O O . LEU A 1 331 ? 26.878 23.998 19.526 1.00 28.08 311 LEU A O 1
ATOM 2404 N N . ARG A 1 332 ? 26.548 25.002 21.525 1.00 33.92 312 ARG A N 1
ATOM 2405 C CA . ARG A 1 332 ? 27.930 25.359 21.693 1.00 39.82 312 ARG A CA 1
ATOM 2406 C C . ARG A 1 332 ? 28.900 24.217 21.810 1.00 44.72 312 ARG A C 1
ATOM 2407 O O . ARG A 1 332 ? 30.029 24.272 21.312 1.00 43.10 312 ARG A O 1
ATOM 2415 N N . THR A 1 333 ? 28.467 23.191 22.494 1.00 42.59 313 THR A N 1
ATOM 2416 C CA . THR A 1 333 ? 29.358 22.082 22.738 1.00 43.58 313 THR A CA 1
ATOM 2417 C C . THR A 1 333 ? 29.050 20.876 21.929 1.00 42.47 313 THR A C 1
ATOM 2418 O O . THR A 1 333 ? 29.934 20.070 21.720 1.00 43.98 313 THR A O 1
ATOM 2422 N N . GLN A 1 334 ? 27.806 20.743 21.516 1.00 37.06 314 GLN A N 1
ATOM 2423 C CA . GLN A 1 334 ? 27.490 19.548 20.758 1.00 36.96 314 GLN A CA 1
ATOM 2424 C C . GLN A 1 334 ? 27.449 19.776 19.254 1.00 44.18 314 GLN A C 1
ATOM 2425 O O . GLN A 1 334 ? 27.624 18.842 18.482 1.00 47.15 314 GLN A O 1
ATOM 2431 N N . ILE A 1 335 ? 27.226 21.024 18.824 1.00 34.62 315 ILE A N 1
ATOM 2432 C CA . ILE A 1 335 ? 27.161 21.330 17.408 1.00 31.75 315 ILE A CA 1
ATOM 2433 C C . ILE A 1 335 ? 28.336 22.131 16.911 1.00 33.31 315 ILE A C 1
ATOM 2434 O O . ILE A 1 335 ? 29.022 21.755 15.951 1.00 33.72 315 ILE A O 1
ATOM 2439 N N . LEU A 1 336 ? 28.594 23.247 17.568 1.00 30.13 316 LEU A N 1
ATOM 2440 C CA . LEU A 1 336 ? 29.692 24.046 17.087 1.00 28.14 316 LEU A CA 1
ATOM 2441 C C . LEU A 1 336 ? 31.011 23.554 17.523 1.00 43.02 316 LEU A C 1
ATOM 2442 O O . LEU A 1 336 ? 31.182 22.951 18.571 1.00 42.08 316 LEU A O 1
ATOM 2447 N N . SER A 1 337 ? 31.953 23.921 16.686 1.00 47.97 317 SER A N 1
ATOM 2448 C CA . SER A 1 337 ? 33.331 23.614 16.950 1.00 45.59 317 SER A CA 1
ATOM 2449 C C . SER A 1 337 ? 33.904 24.650 17.905 1.00 43.64 317 SER A C 1
ATOM 2450 O O . SER A 1 337 ? 33.558 25.820 17.997 1.00 39.30 317 SER A O 1
ATOM 2453 N N . PRO A 1 338 ? 34.837 24.175 18.645 1.00 51.16 318 PRO A N 1
ATOM 2454 C CA . PRO A 1 338 ? 35.530 25.003 19.604 1.00 50.67 318 PRO A CA 1
ATOM 2455 C C . PRO A 1 338 ? 35.878 26.377 19.028 1.00 44.30 318 PRO A C 1
ATOM 2456 O O . PRO A 1 338 ? 35.536 27.416 19.606 1.00 42.64 318 PRO A O 1
ATOM 2460 N N . ASN A 1 339 ? 36.568 26.395 17.877 1.00 30.05 319 ASN A N 1
ATOM 2461 C CA . ASN A 1 339 ? 36.905 27.694 17.346 1.00 29.99 319 ASN A CA 1
ATOM 2462 C C . ASN A 1 339 ? 35.710 28.514 16.844 1.00 34.36 319 ASN A C 1
ATOM 2463 O O . ASN A 1 339 ? 35.880 29.640 16.334 1.00 33.30 319 ASN A O 1
ATOM 2468 N N . THR A 1 340 ? 34.504 27.967 17.009 1.00 28.42 320 THR A N 1
ATOM 2469 C CA . THR A 1 340 ? 33.336 28.709 16.561 1.00 30.33 320 THR A CA 1
ATOM 2470 C C . THR A 1 340 ? 32.283 28.878 17.649 1.00 28.09 320 THR A C 1
ATOM 2471 O O . THR A 1 340 ? 31.212 29.453 17.428 1.00 29.37 320 THR A O 1
ATOM 2475 N N . GLN A 1 341 ? 32.539 28.416 18.856 1.00 28.11 321 GLN A N 1
ATOM 2476 C CA . GLN A 1 341 ? 31.457 28.600 19.838 1.00 32.50 321 GLN A CA 1
ATOM 2477 C C . GLN A 1 341 ? 30.958 29.999 20.185 1.00 28.53 321 GLN A C 1
ATOM 2478 O O . GLN A 1 341 ? 29.904 30.133 20.760 1.00 27.02 321 GLN A O 1
ATOM 2484 N N . ASP A 1 342 ? 31.696 31.031 19.858 1.00 22.20 322 ASP A N 1
ATOM 2485 C CA . ASP A 1 342 ? 31.219 32.335 20.201 1.00 25.10 322 ASP A CA 1
ATOM 2486 C C . ASP A 1 342 ? 30.727 33.128 19.004 1.00 34.20 322 ASP A C 1
ATOM 2487 O O . ASP A 1 342 ? 30.593 34.355 19.046 1.00 35.65 322 ASP A O 1
ATOM 2492 N N . VAL A 1 343 ? 30.457 32.425 17.919 1.00 26.94 323 VAL A N 1
ATOM 2493 C CA . VAL A 1 343 ? 29.927 33.131 16.757 1.00 25.17 323 VAL A CA 1
ATOM 2494 C C . VAL A 1 343 ? 28.531 33.595 17.068 1.00 25.64 323 VAL A C 1
ATOM 2495 O O . VAL A 1 343 ? 27.742 32.859 17.605 1.00 23.91 323 VAL A O 1
ATOM 2499 N N . LEU A 1 344 ? 28.191 34.812 16.744 1.00 26.07 324 LEU A N 1
ATOM 2500 C CA . LEU A 1 344 ? 26.859 35.270 17.086 1.00 23.12 324 LEU A CA 1
ATOM 2501 C C . LEU A 1 344 ? 25.981 35.581 15.883 1.00 28.40 324 LEU A C 1
ATOM 2502 O O . LEU A 1 344 ? 24.785 35.812 16.028 1.00 28.69 324 LEU A O 1
ATOM 2507 N N . ILE A 1 345 ? 26.600 35.611 14.694 1.00 27.07 325 ILE A N 1
ATOM 2508 C CA . ILE A 1 345 ? 25.934 35.906 13.423 1.00 25.71 325 ILE A CA 1
ATOM 2509 C C . ILE A 1 345 ? 26.110 34.740 12.478 1.00 25.56 325 ILE A C 1
ATOM 2510 O O . ILE A 1 345 ? 27.248 34.444 12.097 1.00 25.25 325 ILE A O 1
ATOM 2515 N N . PHE A 1 346 ? 24.975 34.092 12.141 1.00 22.57 326 PHE A N 1
ATOM 2516 C CA . PHE A 1 346 ? 24.957 32.947 11.248 1.00 19.49 326 PHE A CA 1
ATOM 2517 C C . PHE A 1 346 ? 24.208 33.273 9.986 1.00 19.65 326 PHE A C 1
ATOM 2518 O O . PHE A 1 346 ? 22.994 33.455 10.051 1.00 19.87 326 PHE A O 1
ATOM 2526 N N . LYS A 1 347 ? 24.955 33.331 8.871 1.00 17.28 327 LYS A N 1
ATOM 2527 C CA . LYS A 1 347 ? 24.371 33.628 7.563 1.00 17.85 327 LYS A CA 1
ATOM 2528 C C . LYS A 1 347 ? 23.899 32.368 6.838 1.00 19.10 327 LYS A C 1
ATOM 2529 O O . LYS A 1 347 ? 24.435 31.961 5.813 1.00 19.72 327 LYS A O 1
ATOM 2535 N N . LEU A 1 348 ? 22.872 31.725 7.403 1.00 22.13 328 LEU A N 1
ATOM 2536 C CA . LEU A 1 348 ? 22.323 30.463 6.906 1.00 19.14 328 LEU A CA 1
ATOM 2537 C C . LEU A 1 348 ? 21.850 30.495 5.496 1.00 17.82 328 LEU A C 1
ATOM 2538 O O . LEU A 1 348 ? 22.189 29.617 4.708 1.00 16.15 328 LEU A O 1
ATOM 2543 N N . TYR A 1 349 ? 21.027 31.510 5.215 1.00 17.49 329 TYR A N 1
ATOM 2544 C CA . TYR A 1 349 ? 20.446 31.677 3.888 1.00 16.18 329 TYR A CA 1
ATOM 2545 C C . TYR A 1 349 ? 21.491 31.787 2.773 1.00 16.87 329 TYR A C 1
ATOM 2546 O O . TYR A 1 349 ? 21.476 31.018 1.794 1.00 16.93 329 TYR A O 1
ATOM 2555 N N . GLN A 1 350 ? 22.411 32.751 2.943 1.00 20.02 330 GLN A N 1
ATOM 2556 C CA . GLN A 1 350 ? 23.451 32.997 1.945 1.00 16.88 330 GLN A CA 1
ATOM 2557 C C . GLN A 1 350 ? 24.361 31.808 1.687 1.00 15.97 330 GLN A C 1
ATOM 2558 O O . GLN A 1 350 ? 24.681 31.530 0.546 1.00 14.75 330 GLN A O 1
ATOM 2564 N N . ARG A 1 351 ? 24.747 31.119 2.746 1.00 14.79 331 ARG A N 1
ATOM 2565 C CA . ARG A 1 351 ? 25.628 29.983 2.601 1.00 15.85 331 ARG A CA 1
ATOM 2566 C C . ARG A 1 351 ? 24.929 28.844 1.843 1.00 19.89 331 ARG A C 1
ATOM 2567 O O . ARG A 1 351 ? 25.498 28.232 0.913 1.00 16.81 331 ARG A O 1
ATOM 2575 N N . ALA A 1 352 ? 23.685 28.545 2.251 1.00 17.51 332 ALA A N 1
ATOM 2576 C CA . ALA A 1 352 ? 22.920 27.491 1.575 1.00 16.63 332 ALA A CA 1
ATOM 2577 C C . ALA A 1 352 ? 22.716 27.821 0.064 1.00 17.09 332 ALA A C 1
ATOM 2578 O O . ALA A 1 352 ? 22.874 26.985 -0.856 1.00 18.19 332 ALA A O 1
ATOM 2580 N N . LYS A 1 353 ? 22.364 29.105 -0.187 1.00 14.88 333 LYS A N 1
ATOM 2581 C CA . LYS A 1 353 ? 22.151 29.509 -1.555 1.00 14.96 333 LYS A CA 1
ATOM 2582 C C . LYS A 1 353 ? 23.419 29.357 -2.343 1.00 20.46 333 LYS A C 1
ATOM 2583 O O . LYS A 1 353 ? 23.388 28.873 -3.456 1.00 16.27 333 LYS A O 1
ATOM 2589 N N . HIS A 1 354 ? 24.554 29.772 -1.776 1.00 14.59 334 HIS A N 1
ATOM 2590 C CA . HIS A 1 354 ? 25.799 29.587 -2.529 1.00 13.60 334 HIS A CA 1
ATOM 2591 C C . HIS A 1 354 ? 26.008 28.074 -2.848 1.00 15.04 334 HIS A C 1
ATOM 2592 O O . HIS A 1 354 ? 26.323 27.619 -3.961 1.00 16.32 334 HIS A O 1
ATOM 2599 N N . VAL A 1 355 ? 25.869 27.261 -1.807 1.00 17.56 335 VAL A N 1
ATOM 2600 C CA . VAL A 1 355 ? 26.124 25.862 -1.956 1.00 17.69 335 VAL A CA 1
ATOM 2601 C C . VAL A 1 355 ? 25.314 25.158 -3.028 1.00 17.61 335 VAL A C 1
ATOM 2602 O O . VAL A 1 355 ? 25.853 24.470 -3.914 1.00 15.51 335 VAL A O 1
ATOM 2606 N N . TYR A 1 356 ? 24.006 25.306 -2.908 1.00 18.23 336 TYR A N 1
ATOM 2607 C CA . TYR A 1 356 ? 23.160 24.599 -3.853 1.00 17.70 336 TYR A CA 1
ATOM 2608 C C . TYR A 1 356 ? 23.372 25.059 -5.284 1.00 17.31 336 TYR A C 1
ATOM 2609 O O . TYR A 1 356 ? 23.410 24.243 -6.199 1.00 17.56 336 TYR A O 1
ATOM 2618 N N . SER A 1 357 ? 23.529 26.368 -5.471 1.00 17.76 337 SER A N 1
ATOM 2619 C CA . SER A 1 357 ? 23.788 26.931 -6.805 1.00 16.08 337 SER A CA 1
ATOM 2620 C C . SER A 1 357 ? 25.171 26.512 -7.333 1.00 19.89 337 SER A C 1
ATOM 2621 O O . SER A 1 357 ? 25.352 26.208 -8.521 1.00 17.68 337 SER A O 1
ATOM 2624 N N . GLU A 1 358 ? 26.162 26.477 -6.428 1.00 16.08 338 GLU A N 1
ATOM 2625 C CA . GLU A 1 358 ? 27.490 26.076 -6.839 1.00 14.27 338 GLU A CA 1
ATOM 2626 C C . GLU A 1 358 ? 27.544 24.604 -7.171 1.00 16.11 338 GLU A C 1
ATOM 2627 O O . GLU A 1 358 ? 28.190 24.192 -8.130 1.00 17.31 338 GLU A O 1
ATOM 2633 N N . ALA A 1 359 ? 26.864 23.771 -6.394 1.00 14.10 339 ALA A N 1
ATOM 2634 C CA . ALA A 1 359 ? 26.866 22.332 -6.750 1.00 17.15 339 ALA A CA 1
ATOM 2635 C C . ALA A 1 359 ? 26.263 22.123 -8.161 1.00 21.17 339 ALA A C 1
ATOM 2636 O O . ALA A 1 359 ? 26.696 21.255 -8.925 1.00 18.87 339 ALA A O 1
ATOM 2638 N N . ALA A 1 360 ? 25.246 22.936 -8.522 1.00 22.04 340 ALA A N 1
ATOM 2639 C CA . ALA A 1 360 ? 24.657 22.829 -9.854 1.00 20.39 340 ALA A CA 1
ATOM 2640 C C . ALA A 1 360 ? 25.632 23.281 -10.938 1.00 19.75 340 ALA A C 1
ATOM 2641 O O . ALA A 1 360 ? 25.741 22.697 -12.024 1.00 19.84 340 ALA A O 1
ATOM 2643 N N . ARG A 1 361 ? 26.373 24.343 -10.656 1.00 17.68 341 ARG A N 1
ATOM 2644 C CA . ARG A 1 361 ? 27.338 24.822 -11.635 1.00 17.30 341 ARG A CA 1
ATOM 2645 C C . ARG A 1 361 ? 28.392 23.753 -11.945 1.00 16.08 341 ARG A C 1
ATOM 2646 O O . ARG A 1 361 ? 28.852 23.623 -13.082 1.00 18.12 341 ARG A O 1
ATOM 2654 N N . VAL A 1 362 ? 28.827 22.980 -10.937 1.00 15.57 342 VAL A N 1
ATOM 2655 C CA . VAL A 1 362 ? 29.805 21.975 -11.229 1.00 14.35 342 VAL A CA 1
ATOM 2656 C C . VAL A 1 362 ? 29.221 20.951 -12.217 1.00 24.71 342 VAL A C 1
ATOM 2657 O O . VAL A 1 362 ? 29.907 20.510 -13.164 1.00 18.12 342 VAL A O 1
ATOM 2661 N N . LEU A 1 363 ? 27.943 20.564 -11.951 1.00 21.37 343 LEU A N 1
ATOM 2662 C CA . LEU A 1 363 ? 27.309 19.565 -12.797 1.00 21.94 343 LEU A CA 1
ATOM 2663 C C . LEU A 1 363 ? 27.179 20.073 -14.208 1.00 21.37 343 LEU A C 1
ATOM 2664 O O . LEU A 1 363 ? 27.513 19.373 -15.145 1.00 22.59 343 LEU A O 1
ATOM 2669 N N . GLN A 1 364 ? 26.753 21.309 -14.340 1.00 16.73 344 GLN A N 1
ATOM 2670 C CA . GLN A 1 364 ? 26.663 21.881 -15.665 1.00 16.54 344 GLN A CA 1
ATOM 2671 C C . GLN A 1 364 ? 28.036 21.960 -16.379 1.00 26.28 344 GLN A C 1
ATOM 2672 O O . GLN A 1 364 ? 28.169 21.662 -17.569 1.00 30.35 344 GLN A O 1
ATOM 2678 N N . PHE A 1 365 ? 29.101 22.377 -15.665 1.00 21.22 345 PHE A N 1
ATOM 2679 C CA . PHE A 1 365 ? 30.413 22.459 -16.273 1.00 17.34 345 PHE A CA 1
ATOM 2680 C C . PHE A 1 365 ? 30.812 21.099 -16.847 1.00 18.16 345 PHE A C 1
ATOM 2681 O O . PHE A 1 365 ? 31.349 20.930 -17.937 1.00 21.05 345 PHE A O 1
ATOM 2689 N N . LYS A 1 366 ? 30.550 20.059 -16.085 1.00 19.66 346 LYS A N 1
ATOM 2690 C CA . LYS A 1 366 ? 30.882 18.714 -16.548 1.00 18.90 346 LYS A CA 1
ATOM 2691 C C . LYS A 1 366 ? 30.083 18.371 -17.802 1.00 26.49 346 LYS A C 1
ATOM 2692 O O . LYS A 1 366 ? 30.626 17.873 -18.782 1.00 25.92 346 LYS A O 1
ATOM 2698 N N . LYS A 1 367 ? 28.779 18.646 -17.766 1.00 22.14 347 LYS A N 1
ATOM 2699 C CA . LYS A 1 367 ? 27.914 18.371 -18.906 1.00 21.11 347 LYS A CA 1
ATOM 2700 C C . LYS A 1 367 ? 28.433 19.056 -20.162 1.00 28.52 347 LYS A C 1
ATOM 2701 O O . LYS A 1 367 ? 28.565 18.469 -21.237 1.00 26.88 347 LYS A O 1
ATOM 2707 N N . ILE A 1 368 ? 28.760 20.339 -20.017 1.00 23.08 348 ILE A N 1
ATOM 2708 C CA . ILE A 1 368 ? 29.311 21.100 -21.128 1.00 25.38 348 ILE A CA 1
ATOM 2709 C C . ILE A 1 368 ? 30.626 20.479 -21.651 1.00 33.29 348 ILE A C 1
ATOM 2710 O O . ILE A 1 368 ? 30.866 20.360 -22.866 1.00 31.03 348 ILE A O 1
ATOM 2715 N N . CYS A 1 369 ? 31.519 20.068 -20.734 1.00 21.58 349 CYS A N 1
ATOM 2716 C CA . CYS A 1 369 ? 32.739 19.501 -21.209 1.00 20.54 349 CYS A CA 1
ATOM 2717 C C . CYS A 1 369 ? 32.460 18.233 -22.027 1.00 30.39 349 CYS A C 1
ATOM 2718 O O . CYS A 1 369 ? 33.190 17.906 -22.941 1.00 30.18 349 CYS A O 1
ATOM 2721 N N . GLU A 1 370 ? 31.433 17.494 -21.661 1.00 24.29 350 GLU A N 1
ATOM 2722 C CA . GLU A 1 370 ? 31.137 16.250 -22.345 1.00 26.42 350 GLU A CA 1
ATOM 2723 C C . GLU A 1 370 ? 30.477 16.428 -23.701 1.00 33.91 350 GLU A C 1
ATOM 2724 O O . GLU A 1 370 ? 30.784 15.724 -24.652 1.00 37.54 350 GLU A O 1
ATOM 2730 N N . GLU A 1 371 ? 29.549 17.364 -23.755 1.00 28.08 351 GLU A N 1
ATOM 2731 C CA . GLU A 1 371 ? 28.833 17.653 -24.962 1.00 27.46 351 GLU A CA 1
ATOM 2732 C C . GLU A 1 371 ? 29.640 18.472 -25.925 1.00 42.94 351 GLU A C 1
ATOM 2733 O O . GLU A 1 371 ? 29.394 18.438 -27.140 1.00 41.10 351 GLU A O 1
ATOM 2739 N N . ALA A 1 372 ? 30.590 19.214 -25.339 1.00 38.65 352 ALA A N 1
ATOM 2740 C CA . ALA A 1 372 ? 31.495 20.085 -26.058 1.00 36.30 352 ALA A CA 1
ATOM 2741 C C . ALA A 1 372 ? 30.879 20.957 -27.196 1.00 44.47 352 ALA A C 1
ATOM 2742 O O . ALA A 1 372 ? 31.306 20.913 -28.363 1.00 41.79 352 ALA A O 1
ATOM 2744 N N . PRO A 1 373 ? 29.891 21.796 -26.870 1.00 35.06 353 PRO A N 1
ATOM 2745 C CA . PRO A 1 373 ? 29.296 22.646 -27.876 1.00 29.78 353 PRO A CA 1
ATOM 2746 C C . PRO A 1 373 ? 30.315 23.577 -28.463 1.00 34.94 353 PRO A C 1
ATOM 2747 O O . PRO A 1 373 ? 31.450 23.714 -28.061 1.00 35.13 353 PRO A O 1
ATOM 2751 N N . GLU A 1 374 ? 29.870 24.277 -29.435 1.00 39.81 354 GLU A N 1
ATOM 2752 C CA . GLU A 1 374 ? 30.754 25.169 -30.079 1.00 43.08 354 GLU A CA 1
ATOM 2753 C C . GLU A 1 374 ? 31.245 26.273 -29.180 1.00 32.36 354 GLU A C 1
ATOM 2754 O O . GLU A 1 374 ? 32.400 26.626 -29.206 1.00 34.48 354 GLU A O 1
ATOM 2760 N N . ASN A 1 375 ? 30.342 26.855 -28.436 1.00 33.39 355 ASN A N 1
ATOM 2761 C CA . ASN A 1 375 ? 30.637 27.987 -27.609 1.00 34.44 355 ASN A CA 1
ATOM 2762 C C . ASN A 1 375 ? 31.138 27.499 -26.269 1.00 29.76 355 ASN A C 1
ATOM 2763 O O . ASN A 1 375 ? 31.051 28.216 -25.266 1.00 26.60 355 ASN A O 1
ATOM 2768 N N . MET A 1 376 ? 31.636 26.272 -26.260 1.00 22.67 356 MET A N 1
ATOM 2769 C CA . MET A 1 376 ? 32.068 25.734 -24.975 1.00 24.73 356 MET A CA 1
ATOM 2770 C C . MET A 1 376 ? 32.924 26.604 -24.039 1.00 28.86 356 MET A C 1
ATOM 2771 O O . MET A 1 376 ? 32.580 26.781 -22.863 1.00 25.94 356 MET A O 1
ATOM 2776 N N . VAL A 1 377 ? 34.049 27.137 -24.529 1.00 24.79 357 VAL A N 1
ATOM 2777 C CA . VAL A 1 377 ? 34.904 27.945 -23.663 1.00 23.93 357 VAL A CA 1
ATOM 2778 C C . VAL A 1 377 ? 34.138 29.072 -23.033 1.00 26.61 357 VAL A C 1
ATOM 2779 O O . VAL A 1 377 ? 34.257 29.335 -21.857 1.00 24.16 357 VAL A O 1
ATOM 2783 N N . GLN A 1 378 ? 33.307 29.703 -23.839 1.00 26.79 358 GLN A N 1
ATOM 2784 C CA . GLN A 1 378 ? 32.495 30.799 -23.355 1.00 30.05 358 GLN A CA 1
ATOM 2785 C C . GLN A 1 378 ? 31.555 30.377 -22.253 1.00 26.93 358 GLN A C 1
ATOM 2786 O O . GLN A 1 378 ? 31.434 31.046 -21.230 1.00 25.53 358 GLN A O 1
ATOM 2792 N N . LEU A 1 379 ? 30.872 29.264 -22.481 1.00 21.74 359 LEU A N 1
ATOM 2793 C CA . LEU A 1 379 ? 29.932 28.789 -21.484 1.00 21.12 359 LEU A CA 1
ATOM 2794 C C . LEU A 1 379 ? 30.649 28.404 -20.204 1.00 19.77 359 LEU A C 1
ATOM 2795 O O . LEU A 1 379 ? 30.188 28.756 -19.143 1.00 22.11 359 LEU A O 1
ATOM 2800 N N . LEU A 1 380 ? 31.750 27.667 -20.342 1.00 19.17 360 LEU A N 1
ATOM 2801 C CA . LEU A 1 380 ? 32.549 27.248 -19.188 1.00 19.04 360 LEU A CA 1
ATOM 2802 C C . LEU A 1 380 ? 33.042 28.454 -18.432 1.00 24.95 360 LEU A C 1
ATOM 2803 O O . LEU A 1 380 ? 32.999 28.501 -17.191 1.00 23.49 360 LEU A O 1
ATOM 2808 N N . GLY A 1 381 ? 33.481 29.459 -19.192 1.00 19.23 361 GLY A N 1
ATOM 2809 C CA . GLY A 1 381 ? 33.940 30.685 -18.590 1.00 18.20 361 GLY A CA 1
ATOM 2810 C C . GLY A 1 381 ? 32.870 31.352 -17.739 1.00 20.08 361 GLY A C 1
ATOM 2811 O O . GLY A 1 381 ? 33.123 31.834 -16.616 1.00 20.70 361 GLY A O 1
ATOM 2812 N N . GLU A 1 382 ? 31.653 31.400 -18.269 1.00 19.01 362 GLU A N 1
ATOM 2813 C CA . GLU A 1 382 ? 30.568 32.039 -17.553 1.00 18.37 362 GLU A CA 1
ATOM 2814 C C . GLU A 1 382 ? 30.285 31.357 -16.220 1.00 19.39 362 GLU A C 1
ATOM 2815 O O . GLU A 1 382 ? 29.944 31.987 -15.192 1.00 24.17 362 GLU A O 1
ATOM 2821 N N . LEU A 1 383 ? 30.357 30.040 -16.255 1.00 17.55 363 LEU A N 1
ATOM 2822 C CA . LEU A 1 383 ? 30.109 29.229 -15.026 1.00 19.01 363 LEU A CA 1
ATOM 2823 C C . LEU A 1 383 ? 31.175 29.603 -13.956 1.00 18.92 363 LEU A C 1
ATOM 2824 O O . LEU A 1 383 ? 30.890 29.855 -12.789 1.00 16.83 363 LEU A O 1
ATOM 2829 N N . MET A 1 384 ? 32.420 29.735 -14.403 1.00 16.31 364 MET A N 1
ATOM 2830 C CA . MET A 1 384 ? 33.482 30.129 -13.457 1.00 16.80 364 MET A CA 1
ATOM 2831 C C . MET A 1 384 ? 33.226 31.529 -12.902 1.00 21.26 364 MET A C 1
ATOM 2832 O O . MET A 1 384 ? 33.423 31.795 -11.709 1.00 17.21 364 MET A O 1
ATOM 2837 N N . ASN A 1 385 ? 32.805 32.463 -13.795 1.00 13.98 365 ASN A N 1
ATOM 2838 C CA . ASN A 1 385 ? 32.586 33.803 -13.313 1.00 15.73 365 ASN A CA 1
ATOM 2839 C C . ASN A 1 385 ? 31.433 33.856 -12.332 1.00 20.10 365 ASN A C 1
ATOM 2840 O O . ASN A 1 385 ? 31.498 34.601 -11.344 1.00 17.90 365 ASN A O 1
ATOM 2845 N N . GLN A 1 386 ? 30.392 33.057 -12.625 1.00 13.85 366 GLN A N 1
ATOM 2846 C CA . GLN A 1 386 ? 29.262 32.984 -11.752 1.00 14.85 366 GLN A CA 1
ATOM 2847 C C . GLN A 1 386 ? 29.686 32.438 -10.378 1.00 17.36 366 GLN A C 1
ATOM 2848 O O . GLN A 1 386 ? 29.198 32.894 -9.327 1.00 15.08 366 GLN A O 1
ATOM 2854 N N . SER A 1 387 ? 30.597 31.451 -10.429 1.00 16.68 367 SER A N 1
ATOM 2855 C CA . SER A 1 387 ? 31.135 30.844 -9.198 1.00 15.99 367 SER A CA 1
ATOM 2856 C C . SER A 1 387 ? 31.866 31.917 -8.376 1.00 17.32 367 SER A C 1
ATOM 2857 O O . SER A 1 387 ? 31.651 32.109 -7.181 1.00 15.74 367 SER A O 1
ATOM 2860 N N . HIS A 1 388 ? 32.765 32.660 -9.032 1.00 16.63 368 HIS A N 1
ATOM 2861 C CA . HIS A 1 388 ? 33.476 33.698 -8.313 1.00 16.42 368 HIS A CA 1
ATOM 2862 C C . HIS A 1 388 ? 32.519 34.701 -7.628 1.00 20.92 368 HIS A C 1
ATOM 2863 O O . HIS A 1 388 ? 32.622 35.064 -6.445 1.00 15.72 368 HIS A O 1
ATOM 2870 N N . MET A 1 389 ? 31.532 35.203 -8.388 1.00 15.04 369 MET A N 1
ATOM 2871 C CA . MET A 1 389 ? 30.602 36.161 -7.789 1.00 14.18 369 MET A CA 1
ATOM 2872 C C . MET A 1 389 ? 29.796 35.556 -6.612 1.00 16.15 369 MET A C 1
ATOM 2873 O O . MET A 1 389 ? 29.540 36.227 -5.620 1.00 17.94 369 MET A O 1
ATOM 2878 N N . SER A 1 390 ? 29.399 34.267 -6.702 1.00 14.75 370 SER A N 1
ATOM 2879 C CA . SER A 1 390 ? 28.689 33.648 -5.600 1.00 15.07 370 SER A CA 1
ATOM 2880 C C . SER A 1 390 ? 29.615 33.566 -4.395 1.00 13.68 370 SER A C 1
ATOM 2881 O O . SER A 1 390 ? 29.220 33.872 -3.278 1.00 16.95 370 SER A O 1
ATOM 2884 N N . CYS A 1 391 ? 30.867 33.174 -4.617 1.00 13.29 371 CYS A N 1
ATOM 2885 C CA . CYS A 1 391 ? 31.838 33.109 -3.510 1.00 12.11 371 CYS A CA 1
ATOM 2886 C C . CYS A 1 391 ? 32.062 34.495 -2.895 1.00 16.63 371 CYS A C 1
ATOM 2887 O O . CYS A 1 391 ? 32.081 34.699 -1.667 1.00 16.47 371 CYS A O 1
ATOM 2890 N N . ARG A 1 392 ? 32.233 35.481 -3.792 1.00 15.86 372 ARG A N 1
ATOM 2891 C CA . ARG A 1 392 ? 32.460 36.842 -3.327 1.00 14.86 372 ARG A CA 1
ATOM 2892 C C . ARG A 1 392 ? 31.272 37.436 -2.559 1.00 19.54 372 ARG A C 1
ATOM 2893 O O . ARG A 1 392 ? 31.417 38.023 -1.464 1.00 16.84 372 ARG A O 1
ATOM 2901 N N . ASP A 1 393 ? 30.077 37.303 -3.162 1.00 16.70 373 ASP A N 1
ATOM 2902 C CA . ASP A 1 393 ? 28.865 37.931 -2.638 1.00 20.34 373 ASP A CA 1
ATOM 2903 C C . ASP A 1 393 ? 27.979 37.199 -1.647 1.00 21.48 373 ASP A C 1
ATOM 2904 O O . ASP A 1 393 ? 27.390 37.835 -0.758 1.00 18.03 373 ASP A O 1
ATOM 2909 N N . MET A 1 394 ? 27.871 35.891 -1.869 1.00 16.68 374 MET A N 1
ATOM 2910 C CA . MET A 1 394 ? 27.040 35.033 -1.054 1.00 19.00 374 MET A CA 1
ATOM 2911 C C . MET A 1 394 ? 27.835 34.240 0.005 1.00 20.97 374 MET A C 1
ATOM 2912 O O . MET A 1 394 ? 27.443 34.169 1.165 1.00 18.20 374 MET A O 1
ATOM 2917 N N . TYR A 1 395 ? 28.966 33.675 -0.383 1.00 17.68 375 TYR A N 1
ATOM 2918 C CA . TYR A 1 395 ? 29.725 32.945 0.630 1.00 15.74 375 TYR A CA 1
ATOM 2919 C C . TYR A 1 395 ? 30.673 33.894 1.329 1.00 20.45 375 TYR A C 1
ATOM 2920 O O . TYR A 1 395 ? 31.264 33.573 2.367 1.00 19.33 375 TYR A O 1
ATOM 2929 N N . GLU A 1 396 ? 30.855 35.074 0.741 1.00 14.80 376 GLU A N 1
ATOM 2930 C CA . GLU A 1 396 ? 31.758 36.018 1.345 1.00 14.39 376 GLU A CA 1
ATOM 2931 C C . GLU A 1 396 ? 33.094 35.376 1.728 1.00 23.59 376 GLU A C 1
ATOM 2932 O O . GLU A 1 396 ? 33.496 35.406 2.905 1.00 21.00 376 GLU A O 1
ATOM 2938 N N . CYS A 1 397 ? 33.764 34.826 0.717 1.00 16.40 377 CYS A N 1
ATOM 2939 C CA . CYS A 1 397 ? 35.049 34.203 0.953 1.00 15.41 377 CYS A CA 1
ATOM 2940 C C . CYS A 1 397 ? 36.086 34.722 -0.034 1.00 17.92 377 CYS A C 1
ATOM 2941 O O . CYS A 1 397 ? 37.099 34.099 -0.264 1.00 16.27 377 CYS A O 1
ATOM 2944 N N . SER A 1 398 ? 35.836 35.885 -0.621 1.00 12.95 378 SER A N 1
ATOM 2945 C CA . SER A 1 398 ? 36.817 36.438 -1.498 1.00 12.50 378 SER A CA 1
ATOM 2946 C C . SER A 1 398 ? 37.525 37.523 -0.689 1.00 16.20 378 SER A C 1
ATOM 2947 O O . SER A 1 398 ? 37.414 37.581 0.540 1.00 17.36 378 SER A O 1
ATOM 2950 N N . CYS A 1 399 ? 38.291 38.371 -1.363 1.00 14.65 379 CYS A N 1
ATOM 2951 C CA . CYS A 1 399 ? 38.962 39.487 -0.733 1.00 16.63 379 CYS A CA 1
ATOM 2952 C C . CYS A 1 399 ? 39.287 40.524 -1.831 1.00 18.28 379 CYS A C 1
ATOM 2953 O O . CYS A 1 399 ? 39.268 40.246 -3.023 1.00 17.25 379 CYS A O 1
ATOM 2956 N N . PRO A 1 400 ? 39.600 41.739 -1.434 1.00 20.35 380 PRO A N 1
ATOM 2957 C CA . PRO A 1 400 ? 39.873 42.770 -2.402 1.00 17.74 380 PRO A CA 1
ATOM 2958 C C . PRO A 1 400 ? 40.912 42.433 -3.413 1.00 20.79 380 PRO A C 1
ATOM 2959 O O . PRO A 1 400 ? 40.696 42.648 -4.611 1.00 20.72 380 PRO A O 1
ATOM 2963 N N . GLU A 1 401 ? 42.010 41.906 -2.939 1.00 15.88 381 GLU A N 1
ATOM 2964 C CA . GLU A 1 401 ? 43.104 41.531 -3.824 1.00 17.15 381 GLU A CA 1
ATOM 2965 C C . GLU A 1 401 ? 42.701 40.472 -4.841 1.00 19.56 381 GLU A C 1
ATOM 2966 O O . GLU A 1 401 ? 43.100 40.531 -6.007 1.00 17.44 381 GLU A O 1
ATOM 2972 N N . LEU A 1 402 ? 41.891 39.503 -4.374 1.00 18.36 382 LEU A N 1
ATOM 2973 C CA . LEU A 1 402 ? 41.413 38.459 -5.261 1.00 16.01 382 LEU A CA 1
ATOM 2974 C C . LEU A 1 402 ? 40.489 39.068 -6.325 1.00 20.22 382 LEU A C 1
ATOM 2975 O O . LEU A 1 402 ? 40.583 38.747 -7.547 1.00 17.43 382 LEU A O 1
ATOM 2980 N N . ASP A 1 403 ? 39.578 39.934 -5.836 1.00 16.43 383 ASP A N 1
ATOM 2981 C CA . ASP A 1 403 ? 38.627 40.576 -6.767 1.00 16.58 383 ASP A CA 1
ATOM 2982 C C . ASP A 1 403 ? 39.333 41.373 -7.847 1.00 21.24 383 ASP A C 1
ATOM 2983 O O . ASP A 1 403 ? 39.015 41.291 -9.032 1.00 20.05 383 ASP A O 1
ATOM 2988 N N . GLN A 1 404 ? 40.348 42.117 -7.411 1.00 19.38 384 GLN A N 1
ATOM 2989 C CA . GLN A 1 404 ? 41.136 42.903 -8.319 1.00 16.75 384 GLN A CA 1
ATOM 2990 C C . GLN A 1 404 ? 41.871 42.057 -9.305 1.00 18.85 384 GLN A C 1
ATOM 2991 O O . GLN A 1 404 ? 41.921 42.400 -10.490 1.00 17.45 384 GLN A O 1
ATOM 2997 N N . LEU A 1 405 ? 42.459 40.938 -8.824 1.00 15.48 385 LEU A N 1
ATOM 2998 C CA . LEU A 1 405 ? 43.198 40.086 -9.742 1.00 15.84 385 LEU A CA 1
ATOM 2999 C C . LEU A 1 405 ? 42.262 39.426 -10.751 1.00 21.84 385 LEU A C 1
ATOM 3000 O O . LEU A 1 405 ? 42.547 39.275 -11.948 1.00 15.83 385 LEU A O 1
ATOM 3005 N N . VAL A 1 406 ? 41.110 38.990 -10.247 1.00 19.62 386 VAL A N 1
ATOM 3006 C CA . VAL A 1 406 ? 40.157 38.376 -11.137 1.00 19.54 386 VAL A CA 1
ATOM 3007 C C . VAL A 1 406 ? 39.784 39.400 -12.237 1.00 20.14 386 VAL A C 1
ATOM 3008 O O . VAL A 1 406 ? 39.733 39.034 -13.416 1.00 19.48 386 VAL A O 1
ATOM 3012 N N . ASP A 1 407 ? 39.555 40.684 -11.868 1.00 16.34 387 ASP A N 1
ATOM 3013 C CA . ASP A 1 407 ? 39.229 41.691 -12.890 1.00 16.40 387 ASP A CA 1
ATOM 3014 C C . ASP A 1 407 ? 40.289 41.847 -13.982 1.00 17.47 387 ASP A C 1
ATOM 3015 O O . ASP A 1 407 ? 40.003 41.928 -15.171 1.00 18.43 387 ASP A O 1
ATOM 3020 N N . ILE A 1 408 ? 41.541 41.870 -13.546 1.00 18.04 388 ILE A N 1
ATOM 3021 C CA . ILE A 1 408 ? 42.696 42.005 -14.400 1.00 18.29 388 ILE A CA 1
ATOM 3022 C C . ILE A 1 408 ? 42.764 40.825 -15.332 1.00 16.53 388 ILE A C 1
ATOM 3023 O O . ILE A 1 408 ? 43.012 40.982 -16.507 1.00 17.72 388 ILE A O 1
ATOM 3028 N N . CYS A 1 409 ? 42.567 39.615 -14.801 1.00 13.80 389 CYS A N 1
ATOM 3029 C CA . CYS A 1 409 ? 42.643 38.421 -15.652 1.00 13.45 389 CYS A CA 1
ATOM 3030 C C . CYS A 1 409 ? 41.651 38.497 -16.793 1.00 16.91 389 CYS A C 1
ATOM 3031 O O . CYS A 1 409 ? 41.962 38.185 -17.925 1.00 17.71 389 CYS A O 1
ATOM 3034 N N . ARG A 1 410 ? 40.447 38.915 -16.448 1.00 18.53 390 ARG A N 1
ATOM 3035 C CA . ARG A 1 410 ? 39.407 39.030 -17.419 1.00 18.69 390 ARG A CA 1
ATOM 3036 C C . ARG A 1 410 ? 39.771 40.077 -18.442 1.00 21.07 390 ARG A C 1
ATOM 3037 O O . ARG A 1 410 ? 39.653 39.829 -19.643 1.00 23.28 390 ARG A O 1
ATOM 3045 N N . LYS A 1 411 ? 40.232 41.211 -17.950 1.00 18.02 391 LYS A N 1
ATOM 3046 C CA . LYS A 1 411 ? 40.615 42.349 -18.802 1.00 19.49 391 LYS A CA 1
ATOM 3047 C C . LYS A 1 411 ? 41.575 41.906 -19.888 1.00 25.01 391 LYS A C 1
ATOM 3048 O O . LYS A 1 411 ? 41.498 42.316 -21.061 1.00 23.08 391 LYS A O 1
ATOM 3054 N N . PHE A 1 412 ? 42.470 41.011 -19.464 1.00 17.15 392 PHE A N 1
ATOM 3055 C CA . PHE A 1 412 ? 43.481 40.458 -20.311 1.00 16.47 392 PHE A CA 1
ATOM 3056 C C . PHE A 1 412 ? 43.175 39.213 -21.080 1.00 16.99 392 PHE A C 1
ATOM 3057 O O . PHE A 1 412 ? 44.089 38.664 -21.704 1.00 20.92 392 PHE A O 1
ATOM 3065 N N . GLY A 1 413 ? 41.936 38.772 -21.109 1.00 17.00 393 GLY A N 1
ATOM 3066 C CA . GLY A 1 413 ? 41.748 37.628 -21.952 1.00 16.95 393 GLY A CA 1
ATOM 3067 C C . GLY A 1 413 ? 41.124 36.411 -21.340 1.00 24.34 393 GLY A C 1
ATOM 3068 O O . GLY A 1 413 ? 40.670 35.497 -22.054 1.00 23.30 393 GLY A O 1
ATOM 3069 N N . ALA A 1 414 ? 41.095 36.349 -20.019 1.00 19.76 394 ALA A N 1
ATOM 3070 C CA . ALA A 1 414 ? 40.484 35.156 -19.448 1.00 16.49 394 ALA A CA 1
ATOM 3071 C C . ALA A 1 414 ? 38.976 35.092 -19.762 1.00 19.23 394 ALA A C 1
ATOM 3072 O O . ALA A 1 414 ? 38.229 36.036 -19.490 1.00 21.28 394 ALA A O 1
ATOM 3074 N N . GLN A 1 415 ? 38.532 33.953 -20.288 1.00 20.40 395 GLN A N 1
ATOM 3075 C CA . GLN A 1 415 ? 37.111 33.710 -20.566 1.00 23.83 395 GLN A CA 1
ATOM 3076 C C . GLN A 1 415 ? 36.373 33.466 -19.230 1.00 25.57 395 GLN A C 1
ATOM 3077 O O . GLN A 1 415 ? 35.181 33.749 -19.051 1.00 25.85 395 GLN A O 1
ATOM 3083 N N . GLY A 1 416 ? 37.105 32.909 -18.279 1.00 18.52 396 GLY A N 1
ATOM 3084 C CA . GLY A 1 416 ? 36.580 32.651 -16.947 1.00 19.54 396 GLY A CA 1
ATOM 3085 C C . GLY A 1 416 ? 37.701 32.883 -15.939 1.00 19.38 396 GLY A C 1
ATOM 3086 O O . GLY A 1 416 ? 38.832 32.558 -16.247 1.00 16.57 396 GLY A O 1
ATOM 3087 N N . SER A 1 417 ? 37.365 33.436 -14.782 1.00 15.32 397 SER A N 1
ATOM 3088 C CA . SER A 1 417 ? 38.348 33.688 -13.728 1.00 15.05 397 SER A CA 1
ATOM 3089 C C . SER A 1 417 ? 37.660 33.762 -12.364 1.00 15.29 397 SER A C 1
ATOM 3090 O O . SER A 1 417 ? 36.616 34.403 -12.187 1.00 13.97 397 SER A O 1
ATOM 3093 N N . ARG A 1 418 ? 38.260 33.097 -11.387 1.00 14.36 398 ARG A N 1
ATOM 3094 C CA . ARG A 1 418 ? 37.689 33.072 -10.055 1.00 15.24 398 ARG A CA 1
ATOM 3095 C C . ARG A 1 418 ? 38.735 32.659 -9.042 1.00 15.59 398 ARG A C 1
ATOM 3096 O O . ARG A 1 418 ? 39.794 32.114 -9.404 1.00 15.15 398 ARG A O 1
ATOM 3104 N N . LEU A 1 419 ? 38.416 32.891 -7.774 1.00 14.60 399 LEU A N 1
ATOM 3105 C CA . LEU A 1 419 ? 39.319 32.426 -6.734 1.00 11.69 399 LEU A CA 1
ATOM 3106 C C . LEU A 1 419 ? 39.243 30.898 -6.735 1.00 14.96 399 LEU A C 1
ATOM 3107 O O . LEU A 1 419 ? 38.278 30.294 -7.219 1.00 14.57 399 LEU A O 1
ATOM 3112 N N . THR A 1 420 ? 40.259 30.244 -6.180 1.00 13.50 400 THR A N 1
ATOM 3113 C CA . THR A 1 420 ? 40.280 28.784 -6.102 1.00 15.15 400 THR A CA 1
ATOM 3114 C C . THR A 1 420 ? 40.631 28.388 -4.660 1.00 17.51 400 THR A C 1
ATOM 3115 O O . THR A 1 420 ? 41.314 29.155 -3.980 1.00 18.63 400 THR A O 1
ATOM 3119 N N . GLY A 1 421 ? 40.184 27.215 -4.170 1.00 15.19 401 GLY A N 1
ATOM 3120 C CA . GLY A 1 421 ? 40.499 26.849 -2.809 1.00 11.26 401 GLY A CA 1
ATOM 3121 C C . GLY A 1 421 ? 39.628 27.651 -1.864 1.00 14.91 401 GLY A C 1
ATOM 3122 O O . GLY A 1 421 ? 38.611 28.226 -2.254 1.00 16.87 401 GLY A O 1
ATOM 3123 N N . ALA A 1 422 ? 40.004 27.708 -0.583 1.00 13.01 402 ALA A N 1
ATOM 3124 C CA . ALA A 1 422 ? 39.151 28.347 0.382 1.00 12.26 402 ALA A CA 1
ATOM 3125 C C . ALA A 1 422 ? 38.864 29.812 0.208 1.00 16.06 402 ALA A C 1
ATOM 3126 O O . ALA A 1 422 ? 37.825 30.338 0.639 1.00 15.24 402 ALA A O 1
ATOM 3128 N N . GLY A 1 423 ? 39.812 30.527 -0.343 1.00 14.60 403 GLY A N 1
ATOM 3129 C CA . GLY A 1 423 ? 39.500 31.946 -0.448 1.00 15.32 403 GLY A CA 1
ATOM 3130 C C . GLY A 1 423 ? 40.138 32.772 0.676 1.00 17.08 403 GLY A C 1
ATOM 3131 O O . GLY A 1 423 ? 41.077 32.272 1.364 1.00 15.67 403 GLY A O 1
ATOM 3132 N N . TRP A 1 424 ? 39.608 34.022 0.835 1.00 12.73 404 TRP A N 1
ATOM 3133 C CA . TRP A 1 424 ? 40.108 35.036 1.779 1.00 13.02 404 TRP A CA 1
ATOM 3134 C C . TRP A 1 424 ? 41.613 35.377 1.471 1.00 16.27 404 TRP A C 1
ATOM 3135 O O . TRP A 1 424 ? 42.400 35.758 2.345 1.00 18.06 404 TRP A O 1
ATOM 3146 N N . GLY A 1 425 ? 42.035 35.206 0.214 1.00 12.22 405 GLY A N 1
ATOM 3147 C CA . GLY A 1 425 ? 43.394 35.431 -0.221 1.00 13.55 405 GLY A CA 1
ATOM 3148 C C . GLY A 1 425 ? 43.770 34.259 -1.138 1.00 20.71 405 GLY A C 1
ATOM 3149 O O . GLY A 1 425 ? 42.881 33.565 -1.643 1.00 15.77 405 GLY A O 1
ATOM 3150 N N . GLY A 1 426 ? 45.082 34.020 -1.363 1.00 14.31 406 GLY A N 1
ATOM 3151 C CA . GLY A 1 426 ? 45.442 32.869 -2.183 1.00 13.37 406 GLY A CA 1
ATOM 3152 C C . GLY A 1 426 ? 45.277 33.068 -3.662 1.00 18.15 406 GLY A C 1
ATOM 3153 O O . GLY A 1 426 ? 45.247 34.192 -4.129 1.00 15.81 406 GLY A O 1
ATOM 3154 N N . CYS A 1 427 ? 45.163 31.952 -4.392 1.00 15.23 407 CYS A N 1
ATOM 3155 C CA . CYS A 1 427 ? 45.111 31.930 -5.843 1.00 14.91 407 CYS A CA 1
ATOM 3156 C C . CYS A 1 427 ? 43.758 32.091 -6.547 1.00 18.01 407 CYS A C 1
ATOM 3157 O O . CYS A 1 427 ? 42.681 31.926 -5.983 1.00 13.64 407 CYS A O 1
ATOM 3160 N N . THR A 1 428 ? 43.921 32.426 -7.821 1.00 13.66 408 THR A N 1
ATOM 3161 C CA . THR A 1 428 ? 42.843 32.530 -8.757 1.00 14.60 408 THR A CA 1
ATOM 3162 C C . THR A 1 428 ? 43.189 31.529 -9.829 1.00 16.67 408 THR A C 1
ATOM 3163 O O . THR A 1 428 ? 44.366 31.146 -10.009 1.00 15.21 408 THR A O 1
ATOM 3167 N N . VAL A 1 429 ? 42.132 31.104 -10.517 1.00 12.97 409 VAL A N 1
ATOM 3168 C CA . VAL A 1 429 ? 42.272 30.194 -11.632 1.00 12.44 409 VAL A CA 1
ATOM 3169 C C . VAL A 1 429 ? 41.507 30.853 -12.814 1.00 16.53 409 VAL A C 1
ATOM 3170 O O . VAL A 1 429 ? 40.364 31.277 -12.653 1.00 16.94 409 VAL A O 1
ATOM 3174 N N . SER A 1 430 ? 42.169 30.952 -13.978 1.00 17.42 410 SER A N 1
ATOM 3175 C CA . SER A 1 430 ? 41.620 31.559 -15.200 1.00 15.78 410 SER A CA 1
ATOM 3176 C C . SER A 1 430 ? 41.650 30.599 -16.381 1.00 20.67 410 SER A C 1
ATOM 3177 O O . SER A 1 430 ? 42.584 29.829 -16.568 1.00 19.84 410 SER A O 1
ATOM 3180 N N . MET A 1 431 ? 40.612 30.657 -17.191 1.00 16.76 411 MET A N 1
ATOM 3181 C CA . MET A 1 431 ? 40.586 29.823 -18.352 1.00 16.54 411 MET A CA 1
ATOM 3182 C C . MET A 1 431 ? 40.877 30.796 -19.498 1.00 23.53 411 MET A C 1
ATOM 3183 O O . MET A 1 431 ? 40.086 31.710 -19.820 1.00 17.79 411 MET A O 1
ATOM 3188 N N . VAL A 1 432 ? 42.049 30.604 -20.080 1.00 20.09 412 VAL A N 1
ATOM 3189 C CA . VAL A 1 432 ? 42.515 31.492 -21.129 1.00 20.86 412 VAL A CA 1
ATOM 3190 C C . VAL A 1 432 ? 42.612 30.841 -22.508 1.00 19.72 412 VAL A C 1
ATOM 3191 O O . VAL A 1 432 ? 43.240 29.788 -22.705 1.00 19.58 412 VAL A O 1
ATOM 3195 N N . PRO A 1 433 ? 41.986 31.486 -23.489 1.00 26.47 413 PRO A N 1
ATOM 3196 C CA . PRO A 1 433 ? 42.068 30.984 -24.862 1.00 28.68 413 PRO A CA 1
ATOM 3197 C C . PRO A 1 433 ? 43.521 30.901 -25.307 1.00 23.24 413 PRO A C 1
ATOM 3198 O O . PRO A 1 433 ? 44.366 31.752 -24.979 1.00 22.10 413 PRO A O 1
ATOM 3202 N N . ALA A 1 434 ? 43.818 29.847 -26.026 1.00 20.26 414 ALA A N 1
ATOM 3203 C CA . ALA A 1 434 ? 45.173 29.625 -26.450 1.00 27.59 414 ALA A CA 1
ATOM 3204 C C . ALA A 1 434 ? 45.873 30.836 -27.091 1.00 39.16 414 ALA A C 1
ATOM 3205 O O . ALA A 1 434 ? 46.998 31.220 -26.770 1.00 41.07 414 ALA A O 1
ATOM 3207 N N . ASP A 1 435 ? 45.212 31.447 -28.039 1.00 29.80 415 ASP A N 1
ATOM 3208 C CA . ASP A 1 435 ? 45.792 32.581 -28.715 1.00 34.74 415 ASP A CA 1
ATOM 3209 C C . ASP A 1 435 ? 46.097 33.798 -27.816 1.00 46.40 415 ASP A C 1
ATOM 3210 O O . ASP A 1 435 ? 46.885 34.667 -28.231 1.00 46.38 415 ASP A O 1
ATOM 3215 N N . LYS A 1 436 ? 45.424 33.899 -26.628 1.00 33.83 416 LYS A N 1
ATOM 3216 C CA . LYS A 1 436 ? 45.593 35.047 -25.724 1.00 29.53 416 LYS A CA 1
ATOM 3217 C C . LYS A 1 436 ? 46.657 34.795 -24.685 1.00 26.44 416 LYS A C 1
ATOM 3218 O O . LYS A 1 436 ? 47.066 35.701 -23.976 1.00 27.51 416 LYS A O 1
ATOM 3224 N N . LEU A 1 437 ? 47.089 33.546 -24.625 1.00 24.23 417 LEU A N 1
ATOM 3225 C CA . LEU A 1 437 ? 48.044 33.080 -23.647 1.00 24.21 417 LEU A CA 1
ATOM 3226 C C . LEU A 1 437 ? 49.314 33.865 -23.372 1.00 25.84 417 LEU A C 1
ATOM 3227 O O . LEU A 1 437 ? 49.604 34.315 -22.260 1.00 26.01 417 LEU A O 1
ATOM 3232 N N . PRO A 1 438 ? 50.084 34.054 -24.402 1.00 28.04 418 PRO A N 1
ATOM 3233 C CA . PRO A 1 438 ? 51.329 34.798 -24.259 1.00 27.83 418 PRO A CA 1
ATOM 3234 C C . PRO A 1 438 ? 51.128 36.233 -23.792 1.00 25.99 418 PRO A C 1
ATOM 3235 O O . PRO A 1 438 ? 51.810 36.735 -22.889 1.00 25.87 418 PRO A O 1
ATOM 3239 N N . SER A 1 439 ? 50.158 36.906 -24.372 1.00 21.61 419 SER A N 1
ATOM 3240 C CA . SER A 1 439 ? 49.901 38.277 -23.940 1.00 20.54 419 SER A CA 1
ATOM 3241 C C . SER A 1 439 ? 49.289 38.378 -22.537 1.00 23.36 419 SER A C 1
ATOM 3242 O O . SER A 1 439 ? 49.579 39.321 -21.800 1.00 21.04 419 SER A O 1
ATOM 3245 N N . PHE A 1 440 ? 48.411 37.401 -22.177 1.00 22.01 420 PHE A N 1
ATOM 3246 C CA . PHE A 1 440 ? 47.772 37.381 -20.865 1.00 20.19 420 PHE A CA 1
ATOM 3247 C C . PHE A 1 440 ? 48.840 37.397 -19.756 1.00 16.59 420 PHE A C 1
ATOM 3248 O O . PHE A 1 440 ? 48.840 38.185 -18.798 1.00 19.30 420 PHE A O 1
ATOM 3256 N N . LEU A 1 441 ? 49.764 36.447 -19.909 1.00 20.00 421 LEU A N 1
ATOM 3257 C CA . LEU A 1 441 ? 50.838 36.300 -18.990 1.00 20.59 421 LEU A CA 1
ATOM 3258 C C . LEU A 1 441 ? 51.644 37.573 -18.787 1.00 23.58 421 LEU A C 1
ATOM 3259 O O . LEU A 1 441 ? 51.928 37.993 -17.657 1.00 22.93 421 LEU A O 1
ATOM 3264 N N . ALA A 1 442 ? 52.068 38.194 -19.883 1.00 26.34 422 ALA A N 1
ATOM 3265 C CA . ALA A 1 442 ? 52.881 39.427 -19.761 1.00 25.78 422 ALA A CA 1
ATOM 3266 C C . ALA A 1 442 ? 52.098 40.582 -19.183 1.00 27.40 422 ALA A C 1
ATOM 3267 O O . ALA A 1 442 ? 52.565 41.315 -18.307 1.00 27.16 422 ALA A O 1
ATOM 3269 N N . ASN A 1 443 ? 50.863 40.701 -19.677 1.00 22.17 423 ASN A N 1
ATOM 3270 C CA . ASN A 1 443 ? 50.007 41.776 -19.214 1.00 17.65 423 ASN A CA 1
ATOM 3271 C C . ASN A 1 443 ? 49.607 41.620 -17.764 1.00 19.25 423 ASN A C 1
ATOM 3272 O O . ASN A 1 443 ? 49.558 42.574 -16.984 1.00 19.07 423 ASN A O 1
ATOM 3277 N N . VAL A 1 444 ? 49.266 40.382 -17.419 1.00 18.73 424 VAL A N 1
ATOM 3278 C CA . VAL A 1 444 ? 48.849 40.211 -16.042 1.00 21.68 424 VAL A CA 1
ATOM 3279 C C . VAL A 1 444 ? 49.995 40.470 -15.075 1.00 22.75 424 VAL A C 1
ATOM 3280 O O . VAL A 1 444 ? 49.868 41.043 -13.979 1.00 25.47 424 VAL A O 1
ATOM 3284 N N . HIS A 1 445 ? 51.147 40.005 -15.503 1.00 19.84 425 HIS A N 1
ATOM 3285 C CA . HIS A 1 445 ? 52.318 40.175 -14.698 1.00 20.65 425 HIS A CA 1
ATOM 3286 C C . HIS A 1 445 ? 52.591 41.611 -14.452 1.00 24.25 425 HIS A C 1
ATOM 3287 O O . HIS A 1 445 ? 52.794 42.089 -13.342 1.00 25.16 425 HIS A O 1
ATOM 3294 N N . LYS A 1 446 ? 52.605 42.305 -15.574 1.00 24.71 426 LYS A N 1
ATOM 3295 C CA . LYS A 1 446 ? 52.862 43.717 -15.516 1.00 25.18 426 LYS A CA 1
ATOM 3296 C C . LYS A 1 446 ? 51.824 44.439 -14.682 1.00 33.62 426 LYS A C 1
ATOM 3297 O O . LYS A 1 446 ? 52.132 45.347 -13.900 1.00 35.12 426 LYS A O 1
ATOM 3303 N N . ALA A 1 447 ? 50.563 44.061 -14.862 1.00 23.48 427 ALA A N 1
ATOM 3304 C CA . ALA A 1 447 ? 49.508 44.741 -14.151 1.00 23.12 427 ALA A CA 1
ATOM 3305 C C . ALA A 1 447 ? 49.410 44.508 -12.648 1.00 30.35 427 ALA A C 1
ATOM 3306 O O . ALA A 1 447 ? 49.051 45.421 -11.881 1.00 27.96 427 ALA A O 1
ATOM 3308 N N . TYR A 1 448 ? 49.706 43.300 -12.197 1.00 25.97 428 TYR A N 1
ATOM 3309 C CA . TYR A 1 448 ? 49.532 43.009 -10.771 1.00 26.63 428 TYR A CA 1
ATOM 3310 C C . TYR A 1 448 ? 50.799 42.731 -10.019 1.00 31.99 428 TYR A C 1
ATOM 3311 O O . TYR A 1 448 ? 50.923 42.900 -8.811 1.00 34.11 428 TYR A O 1
ATOM 3320 N N . TYR A 1 449 ? 51.772 42.261 -10.731 1.00 29.54 429 TYR A N 1
ATOM 3321 C CA . TYR A 1 449 ? 52.930 41.922 -9.992 1.00 28.52 429 TYR A CA 1
ATOM 3322 C C . TYR A 1 449 ? 54.072 42.930 -9.907 1.00 62.82 429 TYR A C 1
ATOM 3323 O O . TYR A 1 449 ? 55.093 42.583 -9.344 1.00 74.53 429 TYR A O 1
ATOM 3332 N N . GLN A 1 450 ? 53.954 44.150 -10.436 1.00 69.83 430 GLN A N 1
ATOM 3333 C CA . GLN A 1 450 ? 55.043 45.131 -10.337 1.00 68.40 430 GLN A CA 1
ATOM 3334 C C . GLN A 1 450 ? 55.093 45.664 -8.907 1.00 100.00 430 GLN A C 1
ATOM 3335 O O . GLN A 1 450 ? 56.152 45.801 -8.292 1.00 100.00 430 GLN A O 1
ATOM 3337 N N . LYS A 1 460 ? 56.784 32.934 -12.773 1.00 73.33 440 LYS A N 1
ATOM 3338 C CA . LYS A 1 460 ? 56.307 31.554 -12.791 1.00 72.66 440 LYS A CA 1
ATOM 3339 C C . LYS A 1 460 ? 55.997 31.132 -11.371 1.00 75.94 440 LYS A C 1
ATOM 3340 O O . LYS A 1 460 ? 55.501 30.036 -11.125 1.00 80.73 440 LYS A O 1
ATOM 3346 N N . GLN A 1 461 ? 56.303 32.011 -10.425 1.00 68.08 441 GLN A N 1
ATOM 3347 C CA . GLN A 1 461 ? 56.066 31.669 -9.022 1.00 68.51 441 GLN A CA 1
ATOM 3348 C C . GLN A 1 461 ? 54.578 31.818 -8.607 1.00 56.02 441 GLN A C 1
ATOM 3349 O O . GLN A 1 461 ? 53.895 30.876 -8.122 1.00 43.12 441 GLN A O 1
ATOM 3355 N N . SER A 1 462 ? 54.102 33.053 -8.830 1.00 39.62 442 SER A N 1
ATOM 3356 C CA . SER A 1 462 ? 52.770 33.505 -8.539 1.00 32.91 442 SER A CA 1
ATOM 3357 C C . SER A 1 462 ? 51.848 33.446 -9.758 1.00 29.07 442 SER A C 1
ATOM 3358 O O . SER A 1 462 ? 50.630 33.521 -9.656 1.00 33.97 442 SER A O 1
ATOM 3361 N N . LEU A 1 463 ? 52.435 33.328 -10.935 1.00 20.99 443 LEU A N 1
ATOM 3362 C CA . LEU A 1 463 ? 51.642 33.308 -12.151 1.00 21.58 443 LEU A CA 1
ATOM 3363 C C . LEU A 1 463 ? 52.167 32.278 -13.096 1.00 25.93 443 LEU A C 1
ATOM 3364 O O . LEU A 1 463 ? 53.301 32.370 -13.586 1.00 23.90 443 LEU A O 1
ATOM 3369 N N . PHE A 1 464 ? 51.363 31.279 -13.357 1.00 18.26 444 PHE A N 1
ATOM 3370 C CA . PHE A 1 464 ? 51.874 30.273 -14.246 1.00 19.52 444 PHE A CA 1
ATOM 3371 C C . PHE A 1 464 ? 50.753 29.441 -14.850 1.00 20.43 444 PHE A C 1
ATOM 3372 O O . PHE A 1 464 ? 49.698 29.173 -14.224 1.00 19.15 444 PHE A O 1
ATOM 3380 N N . ALA A 1 465 ? 50.979 29.023 -16.099 1.00 19.95 445 ALA A N 1
ATOM 3381 C CA . ALA A 1 465 ? 50.034 28.166 -16.806 1.00 23.73 445 ALA A CA 1
ATOM 3382 C C . ALA A 1 465 ? 50.150 26.763 -16.186 1.00 20.92 445 ALA A C 1
ATOM 3383 O O . ALA A 1 465 ? 51.247 26.389 -15.737 1.00 21.07 445 ALA A O 1
ATOM 3385 N N . THR A 1 466 ? 49.042 26.023 -16.155 1.00 18.53 446 THR A N 1
ATOM 3386 C CA . THR A 1 466 ? 49.055 24.701 -15.554 1.00 20.18 446 THR A CA 1
ATOM 3387 C C . THR A 1 466 ? 48.315 23.744 -16.429 1.00 23.11 446 THR A C 1
ATOM 3388 O O . THR A 1 466 ? 47.765 24.163 -17.429 1.00 25.60 446 THR A O 1
ATOM 3392 N N . LYS A 1 467 ? 48.329 22.472 -16.091 1.00 23.20 447 LYS A N 1
ATOM 3393 C CA . LYS A 1 467 ? 47.599 21.469 -16.876 1.00 22.18 447 LYS A CA 1
ATOM 3394 C C . LYS A 1 467 ? 47.346 20.314 -15.929 1.00 20.35 447 LYS A C 1
ATOM 3395 O O . LYS A 1 467 ? 48.023 20.224 -14.902 1.00 22.82 447 LYS A O 1
ATOM 3401 N N . PRO A 1 468 ? 46.389 19.454 -16.211 1.00 21.26 448 PRO A N 1
ATOM 3402 C CA . PRO A 1 468 ? 46.070 18.355 -15.290 1.00 21.79 448 PRO A CA 1
ATOM 3403 C C . PRO A 1 468 ? 47.216 17.378 -15.100 1.00 22.17 448 PRO A C 1
ATOM 3404 O O . PRO A 1 468 ? 47.652 16.733 -16.050 1.00 24.37 448 PRO A O 1
ATOM 3408 N N . GLY A 1 469 ? 47.710 17.287 -13.851 1.00 19.60 449 GLY A N 1
ATOM 3409 C CA . GLY A 1 469 ? 48.847 16.405 -13.515 1.00 16.13 449 GLY A CA 1
ATOM 3410 C C . GLY A 1 469 ? 48.415 15.085 -12.899 1.00 19.35 449 GLY A C 1
ATOM 3411 O O . GLY A 1 469 ? 47.213 14.858 -12.638 1.00 20.37 449 GLY A O 1
ATOM 3412 N N . GLY A 1 470 ? 49.403 14.216 -12.657 1.00 17.39 450 GLY A N 1
ATOM 3413 C CA . GLY A 1 470 ? 49.092 12.908 -12.058 1.00 19.96 450 GLY A CA 1
ATOM 3414 C C . GLY A 1 470 ? 49.121 12.952 -10.515 1.00 22.22 450 GLY A C 1
ATOM 3415 O O . GLY A 1 470 ? 49.524 13.965 -9.912 1.00 17.77 450 GLY A O 1
ATOM 3416 N N . GLY A 1 471 ? 48.654 11.872 -9.886 1.00 15.82 451 GLY A N 1
ATOM 3417 C CA . GLY A 1 471 ? 48.566 11.778 -8.433 1.00 15.44 451 GLY A CA 1
ATOM 3418 C C . GLY A 1 471 ? 49.833 11.347 -7.674 1.00 15.23 451 GLY A C 1
ATOM 3419 O O . GLY A 1 471 ? 50.946 11.234 -8.205 1.00 15.88 451 GLY A O 1
ATOM 3420 N N . ALA A 1 472 ? 49.594 11.109 -6.368 1.00 14.11 452 ALA A N 1
ATOM 3421 C CA . ALA A 1 472 ? 50.630 10.698 -5.454 1.00 15.79 452 ALA A CA 1
ATOM 3422 C C . ALA A 1 472 ? 51.322 9.410 -5.906 1.00 21.43 452 ALA A C 1
ATOM 3423 O O . ALA A 1 472 ? 50.671 8.505 -6.453 1.00 17.66 452 ALA A O 1
ATOM 3425 N N . LEU A 1 473 ? 52.640 9.343 -5.672 1.00 17.81 453 LEU A N 1
ATOM 3426 C CA . LEU A 1 473 ? 53.432 8.186 -6.061 1.00 19.98 453 LEU A CA 1
ATOM 3427 C C . LEU A 1 473 ? 54.560 7.948 -5.095 1.00 20.79 453 LEU A C 1
ATOM 3428 O O . LEU A 1 473 ? 55.096 8.899 -4.468 1.00 18.92 453 LEU A O 1
ATOM 3433 N N . VAL A 1 474 ? 55.021 6.680 -5.145 1.00 22.38 454 VAL A N 1
ATOM 3434 C CA . VAL A 1 474 ? 56.218 6.218 -4.435 1.00 25.58 454 VAL A CA 1
ATOM 3435 C C . VAL A 1 474 ? 57.352 6.217 -5.494 1.00 27.51 454 VAL A C 1
ATOM 3436 O O . VAL A 1 474 ? 57.142 5.736 -6.616 1.00 20.65 454 VAL A O 1
ATOM 3440 N N . LEU A 1 475 ? 58.516 6.802 -5.136 1.00 23.38 455 LEU A N 1
ATOM 3441 C CA . LEU A 1 475 ? 59.686 6.871 -6.017 1.00 26.45 455 LEU A CA 1
ATOM 3442 C C . LEU A 1 475 ? 60.921 6.149 -5.477 1.00 25.76 455 LEU A C 1
ATOM 3443 O O . LEU A 1 475 ? 61.342 6.328 -4.335 1.00 21.51 455 LEU A O 1
ATOM 3448 N N . LEU A 1 476 ? 61.485 5.347 -6.373 1.00 27.37 456 LEU A N 1
ATOM 3449 C CA . LEU A 1 476 ? 62.696 4.588 -6.143 1.00 28.80 456 LEU A CA 1
ATOM 3450 C C . LEU A 1 476 ? 63.741 5.008 -7.168 1.00 40.84 456 LEU A C 1
ATOM 3451 O O . LEU A 1 476 ? 63.441 5.285 -8.350 1.00 35.33 456 LEU A O 1
ATOM 3456 N N . GLU A 1 477 ? 65.000 5.070 -6.748 1.00 41.81 457 GLU A N 1
ATOM 3457 C CA . GLU A 1 477 ? 66.029 5.461 -7.696 1.00 37.85 457 GLU A CA 1
ATOM 3458 C C . GLU A 1 477 ? 66.210 4.517 -8.872 1.00 41.43 457 GLU A C 1
ATOM 3459 O O . GLU A 1 477 ? 66.321 3.291 -8.716 1.00 47.72 457 GLU A O 1
ATOM 3465 N N . ALA A 1 478 ? 66.294 5.104 -10.060 1.00 27.60 458 ALA A N 1
ATOM 3466 C CA . ALA A 1 478 ? 66.531 4.314 -11.253 1.00 43.07 458 ALA A CA 1
ATOM 3467 C C . ALA A 1 478 ? 67.808 3.476 -11.116 1.00 77.56 458 ALA A C 1
ATOM 3468 O O . ALA A 1 478 ? 68.824 4.049 -10.624 1.00 78.25 458 ALA A O 1
#

Foldseek 3Di:
DFAAFAEAADACVPDPVSVVVQVVLCVVPVDGFQWKWKFFFKWWLFAPPFQLLQFKTWIFTWPWIKMKGKDFDDQLKEWEEEPDVVQDIDMDFAQAAPLVDQHLCVLLVLLLRLQCVVVPHRGHGGMYMYMYTQAPPQFQRPRSLRNSLRSNVNNCVSVVHDGHLQVSLVSSQVSSCSLPFSDHRPGSSNQSFFDFQFIWTFGVDPTDTHTFHDDPFKFKKKFFLPPGHDRSVDCLRQLLQLLQQLLCLQLCVVVPHPSVPGGHLVVSCVVVVDALVVSLVSLVPRDDQAWDFLVRSCVSNVHDLCCCQPVRGDPNCSVPGTRRNSLSSNLNSLRSVLRVVLRVCSVVVDPCSQLVSQVSQQVNQCSCVPRVVQADDSQVVLQVLLVVQAFSHKHRTGRYPGHMMMTIGGNVSPVVSQVSSCVVNVCCSRMNITGRHGHMHMYGHD

Radius of gyration: 21.94 Å; Cα contacts (8 Å, |Δi|>4): 1008; chains: 1; bounding box: 64×48×56 Å

Secondary structure (DSSP, 8-state):
--PPPPEEEE-GGG-HHHHHHHHHHHHHHSS--SEEEEEEEEEEEE-TT-GGGT--BEEEEEEEEEEEEEEE-SSS-EEEEESSTTS--EEE-------SS--HHHHHHHHHHHHHHHTT--S---EEEEEEE-SPTTSSS-HHHHHHHHHHHHHHHHHT----HHHHHHHHHHHHGGGT----SHHHHHHHH-BTTBEEEEETTTTEEEEEPPPTTEEEEEEE------GGGSSHHHHHHHHHHHHHHHHHHHTT--TTT---HHHHHHHHT--HHHHHHHHHHHS-SSPB-HHHHHHHHT--HHHIIIIIS-GGGTT---B-HHHHHHHHHHHHHHHHHHHHHHHH--TTHHHHHHHHHHHHHHHHHHTS----HHHHHHHHHHHHTT-SEEEE-TT-SSSEEEEEEEGGGHHHHHHHHHHHHH---SEEEE--B---EEEEE-

GO terms:
  GO:0033858 N-acetylgalactosamine kinase activity (F, IDA)
  GO:0004335 galactokinase activity (F, TAS)
  GO:0005975 carbohydrate metabolic process (P, TAS)
  GO:0004335 galactokinase activity (F, IDA)

Sequence (446 aa):
ATESPATRRVQVAEHPRLLKLKEMFNSKFGSIPKFYVRAPGRVNIIGEHIDYCGYSVLPMAVEQDVLIAVEPVKTYALQLANTNPLYPDFSTSANNIDKTKPLWHNYFLCGLKGIQEHFGLSNLTGMNCLVDGNIPPSSGLSSSSALVCCAGLVTLTVLGRNLSKVELAEICAKSERYIGTEGGGMDQSISFLAEEGTAKLIEFSPLRATDVKLPSGAVFVIANSCVEMNKAATSHFNIRVMECRLAAKLLAKYKSLQWDKVLRLEEVQAKLGISLEEMLLVTEDALHPEPYNPEEICRCLGISLEELRTQILSPNTQDVLIFKLYQRAKHVYSEAARVLQFKKICEEAPENMVQLLGELMNQSHMSCRDMYECSCPELDQLVDICRKFGAQGSRLTGAGWGGCTVSMVPADKLPSFLANVHKAYYQKQSLFATKPGGGALVLLEA

Nearest PDB structures (foldseek):
  2a2c-assembly1_A  TM=1.002E+00  e=3.284E-98  Homo sapiens
  2a2d-assembly1_A  TM=9.976E-01  e=2.697E-86  Homo sapiens
  6qje-assembly3_C  TM=8.307E-01  e=8.543E-33  Homo sapiens
  6zgz-assembly2_B  TM=8.300E-01  e=8.867E-32  Homo sapiens
  6q8z-assembly4_D  TM=8.256E-01  e=7.888E-32  Homo sapiens